Protein AF-A0A2H0Z2I2-F1 (afdb_monomer_lite)

Structure (mmCIF, N/CA/C/O backbone):
data_AF-A0A2H0Z2I2-F1
#
_entry.id   AF-A0A2H0Z2I2-F1
#
loop_
_atom_site.group_PDB
_atom_site.id
_atom_site.type_symbol
_atom_site.label_atom_id
_atom_site.label_alt_id
_atom_site.label_comp_id
_atom_site.label_asym_id
_atom_site.label_entity_id
_atom_site.label_seq_id
_atom_site.pdbx_PDB_ins_code
_atom_site.Cartn_x
_atom_site.Cartn_y
_atom_site.Cartn_z
_atom_site.occupancy
_atom_site.B_iso_or_equiv
_atom_site.auth_seq_id
_atom_site.auth_comp_id
_atom_site.auth_asym_id
_atom_site.auth_atom_id
_atom_site.pdbx_PDB_model_num
ATOM 1 N N . MET A 1 1 ? 8.230 -16.805 -38.084 1.00 57.56 1 MET A N 1
ATOM 2 C CA . MET A 1 1 ? 7.730 -15.436 -37.828 1.00 57.56 1 MET A CA 1
ATOM 3 C C . MET A 1 1 ? 6.564 -15.139 -38.763 1.00 57.56 1 MET A C 1
ATOM 5 O O . MET A 1 1 ? 5.533 -14.691 -38.282 1.00 57.56 1 MET A O 1
ATOM 9 N N . ASP A 1 2 ? 6.680 -15.523 -40.036 1.00 61.84 2 ASP A N 1
ATOM 10 C CA . ASP A 1 2 ? 5.637 -15.368 -41.064 1.00 61.84 2 ASP A CA 1
ATOM 11 C C . ASP A 1 2 ? 4.289 -16.029 -40.704 1.00 61.84 2 ASP A C 1
ATOM 13 O O . ASP A 1 2 ? 3.257 -15.368 -40.790 1.00 61.84 2 ASP A O 1
ATOM 17 N N . ASP A 1 3 ? 4.288 -17.252 -40.155 1.00 79.00 3 ASP A N 1
ATOM 18 C CA . ASP A 1 3 ? 3.048 -17.941 -39.735 1.00 79.00 3 ASP A CA 1
ATOM 19 C C . ASP A 1 3 ? 2.265 -17.202 -38.631 1.00 79.00 3 ASP A C 1
ATOM 21 O O . ASP A 1 3 ? 1.038 -17.275 -38.559 1.00 79.00 3 ASP A O 1
ATOM 25 N N . VAL A 1 4 ? 2.961 -16.487 -37.739 1.00 82.44 4 VAL A N 1
ATOM 26 C CA . VAL A 1 4 ? 2.320 -15.754 -36.632 1.00 82.44 4 VAL A CA 1
ATOM 27 C C . VAL A 1 4 ? 1.636 -14.499 -37.162 1.00 82.44 4 VAL A C 1
ATOM 29 O O . VAL A 1 4 ? 0.484 -14.239 -36.816 1.00 82.44 4 VAL A O 1
ATOM 32 N N . LEU A 1 5 ? 2.317 -13.757 -38.038 1.00 84.19 5 LEU A N 1
ATOM 33 C CA . LEU A 1 5 ? 1.756 -12.565 -38.666 1.00 84.19 5 LEU A CA 1
ATOM 34 C C . LEU A 1 5 ? 0.582 -12.918 -39.589 1.00 84.19 5 LEU A C 1
ATOM 36 O O . LEU A 1 5 ? -0.425 -12.216 -39.592 1.00 84.19 5 LEU A O 1
ATOM 40 N N . GLU A 1 6 ? 0.657 -14.039 -40.312 1.00 90.19 6 GLU A N 1
ATOM 41 C CA . GLU A 1 6 ? -0.457 -14.523 -41.133 1.00 90.19 6 GLU A CA 1
ATOM 42 C C . GLU A 1 6 ? -1.693 -14.864 -40.283 1.00 90.19 6 GLU A C 1
ATOM 44 O O . GLU A 1 6 ? -2.816 -14.493 -40.635 1.00 90.19 6 GLU A O 1
ATOM 49 N N . ASN A 1 7 ? -1.502 -15.517 -39.132 1.00 89.50 7 ASN A N 1
ATOM 50 C CA . ASN A 1 7 ? -2.591 -15.814 -38.200 1.00 89.50 7 ASN A CA 1
ATOM 51 C C . ASN A 1 7 ? -3.211 -14.544 -37.601 1.00 89.50 7 ASN A C 1
ATOM 53 O O . ASN A 1 7 ? -4.435 -14.467 -37.478 1.00 89.50 7 ASN A O 1
ATOM 57 N N . ILE A 1 8 ? -2.394 -13.539 -37.277 1.00 93.31 8 ILE A N 1
ATOM 58 C CA . ILE A 1 8 ? -2.864 -12.236 -36.786 1.00 93.31 8 ILE A CA 1
ATOM 59 C C . ILE A 1 8 ? -3.647 -11.493 -37.871 1.00 93.31 8 ILE A C 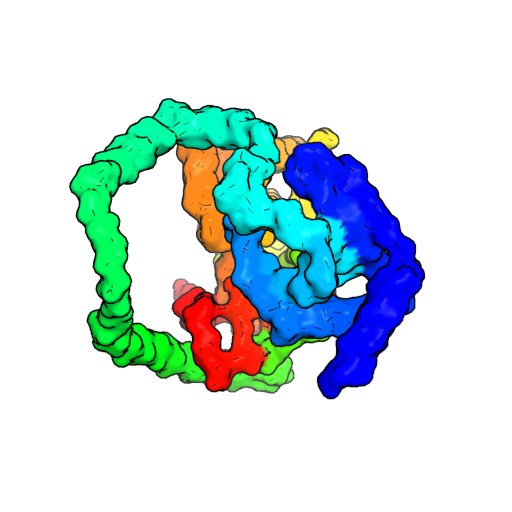1
ATOM 61 O O . ILE A 1 8 ? -4.743 -11.014 -37.597 1.00 93.31 8 ILE A O 1
ATOM 65 N N . ASN A 1 9 ? -3.161 -11.458 -39.113 1.00 93.56 9 ASN A N 1
ATOM 66 C CA . ASN A 1 9 ? -3.873 -10.811 -40.219 1.00 93.56 9 ASN A CA 1
ATOM 67 C C . ASN A 1 9 ? -5.239 -11.466 -40.468 1.00 93.56 9 ASN A C 1
ATOM 69 O O . ASN A 1 9 ? -6.260 -10.779 -40.496 1.00 93.56 9 ASN A O 1
ATOM 73 N N . LYS A 1 10 ? -5.293 -12.805 -40.518 1.00 94.44 10 LYS A N 1
ATOM 74 C CA . LYS A 1 10 ? -6.561 -13.552 -40.625 1.00 94.44 10 LYS A CA 1
ATOM 75 C C . LYS A 1 10 ? -7.501 -13.277 -39.450 1.00 94.44 10 LYS A C 1
ATOM 77 O O . LYS A 1 10 ? -8.719 -13.292 -39.622 1.00 94.44 10 LYS A O 1
ATOM 82 N N . PHE A 1 11 ? -6.958 -13.072 -38.252 1.00 95.69 11 PHE A N 1
ATOM 83 C CA . PHE A 1 11 ? -7.739 -12.721 -37.071 1.00 95.69 11 PHE A CA 1
ATOM 84 C C . PHE A 1 11 ? -8.314 -11.302 -37.173 1.00 95.69 11 PHE A C 1
ATOM 86 O O . PHE A 1 11 ? -9.513 -11.127 -36.959 1.00 95.69 11 PHE A O 1
ATOM 93 N N . ILE A 1 12 ? -7.500 -10.317 -37.566 1.00 96.31 12 ILE A N 1
ATOM 94 C CA . ILE A 1 12 ? -7.907 -8.916 -37.753 1.00 96.31 12 ILE A CA 1
ATOM 95 C C . ILE A 1 12 ? -9.049 -8.811 -38.770 1.00 96.31 12 ILE A C 1
ATOM 97 O O . ILE A 1 12 ? -10.032 -8.118 -38.501 1.00 96.31 12 ILE A O 1
ATOM 101 N N . GLU A 1 13 ? -8.938 -9.518 -39.899 1.00 94.44 13 GLU A N 1
ATOM 102 C CA . GLU A 1 13 ? -9.933 -9.521 -40.980 1.00 94.44 13 GLU A CA 1
ATOM 103 C C . GLU A 1 13 ? -11.277 -10.131 -40.563 1.00 94.44 13 GLU A C 1
ATOM 105 O O . GLU A 1 13 ? -12.330 -9.698 -41.027 1.00 94.44 13 GLU A O 1
ATOM 110 N N . LYS A 1 14 ? -11.258 -11.138 -39.682 1.00 94.44 14 LYS A N 1
ATOM 111 C CA . LYS A 1 14 ? -12.471 -11.825 -39.206 1.00 94.44 14 LYS A CA 1
ATOM 112 C C . LYS A 1 14 ? -13.141 -11.134 -38.021 1.00 94.44 14 LYS A C 1
ATOM 114 O O . LYS A 1 14 ? -14.278 -11.470 -37.689 1.00 94.44 14 LYS A O 1
ATOM 119 N N . CYS A 1 15 ? -12.441 -10.228 -37.345 1.00 95.12 15 CYS A N 1
ATOM 120 C CA . CYS A 1 15 ? -12.962 -9.547 -36.170 1.00 95.12 15 CYS A CA 1
ATOM 121 C C . CYS A 1 15 ? -14.042 -8.523 -36.536 1.00 95.12 15 CYS A C 1
ATOM 123 O O . CYS A 1 15 ? -13.867 -7.690 -37.422 1.00 95.12 15 CYS A O 1
ATOM 125 N N . ASN A 1 16 ? -15.135 -8.525 -35.770 1.00 94.75 16 ASN A N 1
ATOM 126 C CA . ASN A 1 16 ? -16.123 -7.452 -35.810 1.00 94.75 16 ASN A CA 1
ATOM 127 C C . ASN A 1 16 ? -15.670 -6.317 -34.887 1.00 94.75 16 ASN A C 1
ATOM 129 O O . ASN A 1 16 ? -15.871 -6.365 -33.671 1.00 94.75 16 ASN A O 1
ATOM 133 N N . TRP A 1 17 ? -15.044 -5.305 -35.476 1.00 97.31 17 TRP A N 1
ATOM 134 C CA . TRP A 1 17 ? -14.553 -4.134 -34.760 1.00 97.31 17 TRP A CA 1
ATOM 135 C C . TRP A 1 17 ? -15.709 -3.226 -34.332 1.00 97.31 17 TRP A C 1
ATOM 137 O O . TRP A 1 17 ? -16.630 -2.947 -35.098 1.00 97.31 17 TRP A O 1
ATOM 147 N N . THR A 1 18 ? -15.685 -2.789 -33.074 1.00 96.81 18 THR A N 1
ATOM 148 C CA . THR A 1 18 ? -16.699 -1.892 -32.510 1.00 96.81 18 THR A CA 1
ATOM 149 C C . THR A 1 18 ? -16.160 -0.472 -32.492 1.00 96.81 18 THR A C 1
ATOM 151 O O . THR A 1 18 ? -15.160 -0.202 -31.835 1.00 96.81 18 THR A O 1
ATOM 154 N N . PHE A 1 19 ? -16.836 0.457 -33.164 1.00 96.62 19 PHE A N 1
ATOM 155 C CA . PHE A 1 19 ? -16.459 1.869 -33.124 1.00 96.62 19 PHE A CA 1
ATOM 156 C C . PHE A 1 19 ? -16.719 2.494 -31.741 1.00 96.62 19 PHE A C 1
ATOM 158 O O . PHE A 1 19 ? -17.823 2.391 -31.187 1.00 96.62 19 PHE A O 1
ATOM 165 N N . ALA A 1 20 ? -15.714 3.172 -31.184 1.00 91.75 20 ALA A N 1
ATOM 166 C CA . ALA A 1 20 ? -15.774 3.803 -29.871 1.00 91.75 20 ALA A CA 1
ATOM 167 C C . ALA A 1 20 ? -16.507 5.154 -29.919 1.00 91.75 20 ALA A C 1
ATOM 169 O O . ALA A 1 20 ? -15.898 6.219 -30.003 1.00 91.75 20 ALA A O 1
ATOM 170 N N . LYS A 1 21 ? -17.840 5.119 -29.802 1.00 84.75 21 LYS A N 1
ATOM 171 C CA . LYS A 1 21 ? -18.693 6.325 -29.858 1.00 84.75 21 LYS A CA 1
ATOM 172 C C . LYS A 1 21 ? -18.300 7.409 -28.849 1.00 84.75 21 LYS A C 1
ATOM 174 O O . LYS A 1 21 ? -18.393 8.585 -29.170 1.00 84.75 21 LYS A O 1
ATOM 179 N N . THR A 1 22 ? -17.843 7.017 -27.661 1.00 77.31 22 THR A N 1
ATOM 180 C CA . THR A 1 22 ? -17.443 7.941 -26.585 1.00 77.31 22 THR A CA 1
ATOM 181 C C . THR A 1 22 ? -16.285 8.858 -26.983 1.00 77.31 22 THR A C 1
ATOM 183 O O . THR A 1 22 ? -16.185 9.964 -26.467 1.00 77.31 22 THR A O 1
ATOM 186 N N . TYR A 1 23 ? -15.432 8.419 -27.912 1.00 81.62 23 TYR A N 1
ATOM 187 C CA . TYR A 1 23 ? -14.252 9.162 -28.356 1.00 81.62 23 TYR A CA 1
ATOM 188 C C . TYR A 1 23 ? -14.339 9.587 -29.824 1.00 81.62 23 TYR A C 1
ATOM 190 O O . TYR A 1 23 ? -13.349 10.052 -30.374 1.00 81.62 23 TYR A O 1
ATOM 198 N N . ALA A 1 24 ? -15.505 9.459 -30.464 1.00 84.44 24 ALA A N 1
ATOM 199 C CA . ALA A 1 24 ? -15.670 9.717 -31.894 1.00 84.44 24 ALA A CA 1
ATOM 200 C C . ALA A 1 24 ? -15.165 11.110 -32.318 1.00 84.44 24 ALA A C 1
ATOM 202 O O . ALA A 1 24 ? -14.480 11.232 -33.331 1.00 84.44 24 ALA A O 1
ATOM 203 N N . ASP A 1 25 ? -15.444 12.129 -31.501 1.00 79.12 25 ASP A N 1
ATOM 204 C CA . ASP A 1 25 ? -15.109 13.528 -31.796 1.00 79.12 25 ASP A CA 1
ATOM 205 C C . ASP A 1 25 ? -13.674 13.914 -31.400 1.00 79.12 25 ASP A C 1
ATOM 207 O O . ASP A 1 25 ? -13.161 14.945 -31.834 1.00 79.12 25 ASP A O 1
ATOM 211 N N . THR A 1 26 ? -13.010 13.107 -30.566 1.00 85.31 26 THR A N 1
ATOM 212 C CA . THR A 1 26 ? -11.693 13.440 -29.997 1.00 85.31 26 THR A CA 1
ATOM 213 C C . THR A 1 26 ? -10.606 12.480 -30.449 1.00 85.31 26 THR A C 1
ATOM 215 O O . THR A 1 26 ? -9.582 12.917 -30.960 1.00 85.31 26 THR A O 1
ATOM 218 N N . TRP A 1 27 ? -10.832 11.181 -30.324 1.00 90.88 27 TRP A N 1
ATOM 219 C CA . TRP A 1 27 ? -9.889 10.114 -30.636 1.00 90.88 27 TRP A CA 1
ATOM 220 C C . TRP A 1 27 ? -10.646 8.959 -31.300 1.00 90.88 27 TRP A C 1
ATOM 222 O O . TRP A 1 27 ? -10.923 7.959 -30.638 1.00 90.88 27 TRP A O 1
ATOM 232 N N . PRO A 1 28 ? -11.043 9.090 -32.578 1.00 91.94 28 PRO A N 1
ATOM 233 C CA . PRO A 1 28 ? -11.806 8.058 -33.265 1.00 91.94 28 PRO A CA 1
ATOM 234 C C . PRO A 1 28 ? -10.974 6.778 -33.373 1.00 91.94 28 PRO A C 1
ATOM 236 O O . PRO A 1 28 ? -9.885 6.760 -33.943 1.00 91.94 28 PRO A O 1
ATOM 239 N N . HIS A 1 29 ? -11.497 5.700 -32.803 1.00 95.56 29 HIS A N 1
ATOM 240 C CA . HIS A 1 29 ? -10.881 4.382 -32.844 1.00 95.56 29 HIS A CA 1
ATOM 241 C C . HIS A 1 29 ? -11.951 3.297 -32.805 1.00 95.56 29 HIS A C 1
ATOM 243 O O . HIS A 1 29 ? -13.120 3.534 -32.477 1.00 95.56 29 HIS A O 1
ATOM 249 N N . GLU A 1 30 ? -11.535 2.086 -33.134 1.00 97.81 30 GLU A N 1
ATOM 250 C CA . GLU A 1 30 ? -12.334 0.882 -32.994 1.00 97.81 30 GLU A CA 1
ATOM 251 C C . GLU A 1 30 ? -11.670 -0.070 -32.011 1.00 97.81 30 GLU A C 1
ATOM 253 O O . GLU A 1 30 ? -10.471 0.018 -31.758 1.00 97.81 30 GLU A O 1
ATOM 258 N N . TYR A 1 31 ? -12.442 -1.003 -31.469 1.00 97.81 31 TYR A N 1
ATOM 259 C CA . TYR A 1 31 ? -11.920 -1.979 -30.529 1.00 97.81 31 TYR A CA 1
ATOM 260 C C . TYR A 1 31 ? -12.603 -3.339 -30.636 1.00 97.81 31 TYR A C 1
ATOM 262 O O . TYR A 1 31 ? -13.731 -3.469 -31.120 1.00 97.81 31 TYR A O 1
ATOM 270 N N . ILE A 1 32 ? -11.910 -4.350 -30.123 1.00 97.81 32 ILE A N 1
ATOM 271 C CA . ILE A 1 32 ? -12.442 -5.679 -29.833 1.00 97.81 32 ILE A CA 1
ATOM 272 C C . ILE A 1 32 ? -12.259 -5.990 -28.350 1.00 97.81 32 ILE A C 1
ATOM 274 O O . ILE A 1 32 ? -11.279 -5.581 -27.731 1.00 97.81 32 ILE A O 1
ATOM 278 N N . VAL A 1 33 ? -13.214 -6.725 -27.783 1.00 96.25 33 VAL A N 1
ATOM 279 C CA . VAL A 1 33 ? -13.184 -7.173 -26.384 1.00 96.25 33 VAL A CA 1
ATOM 280 C C . VAL A 1 33 ? -12.886 -8.663 -26.369 1.00 96.25 33 VAL A C 1
ATOM 282 O O . VAL A 1 33 ? -13.541 -9.414 -27.092 1.00 96.25 33 VAL A O 1
ATOM 285 N N . GLN A 1 34 ? -11.943 -9.083 -25.531 1.00 94.62 34 GLN A N 1
ATOM 286 C CA . GLN A 1 34 ? -11.454 -10.460 -25.422 1.00 94.62 34 GLN A CA 1
ATOM 287 C C . GLN A 1 34 ? -12.578 -11.506 -25.342 1.00 94.62 34 GLN A C 1
ATOM 289 O O . GLN A 1 34 ? -12.537 -12.511 -26.042 1.00 94.62 34 GLN A O 1
ATOM 294 N N . GLU A 1 35 ? -13.625 -11.238 -24.559 1.00 92.38 35 GLU A N 1
ATOM 295 C CA . GLU A 1 35 ? -14.770 -12.144 -24.358 1.00 92.38 35 GLU A CA 1
ATOM 296 C C . GLU A 1 35 ? -15.647 -12.345 -25.606 1.00 92.38 35 GLU A C 1
ATOM 298 O O . GLU A 1 35 ? -16.458 -13.267 -25.656 1.00 92.38 35 GLU A O 1
ATOM 303 N N . LYS A 1 36 ? -15.519 -11.475 -26.615 1.00 92.88 36 LYS A N 1
ATOM 304 C CA . LYS A 1 36 ? -16.343 -11.485 -27.837 1.00 92.88 36 LYS A CA 1
ATOM 305 C C . LYS A 1 36 ? -15.618 -12.056 -29.052 1.00 92.88 36 LYS A C 1
ATOM 307 O O . LYS A 1 36 ? -16.183 -12.076 -30.145 1.00 92.88 36 LYS A O 1
ATOM 312 N N . VAL A 1 37 ? -14.374 -12.483 -28.882 1.00 94.50 37 VAL A N 1
ATOM 313 C CA . VAL A 1 37 ? -13.522 -13.007 -29.950 1.00 94.50 37 VAL A CA 1
ATOM 314 C C . VAL A 1 37 ? -12.870 -14.311 -29.501 1.00 94.50 37 VAL A C 1
ATOM 316 O O . VAL A 1 37 ? -13.000 -14.735 -28.355 1.00 94.50 37 VAL A O 1
ATOM 319 N N . GLN A 1 38 ? -12.165 -14.982 -30.409 1.00 93.69 38 GLN A N 1
ATOM 320 C CA . GLN A 1 38 ? -11.406 -16.173 -30.050 1.00 93.69 38 GLN A CA 1
ATOM 321 C C . GLN A 1 38 ? -10.244 -15.792 -29.121 1.00 93.69 38 GLN A C 1
ATOM 323 O O . GLN A 1 38 ? -9.275 -15.166 -29.551 1.00 93.69 38 GLN A O 1
ATOM 328 N N . ASN A 1 39 ? -10.352 -16.190 -27.853 1.00 93.31 39 ASN A N 1
ATOM 329 C CA . ASN A 1 39 ? -9.446 -15.782 -26.781 1.00 93.31 39 ASN A CA 1
ATOM 330 C C . ASN A 1 39 ? -7.962 -16.037 -27.093 1.00 93.31 39 ASN A C 1
ATOM 332 O O . ASN A 1 39 ? -7.133 -15.160 -26.878 1.00 93.31 39 ASN A O 1
ATOM 336 N N . ASP A 1 40 ? -7.627 -17.203 -27.646 1.00 92.81 40 ASP A N 1
ATOM 337 C CA . ASP A 1 40 ? -6.229 -17.563 -27.913 1.00 92.81 40 ASP A CA 1
ATOM 338 C C . ASP A 1 40 ? -5.588 -16.648 -28.964 1.00 92.81 40 ASP A C 1
ATOM 340 O O . ASP A 1 40 ? -4.429 -16.261 -28.828 1.00 92.81 40 ASP A O 1
ATOM 344 N N . LEU A 1 41 ? -6.357 -16.240 -29.980 1.00 94.06 41 LEU A N 1
ATOM 345 C CA . LEU A 1 41 ? -5.895 -15.302 -31.005 1.00 94.06 41 LEU A CA 1
ATOM 346 C C . LEU A 1 41 ? -5.824 -13.867 -30.473 1.00 94.06 41 LEU A C 1
ATOM 348 O O . LEU A 1 41 ? -4.912 -13.132 -30.842 1.00 94.06 41 LEU A O 1
ATOM 352 N N . PHE A 1 42 ? -6.730 -13.487 -29.567 1.00 97.12 42 PHE A N 1
ATOM 353 C CA . PHE A 1 42 ? -6.653 -12.205 -28.867 1.00 97.12 42 PHE A CA 1
ATOM 354 C C . PHE A 1 42 ? -5.369 -12.107 -28.036 1.00 97.12 42 PHE A C 1
ATOM 356 O O . PHE A 1 42 ? -4.618 -11.146 -28.178 1.00 97.12 42 PHE A O 1
ATOM 363 N N . VAL A 1 43 ? -5.093 -13.116 -27.203 1.00 94.81 43 VAL A N 1
ATOM 364 C CA . VAL A 1 43 ? -3.892 -13.158 -26.355 1.00 94.81 43 VAL A CA 1
ATOM 365 C C . VAL A 1 43 ? -2.627 -13.204 -27.211 1.00 94.81 43 VAL A C 1
ATOM 367 O O . VAL A 1 43 ? -1.669 -12.487 -26.925 1.00 94.81 43 VAL A O 1
ATOM 370 N N . LEU A 1 44 ? -2.629 -13.994 -28.291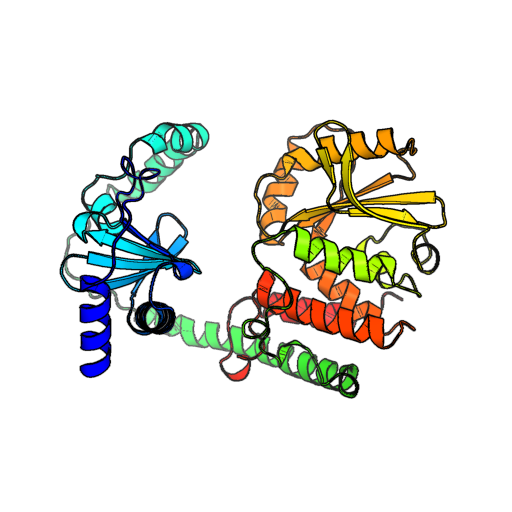 1.00 94.50 44 LEU A N 1
ATOM 371 C CA . LEU A 1 44 ? -1.533 -14.018 -29.259 1.00 94.50 44 LEU A CA 1
ATOM 372 C C . LEU A 1 44 ? -1.272 -12.623 -29.841 1.00 94.50 44 LEU A C 1
ATOM 374 O O . LEU A 1 44 ? -0.120 -12.201 -29.901 1.00 94.50 44 LEU A O 1
ATOM 378 N N . PHE A 1 45 ? -2.323 -11.903 -30.242 1.00 97.25 45 PHE A N 1
ATOM 379 C CA . PHE A 1 45 ? -2.181 -10.579 -30.839 1.00 97.25 45 PHE A CA 1
ATOM 380 C C . PHE A 1 45 ? -1.712 -9.526 -29.823 1.00 97.25 45 PHE A C 1
ATOM 382 O O . PHE A 1 45 ? -0.788 -8.776 -30.123 1.00 97.25 45 PHE A O 1
ATOM 389 N N . ALA A 1 46 ? -2.264 -9.511 -28.606 1.00 96.44 46 ALA A N 1
ATOM 390 C CA . ALA A 1 46 ? -1.819 -8.607 -27.540 1.00 96.44 46 ALA A CA 1
ATOM 391 C C . ALA A 1 46 ? -0.325 -8.796 -27.216 1.00 96.44 46 ALA A C 1
ATOM 393 O O . ALA A 1 46 ? 0.439 -7.834 -27.227 1.00 96.44 46 ALA A O 1
ATOM 394 N N . ASN A 1 47 ? 0.121 -10.047 -27.056 1.00 94.69 47 ASN A N 1
ATOM 395 C CA . ASN A 1 47 ? 1.538 -10.355 -26.840 1.00 94.69 47 ASN A CA 1
ATOM 396 C C . ASN A 1 47 ? 2.409 -9.944 -28.034 1.00 94.69 47 ASN A C 1
ATOM 398 O O . ASN A 1 47 ? 3.544 -9.503 -27.864 1.00 94.69 47 ASN A O 1
ATOM 402 N N . PHE A 1 48 ? 1.895 -10.093 -29.257 1.00 95.44 48 PHE A N 1
ATOM 403 C CA . PHE A 1 48 ? 2.618 -9.679 -30.453 1.00 95.44 48 PHE A CA 1
ATOM 404 C C . PHE A 1 48 ? 2.812 -8.156 -30.505 1.00 95.44 48 PHE A C 1
ATOM 406 O O . PHE A 1 48 ? 3.897 -7.717 -30.891 1.00 95.44 48 PHE A O 1
ATOM 413 N N . ILE A 1 49 ? 1.819 -7.371 -30.063 1.00 96.44 49 ILE A N 1
ATOM 414 C CA . ILE A 1 49 ? 1.932 -5.914 -29.877 1.00 96.44 49 ILE A CA 1
ATOM 415 C C . ILE A 1 49 ? 3.013 -5.591 -28.840 1.00 96.44 49 ILE A C 1
ATOM 417 O O . ILE A 1 49 ? 3.881 -4.774 -29.124 1.00 96.44 49 ILE A O 1
ATOM 421 N N . ASP A 1 50 ? 3.023 -6.258 -27.684 1.00 94.56 50 ASP A N 1
ATOM 422 C CA . ASP A 1 50 ? 4.016 -5.987 -26.631 1.00 94.56 50 ASP A CA 1
ATOM 423 C C . ASP A 1 50 ? 5.459 -6.273 -27.063 1.00 94.56 50 ASP A C 1
ATOM 425 O O . ASP A 1 50 ? 6.380 -5.555 -26.674 1.00 94.56 50 ASP A O 1
ATOM 429 N N . ILE A 1 51 ? 5.663 -7.326 -27.861 1.00 94.06 51 ILE A N 1
ATOM 430 C CA . ILE A 1 51 ? 6.996 -7.772 -28.288 1.00 94.06 51 ILE A CA 1
ATOM 431 C C . ILE A 1 51 ? 7.519 -6.957 -29.477 1.00 94.06 51 ILE A C 1
ATOM 433 O O . ILE A 1 51 ? 8.714 -6.671 -29.535 1.00 94.06 51 ILE A O 1
ATOM 437 N N . ASN A 1 52 ? 6.654 -6.623 -30.440 1.00 94.38 52 ASN A N 1
ATOM 438 C CA . ASN A 1 52 ? 7.068 -6.048 -31.728 1.00 94.38 52 ASN A CA 1
ATOM 439 C C . ASN A 1 52 ? 6.684 -4.575 -31.894 1.00 94.38 52 ASN A C 1
ATOM 441 O O . ASN A 1 52 ? 7.083 -3.949 -32.875 1.00 94.38 52 ASN A O 1
ATOM 445 N N . GLY A 1 53 ? 5.887 -4.032 -30.977 1.00 95.00 53 GLY A N 1
ATOM 446 C CA . GLY A 1 53 ? 5.469 -2.643 -31.007 1.00 95.00 53 GLY A CA 1
ATOM 447 C C . GLY A 1 53 ? 6.569 -1.671 -30.586 1.00 95.00 53 GLY A C 1
ATOM 448 O O . GLY A 1 53 ? 7.600 -2.036 -30.019 1.00 95.00 53 GLY A O 1
ATOM 449 N N . TYR A 1 54 ? 6.324 -0.392 -30.841 1.00 94.44 54 TYR A N 1
ATOM 450 C CA . TYR A 1 54 ? 7.154 0.719 -30.405 1.00 94.44 54 TYR A CA 1
ATOM 451 C C . TYR A 1 54 ? 6.444 1.513 -29.304 1.00 94.44 54 TYR A C 1
ATOM 453 O O . TYR A 1 54 ? 5.217 1.577 -29.239 1.00 94.44 54 TYR A O 1
ATOM 461 N N . LYS A 1 55 ? 7.222 2.109 -28.397 1.00 94.19 55 LYS A N 1
ATOM 462 C CA . LYS A 1 55 ? 6.693 2.920 -27.294 1.00 94.19 55 LYS A CA 1
ATOM 463 C C . LYS A 1 55 ? 6.537 4.366 -27.734 1.00 94.19 55 LYS A C 1
ATOM 465 O O . LYS A 1 55 ? 7.489 4.955 -28.237 1.00 94.19 55 LYS A O 1
ATOM 470 N N . GLU A 1 56 ? 5.381 4.950 -27.457 1.00 90.38 56 GLU A N 1
ATOM 471 C CA . GLU A 1 56 ? 5.123 6.363 -27.716 1.00 90.38 56 GLU A CA 1
ATOM 472 C C . GLU A 1 56 ? 4.202 6.969 -26.653 1.00 90.38 56 GLU A C 1
ATOM 474 O O . GLU A 1 56 ? 3.521 6.256 -25.913 1.00 90.38 56 GLU A O 1
ATOM 479 N N . LEU A 1 57 ? 4.202 8.296 -26.548 1.00 83.62 57 LEU A N 1
ATOM 480 C CA . LEU A 1 57 ? 3.351 9.018 -25.615 1.00 83.62 57 LEU A CA 1
ATOM 481 C C . LEU A 1 57 ? 1.949 9.228 -26.195 1.00 83.62 57 LEU A C 1
ATOM 483 O O . LEU A 1 57 ? 1.771 9.729 -27.302 1.00 83.62 57 LEU A O 1
ATOM 487 N N . PHE A 1 58 ? 0.944 8.899 -25.393 1.00 84.88 58 PHE A N 1
ATOM 488 C CA . PHE A 1 58 ? -0.413 9.406 -25.511 1.00 84.88 58 PHE A CA 1
ATOM 489 C C . PHE A 1 58 ? -0.634 10.398 -24.369 1.00 84.88 58 PHE A C 1
ATOM 491 O O . PHE A 1 58 ? -0.797 10.001 -23.209 1.00 84.88 58 PHE A O 1
ATOM 498 N N . TYR A 1 59 ? -0.576 11.695 -24.674 1.00 84.31 59 TYR A N 1
ATOM 499 C CA . TYR A 1 59 ? -0.389 12.747 -23.668 1.00 84.31 59 TYR A CA 1
ATOM 500 C C . TYR A 1 59 ? 0.842 12.470 -22.783 1.00 84.31 59 TYR A C 1
ATOM 502 O O . TYR A 1 59 ? 1.968 12.546 -23.254 1.00 84.31 59 TYR A O 1
ATOM 510 N N . GLN A 1 60 ? 0.646 12.143 -21.503 1.00 80.38 60 GLN A N 1
ATOM 511 C CA . GLN A 1 60 ? 1.725 11.847 -20.549 1.00 80.38 60 GLN A CA 1
ATOM 512 C C . GLN A 1 60 ? 1.922 10.341 -20.318 1.00 80.38 60 GLN A C 1
ATOM 514 O O . GLN A 1 60 ? 2.790 9.947 -19.544 1.00 80.38 60 GLN A O 1
ATOM 519 N N . LYS A 1 61 ? 1.111 9.486 -20.954 1.00 80.38 61 LYS A N 1
ATOM 520 C CA . LYS A 1 61 ? 1.142 8.036 -20.750 1.00 80.38 61 LYS A CA 1
ATOM 521 C C . LYS A 1 61 ? 1.896 7.356 -21.884 1.00 80.38 61 LYS A C 1
ATOM 523 O O . LYS A 1 61 ? 1.530 7.514 -23.042 1.00 80.38 61 LYS A O 1
ATOM 528 N N . THR A 1 62 ? 2.885 6.537 -21.551 1.00 91.25 62 THR A N 1
ATOM 529 C CA . THR A 1 62 ? 3.547 5.665 -22.528 1.00 91.25 62 THR A CA 1
ATOM 530 C C . THR A 1 62 ? 2.630 4.502 -22.904 1.00 91.25 62 THR A C 1
ATOM 532 O O . THR A 1 62 ? 2.123 3.795 -22.031 1.00 91.25 62 THR A O 1
ATOM 535 N N . VAL A 1 63 ? 2.427 4.296 -24.202 1.00 92.19 63 VAL A N 1
ATOM 536 C CA . VAL A 1 63 ? 1.629 3.216 -24.795 1.00 92.19 63 VAL A CA 1
ATOM 537 C C . VAL A 1 63 ? 2.499 2.471 -25.810 1.00 92.19 63 VAL A C 1
ATOM 539 O O . VAL A 1 63 ? 3.364 3.074 -26.444 1.00 92.19 63 VAL A O 1
ATOM 542 N N . VAL A 1 64 ? 2.306 1.155 -25.931 1.00 95.44 64 VAL A N 1
ATOM 543 C CA . VAL A 1 64 ? 2.956 0.336 -26.963 1.00 95.44 64 VAL A CA 1
ATOM 544 C C . VAL A 1 64 ? 2.028 0.256 -28.170 1.00 95.44 64 VAL A C 1
ATOM 546 O O . VAL A 1 64 ? 0.895 -0.215 -28.049 1.00 95.44 64 VAL A O 1
ATOM 549 N N . TYR A 1 65 ? 2.514 0.725 -29.313 1.00 96.12 65 TYR A N 1
ATOM 550 C CA . TYR A 1 65 ? 1.800 0.736 -30.581 1.00 96.12 65 TYR A CA 1
ATOM 551 C C . TYR A 1 65 ? 2.434 -0.234 -31.566 1.00 96.12 65 TYR A C 1
ATOM 553 O O . TYR A 1 65 ? 3.650 -0.389 -31.603 1.00 96.12 65 TYR A O 1
ATOM 561 N N . LEU A 1 66 ? 1.613 -0.870 -32.390 1.00 97.06 66 LEU A N 1
ATOM 562 C CA . LEU A 1 66 ? 2.063 -1.713 -33.487 1.00 97.06 66 LEU A CA 1
ATOM 563 C C . LEU A 1 66 ? 1.346 -1.301 -34.767 1.00 97.06 66 LEU A C 1
ATOM 565 O O . LEU A 1 66 ? 0.118 -1.310 -34.808 1.00 97.06 66 LEU A O 1
ATOM 569 N N . ASP A 1 67 ? 2.104 -1.007 -35.817 1.00 95.94 67 ASP A N 1
ATOM 570 C CA . ASP A 1 67 ? 1.549 -0.667 -37.124 1.00 95.94 67 ASP A CA 1
ATOM 571 C C . ASP A 1 67 ? 1.422 -1.919 -37.997 1.00 95.94 67 ASP A C 1
ATOM 573 O O . ASP A 1 67 ? 2.395 -2.644 -38.217 1.00 95.94 67 ASP A O 1
ATOM 577 N N . ILE A 1 68 ? 0.215 -2.177 -38.509 1.00 93.38 68 ILE A N 1
ATOM 578 C CA . ILE A 1 68 ? -0.054 -3.241 -39.484 1.00 93.38 68 ILE A CA 1
ATOM 579 C C . ILE A 1 68 ? -0.984 -2.684 -40.566 1.00 93.38 68 ILE A C 1
ATOM 581 O O . ILE A 1 68 ? -2.165 -2.420 -40.322 1.00 93.38 68 ILE A O 1
ATOM 585 N N . GLY A 1 69 ? -0.457 -2.539 -41.784 1.00 90.50 69 GLY A N 1
ATOM 586 C CA . GLY A 1 69 ? -1.182 -1.911 -42.890 1.00 90.50 69 GLY A CA 1
ATOM 587 C C . GLY A 1 69 ? -1.468 -0.436 -42.600 1.00 90.50 69 GLY A C 1
ATOM 588 O O . GLY A 1 69 ? -0.573 0.294 -42.186 1.00 90.50 69 GLY A O 1
ATOM 589 N N . ASP A 1 70 ? -2.717 -0.011 -42.793 1.00 93.25 70 ASP A N 1
ATOM 590 C CA . ASP A 1 70 ? -3.150 1.380 -42.573 1.00 93.25 70 ASP A CA 1
ATOM 591 C C . ASP A 1 70 ? -3.554 1.683 -41.117 1.00 93.25 70 ASP A C 1
ATOM 593 O O . ASP A 1 70 ? -3.974 2.802 -40.800 1.00 93.25 70 ASP A O 1
ATOM 597 N N . PHE A 1 71 ? -3.461 0.687 -40.230 1.00 96.94 71 PHE A N 1
ATOM 598 C CA . PHE A 1 71 ? -3.921 0.776 -38.850 1.00 96.94 71 PHE A CA 1
ATOM 599 C C . PHE A 1 71 ? -2.775 0.666 -37.848 1.00 96.94 71 PHE A C 1
ATOM 601 O O . PHE A 1 71 ? -1.863 -0.149 -37.999 1.00 96.94 71 PHE A O 1
ATOM 608 N N . THR A 1 72 ? -2.914 1.426 -36.769 1.00 97.69 72 THR A N 1
ATOM 609 C CA . THR A 1 72 ? -2.085 1.342 -35.570 1.00 97.69 72 THR A CA 1
ATOM 610 C C . THR A 1 72 ? -2.890 0.680 -34.457 1.00 97.69 72 THR A C 1
ATOM 612 O O . THR A 1 72 ? -4.022 1.087 -34.184 1.00 97.69 72 THR A O 1
ATOM 615 N N . TYR A 1 73 ? -2.310 -0.326 -33.805 1.00 98.06 73 TYR A N 1
ATOM 616 C CA . TYR A 1 73 ? -2.939 -1.151 -32.774 1.00 98.06 73 TYR A CA 1
ATOM 617 C C . TYR A 1 73 ? -2.286 -0.935 -31.412 1.00 98.06 73 TYR A C 1
ATOM 619 O O . TYR A 1 73 ? -1.071 -0.788 -31.317 1.00 98.06 73 TYR A O 1
ATOM 627 N N . TRP A 1 74 ? -3.086 -0.972 -30.350 1.00 98.06 74 TRP A N 1
ATOM 628 C CA . TRP A 1 74 ? -2.608 -1.005 -28.966 1.00 98.06 74 TRP A CA 1
ATOM 629 C C . TRP A 1 74 ? -3.602 -1.768 -28.101 1.00 98.06 74 TRP A C 1
ATOM 631 O O . TRP A 1 74 ? -4.796 -1.816 -28.408 1.00 98.06 74 TRP A O 1
ATOM 641 N N . HIS A 1 75 ? -3.148 -2.346 -26.994 1.00 96.31 75 HIS A N 1
ATOM 642 C CA . HIS A 1 75 ? -4.041 -3.051 -26.075 1.00 96.31 75 HIS A CA 1
ATOM 643 C C . HIS A 1 75 ? -4.039 -2.431 -24.682 1.00 96.31 75 HIS A C 1
ATOM 645 O O . HIS A 1 75 ? -3.094 -1.767 -24.258 1.00 96.31 75 HIS A O 1
ATOM 651 N N . MET A 1 76 ? -5.166 -2.594 -23.995 1.00 90.75 76 MET A N 1
ATOM 652 C CA . MET A 1 76 ? -5.369 -2.170 -22.616 1.00 90.75 76 MET A CA 1
ATOM 653 C C . MET A 1 76 ? -6.182 -3.246 -21.900 1.00 90.75 76 MET A C 1
ATOM 655 O O . MET A 1 76 ? -7.413 -3.247 -21.941 1.00 90.75 76 MET A O 1
ATOM 659 N N . GLY A 1 77 ? -5.489 -4.182 -21.252 1.00 92.31 77 GLY A N 1
ATOM 660 C CA . GLY A 1 77 ? -6.126 -5.273 -20.518 1.00 92.31 77 GLY A CA 1
ATOM 661 C C . GLY A 1 77 ? -6.860 -6.236 -21.453 1.00 92.31 77 GLY A C 1
ATOM 662 O O . GLY A 1 77 ? -6.235 -6.924 -22.249 1.00 92.31 77 GLY A O 1
ATOM 663 N N . ASN A 1 78 ? -8.188 -6.291 -21.351 1.00 94.31 78 ASN A N 1
ATOM 664 C CA . ASN A 1 78 ? -9.043 -7.190 -22.135 1.00 94.31 78 ASN A CA 1
ATOM 665 C C . ASN A 1 78 ? -9.573 -6.556 -23.438 1.00 94.31 78 ASN A C 1
ATOM 667 O O . ASN A 1 78 ? -10.541 -7.056 -24.019 1.00 94.31 78 ASN A O 1
ATOM 671 N N . ILE A 1 79 ? -8.969 -5.450 -23.891 1.00 96.50 79 ILE A N 1
ATOM 672 C CA . ILE A 1 79 ? -9.361 -4.723 -25.104 1.00 96.50 79 ILE A CA 1
ATOM 673 C C . ILE A 1 79 ? -8.148 -4.508 -26.013 1.00 96.50 79 ILE A C 1
ATOM 675 O O . ILE A 1 79 ? -7.112 -4.032 -25.554 1.00 96.50 79 ILE A O 1
ATOM 679 N N . ILE A 1 80 ? -8.307 -4.792 -27.309 1.00 98.12 80 ILE A N 1
ATOM 680 C CA . ILE A 1 80 ? -7.387 -4.343 -28.365 1.00 98.12 80 ILE A CA 1
ATOM 681 C C . ILE A 1 80 ? -8.094 -3.246 -29.149 1.00 98.12 80 ILE A C 1
ATOM 683 O O . ILE A 1 80 ? -9.212 -3.438 -29.625 1.00 98.12 80 ILE A O 1
ATOM 687 N N . ASN A 1 81 ? -7.434 -2.104 -29.274 1.00 98.06 81 ASN A N 1
ATOM 688 C CA . ASN A 1 81 ? -7.898 -0.941 -30.008 1.00 98.06 81 ASN A CA 1
ATOM 689 C C . ASN A 1 81 ? -7.127 -0.809 -31.323 1.00 98.06 81 ASN A C 1
ATOM 691 O O . ASN A 1 81 ? -5.990 -1.276 -31.432 1.00 98.06 81 ASN A O 1
ATOM 695 N N . ARG A 1 82 ? -7.733 -0.126 -32.293 1.00 97.69 82 ARG A N 1
ATOM 696 C CA . ARG A 1 82 ? -7.066 0.331 -33.508 1.00 97.69 82 ARG A CA 1
ATOM 697 C C . ARG A 1 82 ? -7.572 1.695 -33.956 1.00 97.69 82 ARG A C 1
ATOM 699 O O . ARG A 1 82 ? -8.759 1.993 -33.826 1.00 97.69 82 ARG A O 1
ATOM 706 N N . CYS A 1 83 ? -6.702 2.486 -34.561 1.00 96.69 83 CYS A N 1
ATOM 707 C CA . CYS A 1 83 ? -7.083 3.667 -35.330 1.00 96.69 83 CYS A CA 1
ATOM 708 C C . CYS A 1 83 ? -6.314 3.688 -36.648 1.00 96.69 83 CYS A C 1
ATOM 710 O O . CYS A 1 83 ? -5.359 2.933 -36.833 1.00 96.69 83 CYS A O 1
ATOM 712 N N . ILE A 1 84 ? -6.748 4.529 -37.581 1.00 95.12 84 ILE A N 1
ATOM 713 C CA . ILE A 1 84 ? -5.958 4.797 -38.782 1.00 95.12 84 ILE A CA 1
ATOM 714 C C . ILE A 1 84 ? -4.670 5.524 -38.389 1.00 95.12 84 ILE A C 1
ATOM 716 O O . ILE A 1 84 ? -4.687 6.363 -37.487 1.00 95.12 84 ILE A O 1
ATOM 720 N N . LEU A 1 85 ? -3.566 5.242 -39.083 1.00 89.94 85 LEU A N 1
ATOM 721 C CA . LEU A 1 85 ? -2.241 5.783 -38.746 1.00 89.94 85 LEU A CA 1
ATOM 722 C C . LEU A 1 85 ? -2.235 7.316 -38.610 1.00 89.94 85 LEU A C 1
ATOM 724 O O . LEU A 1 85 ? -1.574 7.876 -37.734 1.00 89.94 85 LEU A O 1
ATOM 728 N N . CYS A 1 86 ? -3.009 8.018 -39.445 1.00 89.00 86 CYS A N 1
ATOM 729 C CA . CYS A 1 86 ? -3.090 9.475 -39.389 1.00 89.00 86 CYS A CA 1
ATOM 730 C C . CYS A 1 86 ? -3.823 10.013 -38.149 1.00 89.00 86 CYS A C 1
ATOM 732 O O . CYS A 1 86 ? -3.704 11.198 -37.853 1.00 89.00 86 CYS A O 1
ATOM 734 N N . ASP A 1 87 ? -4.537 9.181 -37.397 1.00 90.62 87 ASP A N 1
ATOM 735 C CA . ASP A 1 87 ? -5.249 9.570 -36.178 1.00 90.62 87 ASP A CA 1
ATOM 736 C C . ASP A 1 87 ? -4.527 9.189 -34.884 1.00 90.62 87 ASP A C 1
ATOM 738 O O . ASP A 1 87 ? -5.047 9.417 -33.789 1.00 90.62 87 ASP A O 1
ATOM 742 N N . THR A 1 88 ? -3.299 8.688 -34.993 1.00 90.56 88 THR A N 1
ATOM 743 C CA . THR A 1 88 ? -2.392 8.546 -33.852 1.00 90.56 88 THR A CA 1
ATOM 744 C C . THR A 1 88 ? -2.077 9.906 -33.216 1.00 90.56 88 THR A C 1
ATOM 746 O O . THR A 1 88 ? -2.136 10.961 -33.860 1.00 90.56 88 THR A O 1
ATOM 749 N N . TYR A 1 89 ? -1.740 9.888 -31.922 1.00 87.69 89 TYR A N 1
ATOM 750 C CA . TYR A 1 89 ? -1.461 11.099 -31.145 1.00 87.69 89 TYR A CA 1
ATOM 751 C C . TYR A 1 89 ? -0.349 11.944 -31.767 1.00 87.69 89 TYR A C 1
ATOM 753 O O . TYR A 1 89 ? -0.573 13.119 -32.057 1.00 87.69 89 TYR A O 1
ATOM 761 N N . HIS A 1 90 ? 0.811 11.341 -32.036 1.00 85.94 90 HIS A N 1
ATOM 762 C CA . HIS A 1 90 ? 1.969 12.053 -32.575 1.00 85.94 90 HIS A CA 1
ATOM 763 C C . HIS A 1 90 ? 1.667 12.673 -33.939 1.00 85.94 90 HIS A C 1
ATOM 765 O O . HIS A 1 90 ? 2.121 13.777 -34.240 1.00 85.94 90 HIS A O 1
ATOM 771 N N . ARG A 1 91 ? 0.862 11.994 -34.770 1.00 88.94 91 ARG A N 1
ATOM 772 C CA . ARG A 1 91 ? 0.543 12.501 -36.098 1.00 88.94 91 ARG A CA 1
ATOM 773 C C . ARG A 1 91 ? -0.436 13.659 -36.034 1.00 88.94 91 ARG A C 1
ATOM 775 O O . ARG A 1 91 ? -0.246 14.658 -36.721 1.00 88.94 91 ARG A O 1
ATOM 782 N N . ARG A 1 92 ? -1.441 13.570 -35.163 1.00 89.06 92 ARG A N 1
ATOM 783 C CA . ARG A 1 92 ? -2.352 14.686 -34.890 1.00 89.06 92 ARG A CA 1
ATOM 784 C C . ARG A 1 92 ? -1.636 15.871 -34.257 1.00 89.06 92 ARG A C 1
ATOM 786 O O . ARG A 1 92 ? -1.961 17.000 -34.597 1.00 89.06 92 ARG A O 1
ATOM 793 N N . GLU A 1 93 ? -0.663 15.641 -33.386 1.00 86.88 93 GLU A N 1
ATOM 794 C CA . GLU A 1 93 ? 0.172 16.698 -32.813 1.00 86.88 93 GLU A CA 1
ATOM 795 C C . GLU A 1 93 ? 1.021 17.388 -33.887 1.00 86.88 93 GLU A C 1
ATOM 797 O O . GLU A 1 93 ? 0.950 18.609 -34.025 1.00 86.88 93 GLU A O 1
ATOM 802 N N . ALA A 1 94 ? 1.733 16.614 -34.711 1.00 84.75 94 ALA A N 1
ATOM 803 C CA . ALA A 1 94 ? 2.531 17.133 -35.821 1.00 84.75 94 ALA A CA 1
ATOM 804 C C . ALA A 1 94 ? 1.690 17.916 -36.846 1.00 84.75 94 ALA A C 1
ATOM 806 O O . ALA A 1 94 ? 2.154 18.915 -37.394 1.00 84.75 94 ALA A O 1
ATOM 807 N N . ASP A 1 95 ? 0.445 17.490 -37.072 1.00 86.69 95 ASP A N 1
ATOM 808 C CA . ASP A 1 95 ? -0.487 18.135 -37.998 1.00 86.69 95 ASP A CA 1
ATOM 809 C C . ASP A 1 95 ? -1.302 19.280 -37.350 1.00 86.69 95 ASP A C 1
ATOM 811 O O . ASP A 1 95 ? -2.120 19.906 -38.025 1.00 86.69 95 ASP A O 1
ATOM 815 N N . GLY A 1 96 ? -1.146 19.549 -36.046 1.00 86.12 96 GLY A N 1
ATOM 816 C CA . GLY A 1 96 ? -1.926 20.568 -35.328 1.00 86.12 96 GLY A CA 1
ATOM 817 C C . GLY A 1 96 ? -3.424 20.247 -35.186 1.00 86.12 96 GLY A C 1
ATOM 818 O O . GLY A 1 96 ? -4.249 21.152 -35.087 1.00 86.12 96 GLY A O 1
ATOM 819 N N . ARG A 1 97 ? -3.787 18.960 -35.184 1.00 86.75 97 ARG A N 1
ATOM 820 C CA . ARG A 1 97 ? -5.161 18.420 -35.147 1.00 86.75 97 ARG A CA 1
ATOM 821 C C . ARG A 1 97 ? -5.573 17.847 -33.784 1.00 86.75 97 ARG A C 1
ATOM 823 O O . ARG A 1 97 ? -6.476 17.012 -33.715 1.00 86.75 97 ARG A O 1
ATOM 830 N N . LEU A 1 98 ? -4.916 18.248 -32.695 1.00 85.38 98 LEU A N 1
ATOM 831 C CA . LEU A 1 98 ? -5.328 17.828 -31.351 1.00 85.38 98 LEU A CA 1
ATOM 832 C C . LEU A 1 98 ? -6.713 18.426 -30.989 1.00 85.38 98 LEU A C 1
ATOM 834 O O . LEU A 1 98 ? -6.968 19.587 -31.313 1.00 85.38 98 LEU A O 1
ATOM 838 N N . PRO A 1 99 ? -7.613 17.681 -30.313 1.00 79.25 99 PRO A N 1
ATOM 839 C CA . PRO A 1 99 ? -8.966 18.159 -29.997 1.00 79.25 99 PRO A CA 1
ATOM 840 C C . PRO A 1 99 ? -9.019 19.409 -29.095 1.00 79.25 99 PRO A C 1
ATOM 842 O O . PRO A 1 99 ? -8.234 19.565 -28.158 1.00 79.25 99 PRO A O 1
ATOM 845 N N . ILE A 1 100 ? -10.010 20.277 -29.343 1.00 60.59 100 ILE A N 1
ATOM 846 C CA . ILE A 1 100 ? -10.150 21.631 -28.760 1.00 60.59 100 ILE A CA 1
ATOM 847 C C . ILE A 1 100 ? -10.649 21.635 -27.295 1.00 60.59 100 ILE A C 1
ATOM 849 O O . ILE A 1 100 ? -10.448 22.626 -26.592 1.00 60.59 100 ILE A O 1
ATOM 853 N N . GLU A 1 101 ? -11.226 20.543 -26.764 1.00 50.97 101 GLU A N 1
ATOM 854 C CA . GLU A 1 101 ? -11.694 20.473 -25.353 1.00 50.97 101 GLU A CA 1
ATOM 855 C C . GLU A 1 101 ? -10.589 20.720 -24.310 1.00 50.97 101 GLU A C 1
ATOM 857 O O . GLU A 1 101 ? -10.857 21.049 -23.148 1.00 50.97 101 GLU A O 1
ATOM 862 N N . ASN A 1 102 ? -9.337 20.694 -24.756 1.00 49.59 102 ASN A N 1
ATOM 863 C CA . ASN A 1 102 ? -8.204 21.186 -24.006 1.00 49.59 102 ASN A CA 1
ATOM 864 C C . ASN A 1 102 ? -8.316 22.661 -23.594 1.00 49.59 102 ASN A C 1
ATOM 866 O O . ASN A 1 102 ? -7.682 23.013 -22.617 1.00 49.59 102 ASN A O 1
ATOM 870 N N . GLU A 1 103 ? -9.136 23.536 -24.184 1.00 39.97 103 GLU A N 1
ATOM 871 C CA . GLU A 1 103 ? -9.225 24.925 -23.698 1.00 39.97 103 GLU A CA 1
ATOM 872 C C . GLU A 1 103 ? -9.762 25.043 -22.260 1.00 39.97 103 GLU A C 1
ATOM 874 O O . GLU A 1 103 ? -9.350 25.949 -21.541 1.00 39.97 103 GLU A O 1
ATOM 879 N N . LYS A 1 104 ? -10.626 24.129 -21.793 1.00 39.72 104 LYS A N 1
ATOM 880 C CA . LYS A 1 104 ? -11.112 24.135 -20.397 1.00 39.72 104 LYS A CA 1
ATOM 881 C C . LYS A 1 104 ? -10.084 23.566 -19.414 1.00 39.72 104 LYS A C 1
ATOM 883 O O . LYS A 1 104 ? -9.976 24.084 -18.304 1.00 39.72 104 LYS A O 1
ATOM 888 N N . TYR A 1 105 ? -9.311 22.558 -19.821 1.00 41.38 105 TYR A N 1
ATOM 889 C CA . TYR A 1 105 ? -8.212 22.000 -19.021 1.00 41.38 105 TYR A CA 1
ATOM 890 C C . TYR A 1 105 ? -6.974 22.918 -19.022 1.00 41.38 105 TYR A C 1
ATOM 892 O O . TYR A 1 105 ? -6.394 23.184 -17.972 1.00 41.38 105 TYR A O 1
ATOM 900 N N . ILE A 1 106 ? -6.650 23.519 -20.169 1.00 42.78 106 ILE A N 1
ATOM 901 C CA . ILE A 1 106 ? -5.577 24.499 -20.369 1.00 42.78 106 ILE A CA 1
ATOM 902 C C . ILE A 1 106 ? -5.922 25.832 -19.689 1.00 42.78 106 ILE A C 1
ATOM 904 O O . ILE A 1 106 ? -5.062 26.361 -18.997 1.00 42.78 106 ILE A O 1
ATOM 908 N N . LYS A 1 107 ? -7.151 26.378 -19.771 1.00 40.81 107 LYS A N 1
ATOM 909 C CA . LYS A 1 107 ? -7.511 27.632 -19.057 1.00 40.81 107 LYS A CA 1
ATOM 910 C C . LYS A 1 107 ? -7.549 27.477 -17.537 1.00 40.81 107 LYS A C 1
ATOM 912 O O . LYS A 1 107 ? -7.280 28.450 -16.839 1.00 40.81 107 LYS A O 1
ATOM 917 N N . LYS A 1 108 ? -7.835 26.279 -17.013 1.00 40.88 108 LYS A N 1
ATOM 918 C CA . LYS A 1 108 ? -7.775 26.009 -15.566 1.00 40.88 108 LYS A CA 1
ATOM 919 C C . LYS A 1 108 ? -6.331 25.832 -15.061 1.00 40.88 108 LYS A C 1
ATOM 921 O O . LYS A 1 108 ? -6.083 26.091 -13.890 1.00 40.88 108 LYS A O 1
ATOM 926 N N . MET A 1 109 ? -5.385 25.476 -15.940 1.00 43.75 109 MET A N 1
ATOM 927 C CA . MET A 1 109 ? -3.941 25.423 -15.645 1.00 43.75 109 MET A CA 1
ATOM 928 C C . MET A 1 109 ? -3.174 26.720 -15.976 1.00 43.75 109 MET A C 1
ATOM 930 O O . MET A 1 109 ? -2.139 26.989 -15.374 1.00 43.75 109 MET A O 1
ATOM 934 N N . ASN A 1 110 ? -3.672 27.564 -16.885 1.00 41.28 110 ASN A N 1
ATOM 935 C CA . ASN A 1 110 ? -2.927 28.706 -17.432 1.00 41.28 110 ASN A CA 1
ATOM 936 C C . ASN A 1 110 ? -3.455 30.082 -17.013 1.00 41.28 110 ASN A C 1
ATOM 938 O O . ASN A 1 110 ? -3.529 31.002 -17.825 1.00 41.28 110 ASN A O 1
ATOM 942 N N . GLY A 1 111 ? -3.751 30.249 -15.724 1.00 40.88 111 GLY A N 1
ATOM 943 C CA . GLY A 1 111 ? -3.945 31.582 -15.145 1.00 40.88 111 GLY A CA 1
ATOM 944 C C . GLY A 1 111 ? -2.650 32.398 -15.054 1.00 40.88 111 GLY A C 1
ATOM 945 O O . GLY A 1 111 ? -2.702 33.610 -15.206 1.00 40.88 111 GLY A O 1
ATOM 946 N N . ASN A 1 112 ? -1.491 31.747 -14.876 1.00 44.56 112 ASN A N 1
ATOM 947 C CA . ASN A 1 112 ? -0.184 32.425 -14.801 1.00 44.56 112 ASN A CA 1
ATOM 948 C C . ASN A 1 112 ? 0.974 31.679 -15.502 1.00 44.56 112 ASN A C 1
ATOM 950 O O . ASN A 1 112 ? 1.950 32.314 -15.890 1.00 44.56 112 ASN A O 1
ATOM 954 N N . ILE A 1 113 ? 0.858 30.371 -15.764 1.00 44.72 113 ILE A N 1
ATOM 955 C CA . ILE A 1 113 ? 1.999 29.545 -16.203 1.00 44.72 113 ILE A CA 1
ATOM 956 C C . ILE A 1 113 ? 2.277 29.648 -17.717 1.00 44.72 113 ILE A C 1
ATOM 958 O O . ILE A 1 113 ? 3.430 29.786 -18.112 1.00 44.72 113 ILE A O 1
ATOM 962 N N . ALA A 1 114 ? 1.266 29.694 -18.595 1.00 40.31 114 ALA A N 1
ATOM 963 C CA . ALA A 1 114 ? 1.508 29.860 -20.043 1.00 40.31 114 ALA A CA 1
ATOM 964 C C . ALA A 1 114 ? 2.185 31.189 -20.417 1.00 40.31 114 ALA A C 1
ATOM 966 O O . ALA A 1 114 ? 2.864 31.279 -21.445 1.00 40.31 114 ALA A O 1
ATOM 967 N N . ARG A 1 115 ? 2.018 32.234 -19.596 1.00 40.38 115 ARG A N 1
ATOM 968 C CA . ARG A 1 115 ? 2.685 33.513 -19.839 1.00 40.38 115 ARG A CA 1
ATOM 969 C C . ARG A 1 115 ? 4.169 33.418 -19.482 1.00 40.38 115 ARG A C 1
ATOM 971 O O . ARG A 1 115 ? 4.977 33.890 -20.273 1.00 40.38 115 ARG A O 1
ATOM 978 N N . GLU A 1 116 ? 4.522 32.732 -18.394 1.00 42.31 116 GLU A N 1
ATOM 979 C CA . GLU A 1 116 ? 5.917 32.446 -18.029 1.00 42.31 116 GLU A CA 1
ATOM 980 C C . GLU A 1 116 ? 6.587 31.431 -18.961 1.00 42.31 116 GLU A C 1
ATOM 982 O O . GLU A 1 116 ? 7.715 31.671 -19.374 1.00 42.31 116 GLU A O 1
ATOM 987 N N . ILE A 1 117 ? 5.895 30.370 -19.390 1.00 44.81 117 ILE A N 1
ATOM 988 C CA . ILE A 1 117 ? 6.457 29.365 -20.306 1.00 44.81 117 ILE A CA 1
ATOM 989 C C . ILE A 1 117 ? 6.631 29.940 -21.721 1.00 44.81 117 ILE A C 1
ATOM 991 O O . ILE A 1 117 ? 7.687 29.778 -22.322 1.00 44.81 117 ILE A O 1
ATOM 995 N N . SER A 1 118 ? 5.666 30.689 -22.275 1.00 41.91 118 SER A N 1
ATOM 996 C CA . SER A 1 118 ? 5.896 31.307 -23.598 1.00 41.91 118 SER A CA 1
ATOM 997 C C . SER A 1 118 ? 6.945 32.428 -23.553 1.00 41.91 118 SER A C 1
ATOM 999 O O . SER A 1 118 ? 7.611 32.673 -24.554 1.00 41.91 118 SER A O 1
ATOM 1001 N N . LEU A 1 119 ? 7.149 33.083 -22.402 1.00 44.12 119 LEU A N 1
ATOM 1002 C CA . LEU A 1 119 ? 8.286 33.988 -22.189 1.00 44.12 119 LEU A CA 1
ATOM 1003 C C . LEU A 1 119 ? 9.608 33.224 -22.014 1.00 44.12 119 LEU A C 1
ATOM 1005 O O . LEU A 1 119 ? 10.632 33.709 -22.492 1.00 44.12 119 LEU A O 1
ATOM 1009 N N . SER A 1 120 ? 9.596 32.034 -21.403 1.00 46.94 120 SER A N 1
ATOM 1010 C CA . SER A 1 120 ? 10.794 31.206 -21.231 1.00 46.94 120 SER A CA 1
ATOM 1011 C C . SER A 1 120 ? 11.253 30.580 -22.544 1.00 46.94 120 SER A C 1
ATOM 1013 O O . SER A 1 120 ? 12.454 30.485 -22.765 1.00 46.94 120 SER A O 1
ATOM 1015 N N . TRP A 1 121 ? 10.335 30.213 -23.448 1.00 44.91 121 TRP A N 1
ATOM 1016 C CA . TRP A 1 121 ? 10.701 29.683 -24.768 1.00 44.91 121 TRP A CA 1
ATOM 1017 C C . TRP A 1 121 ? 11.045 30.772 -25.790 1.00 44.91 121 TRP A C 1
ATOM 1019 O O . TRP A 1 121 ? 11.884 30.540 -26.657 1.00 44.91 121 TRP A O 1
ATOM 1029 N N . LYS A 1 122 ? 10.537 32.001 -25.617 1.00 55.03 122 LYS A N 1
ATOM 1030 C CA . LYS A 1 122 ? 10.948 33.177 -26.411 1.00 55.03 122 LYS A CA 1
ATOM 1031 C C . LYS A 1 122 ? 12.437 33.511 -26.319 1.00 55.03 122 LYS A C 1
ATOM 1033 O O . LYS A 1 122 ? 12.956 34.231 -27.173 1.00 55.03 122 LYS A O 1
ATOM 1038 N N . ILE A 1 123 ? 13.141 33.007 -25.302 1.00 55.72 123 ILE A N 1
ATOM 1039 C CA . ILE A 1 123 ? 14.602 33.118 -25.225 1.00 55.72 123 ILE A CA 1
ATOM 1040 C C . ILE A 1 123 ? 15.286 32.315 -26.345 1.00 55.72 123 ILE A C 1
ATOM 1042 O O . ILE A 1 123 ? 16.335 32.727 -26.841 1.00 55.72 123 ILE A O 1
ATOM 1046 N N . PHE A 1 124 ? 14.657 31.222 -26.786 1.00 53.91 124 PHE A N 1
ATOM 1047 C CA . PHE A 1 124 ? 15.131 30.353 -27.860 1.00 53.91 124 PHE A CA 1
ATOM 1048 C C . PHE A 1 124 ? 14.630 30.795 -29.240 1.00 53.91 124 PHE A C 1
ATOM 1050 O O . PHE A 1 124 ? 15.231 30.418 -30.236 1.00 53.91 124 PHE A O 1
ATOM 1057 N N . ASP A 1 125 ? 13.628 31.675 -29.335 1.00 60.03 125 ASP A N 1
ATOM 1058 C CA . ASP A 1 125 ? 13.175 32.236 -30.624 1.00 60.03 125 ASP A CA 1
ATOM 1059 C C . ASP A 1 125 ? 14.269 33.054 -31.341 1.00 60.03 125 ASP A C 1
ATOM 1061 O O . ASP A 1 125 ? 14.211 33.272 -32.550 1.00 60.03 125 ASP A O 1
ATOM 1065 N N . ARG A 1 126 ? 15.295 33.513 -30.607 1.00 53.34 126 ARG A N 1
ATOM 1066 C CA . ARG A 1 126 ? 16.491 34.157 -31.183 1.00 53.34 126 ARG A CA 1
ATOM 1067 C C . ARG A 1 126 ? 17.619 33.178 -31.496 1.00 53.34 126 ARG A C 1
ATOM 1069 O O . ARG A 1 126 ? 18.632 33.592 -32.062 1.00 53.34 126 ARG A O 1
ATOM 1076 N N . TRP A 1 127 ? 17.486 31.904 -31.129 1.00 49.19 127 TRP A N 1
ATOM 1077 C CA . TRP A 1 127 ? 18.408 30.872 -31.581 1.00 49.19 127 TRP A CA 1
ATOM 1078 C C . TRP A 1 127 ? 18.110 30.589 -33.044 1.00 49.19 127 TRP A C 1
ATOM 1080 O O . TRP A 1 127 ? 17.262 29.781 -33.405 1.00 49.19 127 TRP A O 1
ATOM 1090 N N . ASN A 1 128 ? 18.840 31.288 -33.905 1.00 49.22 128 ASN A N 1
ATOM 1091 C CA . ASN A 1 128 ? 18.885 30.997 -35.323 1.00 49.22 128 ASN A CA 1
ATOM 1092 C C . ASN A 1 128 ? 19.651 29.674 -35.501 1.00 49.22 128 ASN A C 1
ATOM 1094 O O . ASN A 1 128 ? 20.860 29.666 -35.748 1.00 49.22 128 ASN A O 1
ATOM 1098 N N . ILE A 1 129 ? 18.974 28.543 -35.272 1.00 52.31 129 ILE A N 1
ATOM 1099 C CA . ILE A 1 129 ? 19.546 27.212 -35.471 1.00 52.31 129 ILE A CA 1
ATOM 1100 C C . ILE A 1 129 ? 19.689 27.026 -36.979 1.00 52.31 129 ILE A C 1
ATOM 1102 O O . ILE A 1 129 ? 18.786 26.569 -37.674 1.00 52.31 129 ILE A O 1
ATOM 1106 N N . SER A 1 130 ? 20.858 27.401 -37.497 1.00 52.12 130 SER A N 1
ATOM 1107 C CA . SER A 1 130 ? 21.310 26.953 -38.807 1.00 52.12 130 SER A CA 1
ATOM 1108 C C . SER A 1 130 ? 21.251 25.425 -38.781 1.00 52.12 130 SER A C 1
ATOM 1110 O O . SER A 1 130 ? 21.999 24.798 -38.026 1.00 52.12 130 SER A O 1
ATOM 1112 N N . THR A 1 131 ? 20.392 24.822 -39.599 1.00 48.28 131 THR A N 1
ATOM 1113 C CA . THR A 1 131 ? 20.281 23.370 -39.793 1.00 48.28 131 THR A CA 1
ATOM 1114 C C . THR A 1 131 ? 21.496 22.815 -40.542 1.00 48.28 131 THR A C 1
ATOM 1116 O O . THR A 1 131 ? 21.376 22.098 -41.535 1.00 48.28 131 THR A O 1
ATOM 1119 N N . LYS A 1 132 ? 22.709 23.124 -40.078 1.00 48.84 132 LYS A N 1
ATOM 1120 C CA . LYS A 1 132 ? 23.823 22.212 -40.283 1.00 48.84 132 LYS A CA 1
ATOM 1121 C C . LYS A 1 132 ? 23.491 20.994 -39.438 1.00 48.84 132 LYS A C 1
ATOM 1123 O O . LYS A 1 132 ? 23.318 21.128 -38.231 1.00 48.84 132 LYS A O 1
ATOM 1128 N N . LYS A 1 133 ? 23.386 19.825 -40.078 1.00 47.97 133 LYS A N 1
ATOM 1129 C CA . LYS A 1 133 ? 23.454 18.518 -39.413 1.00 47.97 133 LYS A CA 1
ATOM 1130 C C . LYS A 1 133 ? 24.764 18.460 -38.622 1.00 47.97 133 LYS A C 1
ATOM 1132 O O . LYS A 1 133 ? 25.773 17.960 -39.102 1.00 47.97 133 LYS A O 1
ATOM 1137 N N . SER A 1 134 ? 24.759 19.042 -37.433 1.00 50.59 134 SER A N 1
ATOM 1138 C CA . SER A 1 134 ? 25.674 18.691 -36.372 1.00 50.59 134 SER A CA 1
ATOM 1139 C C . SER A 1 134 ? 25.225 17.305 -35.946 1.00 50.59 134 SER A C 1
ATOM 1141 O O . SER A 1 134 ? 24.122 17.141 -35.426 1.00 50.59 134 SER A O 1
ATOM 1143 N N . SER A 1 135 ? 26.016 16.285 -36.272 1.00 49.16 135 SER A N 1
ATOM 1144 C CA . SER A 1 135 ? 25.909 15.003 -35.590 1.00 49.16 135 SER A CA 1
ATOM 1145 C C . SER A 1 135 ? 26.117 15.310 -34.114 1.00 49.16 135 SER A C 1
ATOM 1147 O O . SER A 1 135 ? 27.246 15.593 -33.719 1.00 49.16 135 SER A O 1
ATOM 1149 N N . SER A 1 136 ? 25.033 15.371 -33.338 1.00 55.94 136 SER A N 1
ATOM 1150 C CA . SER A 1 136 ? 25.134 15.612 -31.903 1.00 55.94 136 SER A CA 1
ATOM 1151 C C . SER A 1 136 ? 26.092 14.568 -31.346 1.00 55.94 136 SER A C 1
ATOM 1153 O O . SER A 1 136 ? 25.861 13.365 -31.490 1.00 55.94 136 SER A O 1
ATOM 1155 N N . VAL A 1 137 ? 27.233 15.025 -30.843 1.00 58.47 137 VAL A N 1
ATOM 1156 C CA . VAL A 1 137 ? 28.299 14.141 -30.398 1.00 58.47 137 VAL A CA 1
ATOM 1157 C C . VAL A 1 137 ? 27.890 13.686 -29.002 1.00 58.47 137 VAL A C 1
ATOM 1159 O O . VAL A 1 137 ? 28.124 14.381 -28.023 1.00 58.47 137 VAL A O 1
ATOM 1162 N N . TRP A 1 138 ? 27.232 12.529 -28.911 1.00 65.62 138 TRP A N 1
ATOM 1163 C CA . TRP A 1 138 ? 26.812 11.908 -27.645 1.00 65.62 138 TRP A CA 1
ATOM 1164 C C . TRP A 1 138 ? 27.981 11.573 -26.696 1.00 65.62 138 TR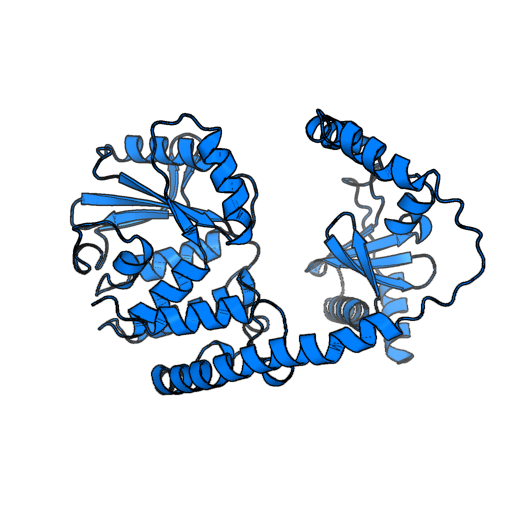P A C 1
ATOM 1166 O O . TRP A 1 138 ? 27.745 11.206 -25.551 1.00 65.62 138 TRP A O 1
ATOM 1176 N N . TYR A 1 139 ? 29.227 11.778 -27.135 1.00 67.69 139 TYR A N 1
ATOM 1177 C CA . TYR A 1 139 ? 30.456 11.555 -26.371 1.00 67.69 139 TYR A CA 1
ATOM 1178 C C . TYR A 1 139 ? 30.475 12.236 -24.996 1.00 67.69 139 TYR A C 1
ATOM 1180 O O . TYR A 1 139 ? 30.995 11.669 -24.037 1.00 67.69 139 TYR A O 1
ATOM 1188 N N . ASP A 1 140 ? 29.881 13.424 -24.862 1.00 65.56 140 ASP A N 1
ATOM 1189 C CA . ASP A 1 140 ? 29.818 14.106 -23.562 1.00 65.56 140 ASP A CA 1
ATOM 1190 C C . ASP A 1 140 ? 28.892 13.369 -22.573 1.00 65.56 140 ASP A C 1
ATOM 1192 O O . ASP A 1 140 ? 29.154 13.349 -21.371 1.00 65.56 140 ASP A O 1
ATOM 1196 N N . PHE A 1 141 ? 27.851 12.687 -23.069 1.00 70.12 141 PHE A N 1
ATOM 1197 C CA . PHE A 1 141 ? 26.999 11.808 -22.261 1.00 70.12 141 PHE A CA 1
ATOM 1198 C C . PHE A 1 141 ? 27.653 10.450 -21.997 1.00 70.12 141 PHE A C 1
ATOM 1200 O O . PHE A 1 141 ? 27.433 9.877 -20.930 1.00 70.12 141 PHE A O 1
ATOM 1207 N N . ASP A 1 142 ? 28.505 9.960 -22.903 1.00 76.19 142 ASP A N 1
ATOM 1208 C CA . ASP A 1 142 ? 29.268 8.724 -22.686 1.00 76.19 142 ASP A CA 1
ATOM 1209 C C . ASP A 1 142 ? 30.168 8.830 -21.445 1.00 76.19 142 ASP A C 1
ATOM 1211 O O . ASP A 1 142 ? 30.357 7.847 -20.730 1.00 76.19 142 ASP A O 1
ATOM 1215 N N . GLN A 1 143 ? 30.654 10.034 -21.118 1.00 78.38 143 GLN A N 1
ATOM 1216 C CA . GLN A 1 143 ? 31.411 10.275 -19.885 1.00 78.38 143 GLN A CA 1
ATOM 1217 C C . GLN A 1 143 ? 30.558 10.202 -18.613 1.00 78.38 143 GLN A C 1
ATOM 1219 O O . GLN A 1 143 ? 31.107 9.962 -17.540 1.00 78.38 143 GLN A O 1
ATOM 1224 N N . LEU A 1 144 ? 29.234 10.364 -18.704 1.00 79.00 144 LEU A N 1
ATOM 1225 C CA . LEU A 1 144 ? 28.320 10.237 -17.563 1.00 79.00 144 LEU A CA 1
ATOM 1226 C C . LEU A 1 144 ? 27.967 8.777 -17.261 1.00 79.00 144 LEU A C 1
ATOM 1228 O O . LEU A 1 144 ? 27.634 8.455 -16.120 1.00 79.00 144 LEU A O 1
ATOM 1232 N N . ILE A 1 145 ? 28.071 7.884 -18.251 1.00 79.69 145 ILE A N 1
ATOM 1233 C CA . ILE A 1 145 ? 27.719 6.466 -18.108 1.00 79.69 145 ILE A CA 1
ATOM 1234 C C . ILE A 1 145 ? 28.532 5.776 -16.995 1.00 79.69 145 ILE A C 1
ATOM 1236 O O . ILE A 1 145 ? 27.915 5.102 -16.169 1.00 79.69 145 ILE A O 1
ATOM 1240 N N . PRO A 1 146 ? 29.870 5.933 -16.889 1.00 82.56 146 PRO A N 1
ATOM 1241 C CA . PRO A 1 146 ? 30.644 5.341 -15.798 1.00 82.56 146 PRO A CA 1
ATOM 1242 C C . PRO A 1 146 ? 30.204 5.816 -14.411 1.00 82.56 146 PRO A C 1
ATOM 1244 O O . PRO A 1 146 ? 30.037 4.988 -13.518 1.00 82.56 146 PRO A O 1
ATOM 1247 N N . PHE A 1 147 ? 29.966 7.121 -14.233 1.00 83.44 147 PHE A N 1
ATOM 1248 C CA . PHE A 1 147 ? 29.507 7.675 -12.954 1.00 83.44 147 PHE A CA 1
ATOM 1249 C C . PHE A 1 147 ? 28.113 7.166 -12.595 1.00 83.44 147 PHE A C 1
ATOM 1251 O O . PHE A 1 147 ? 27.872 6.746 -11.466 1.00 83.44 147 PHE A O 1
ATOM 1258 N N . TYR A 1 148 ? 27.207 7.143 -13.571 1.00 79.25 148 TYR A N 1
ATOM 1259 C CA . TYR A 1 148 ? 25.871 6.597 -13.387 1.00 79.25 148 TYR A CA 1
ATOM 1260 C C . TYR A 1 148 ? 25.912 5.111 -13.004 1.00 79.25 148 TYR A C 1
ATOM 1262 O O . TYR A 1 148 ? 25.292 4.706 -12.022 1.00 79.25 148 TYR A O 1
ATOM 1270 N N . ASN A 1 149 ? 26.697 4.300 -13.720 1.00 81.12 149 ASN A N 1
ATOM 1271 C CA . ASN A 1 149 ? 26.876 2.883 -13.407 1.00 81.12 149 ASN A CA 1
ATOM 1272 C C . ASN A 1 149 ? 27.483 2.679 -12.016 1.00 81.12 149 ASN A C 1
ATOM 1274 O O . ASN A 1 149 ? 27.079 1.758 -11.316 1.00 81.12 149 ASN A O 1
ATOM 1278 N N . GLN A 1 150 ? 28.411 3.541 -11.594 1.00 85.88 150 GLN A N 1
ATOM 1279 C CA . GLN A 1 150 ? 28.981 3.498 -10.250 1.00 85.88 150 GLN A CA 1
ATOM 1280 C C . GLN A 1 150 ? 27.924 3.772 -9.170 1.00 85.88 150 GLN A C 1
ATOM 1282 O O . GLN A 1 150 ? 27.907 3.078 -8.154 1.00 85.88 150 GLN A O 1
ATOM 1287 N N . ILE A 1 151 ? 27.027 4.740 -9.387 1.00 85.06 151 ILE A N 1
ATOM 1288 C CA . ILE A 1 151 ? 25.910 5.015 -8.470 1.00 85.06 151 ILE A CA 1
ATOM 1289 C C . ILE A 1 151 ? 24.994 3.794 -8.378 1.00 85.06 151 ILE A C 1
ATOM 1291 O O . ILE A 1 151 ? 24.739 3.314 -7.272 1.00 85.06 151 ILE A O 1
ATOM 1295 N N . VAL A 1 152 ? 24.566 3.247 -9.519 1.00 81.75 152 VAL A N 1
ATOM 1296 C CA . VAL A 1 152 ? 23.713 2.050 -9.557 1.00 81.75 152 VAL A CA 1
ATOM 1297 C C . VAL A 1 152 ? 24.400 0.880 -8.849 1.00 81.75 152 VAL A C 1
ATOM 1299 O O . VAL A 1 152 ? 23.802 0.249 -7.981 1.00 81.75 152 VAL A O 1
ATOM 1302 N N . GLU A 1 153 ? 25.678 0.621 -9.135 1.00 85.56 153 GLU A N 1
ATOM 1303 C CA . GLU A 1 153 ? 26.425 -0.458 -8.484 1.00 85.56 153 GLU A CA 1
ATOM 1304 C C . GLU A 1 153 ? 26.481 -0.271 -6.967 1.00 85.56 153 GLU A C 1
ATOM 1306 O O . GLU A 1 153 ? 26.266 -1.223 -6.221 1.00 85.56 153 GLU A O 1
ATOM 1311 N N . SER A 1 154 ? 26.704 0.960 -6.501 1.00 88.94 154 SER A N 1
ATOM 1312 C CA . SER A 1 154 ? 26.743 1.261 -5.069 1.00 88.94 154 SER A CA 1
ATOM 1313 C C . SER A 1 154 ? 25.401 1.005 -4.371 1.00 88.94 154 SER A C 1
ATOM 1315 O O . SER A 1 154 ? 25.382 0.546 -3.230 1.00 88.94 154 SER A O 1
ATOM 1317 N N . GLN A 1 155 ? 24.274 1.245 -5.050 1.00 89.25 155 GLN A N 1
ATOM 1318 C CA . GLN A 1 155 ? 22.949 0.922 -4.521 1.00 89.25 155 GLN A CA 1
ATOM 1319 C C . GLN A 1 155 ? 22.755 -0.598 -4.441 1.00 89.25 155 GLN A C 1
ATOM 1321 O O . GLN A 1 155 ? 22.345 -1.111 -3.404 1.00 89.25 155 GLN A O 1
ATOM 1326 N N . PHE A 1 156 ? 23.129 -1.349 -5.480 1.00 89.06 156 PHE A N 1
ATOM 1327 C CA . PHE A 1 156 ? 23.035 -2.813 -5.462 1.00 89.06 156 PHE A CA 1
ATOM 1328 C C . PHE A 1 156 ? 23.964 -3.459 -4.422 1.00 89.06 156 PHE A C 1
ATOM 1330 O O . PHE A 1 156 ? 23.563 -4.413 -3.759 1.00 89.06 156 PHE A O 1
ATOM 1337 N N . GLN A 1 157 ? 25.156 -2.901 -4.195 1.00 91.44 157 GLN A N 1
ATOM 1338 C CA . GLN A 1 157 ? 26.053 -3.320 -3.110 1.00 91.44 157 GLN A CA 1
ATOM 1339 C C . GLN A 1 157 ? 25.426 -3.158 -1.719 1.00 91.44 157 GLN A C 1
ATOM 1341 O O . GLN A 1 157 ? 25.742 -3.938 -0.823 1.00 91.44 157 GLN A O 1
ATOM 1346 N N . LYS A 1 158 ? 24.524 -2.185 -1.534 1.00 94.38 158 LYS A N 1
ATOM 1347 C CA . LYS A 1 158 ? 23.727 -2.043 -0.305 1.00 94.38 158 LYS A CA 1
ATOM 1348 C C . LYS A 1 158 ? 22.520 -2.980 -0.285 1.00 94.38 158 LYS A C 1
ATOM 1350 O O . LYS A 1 158 ? 22.217 -3.569 0.747 1.00 94.38 158 LYS A O 1
ATOM 1355 N N . LEU A 1 159 ? 21.842 -3.134 -1.422 1.00 93.69 159 LEU A N 1
ATOM 1356 C CA . LEU A 1 159 ? 20.629 -3.938 -1.539 1.00 93.69 159 LEU A CA 1
ATOM 1357 C C . LEU A 1 159 ? 20.889 -5.433 -1.299 1.00 93.69 159 LEU A C 1
ATOM 1359 O O . LEU A 1 159 ? 20.115 -6.070 -0.586 1.00 93.69 159 LEU A O 1
ATOM 1363 N N . TYR A 1 160 ? 21.950 -6.006 -1.878 1.00 93.44 160 TYR A N 1
ATOM 1364 C CA . TYR A 1 160 ? 22.184 -7.454 -1.816 1.00 93.44 160 TYR A CA 1
ATOM 1365 C C . TYR A 1 160 ? 22.316 -7.998 -0.385 1.00 93.44 160 TYR A C 1
ATOM 1367 O O . TYR A 1 160 ? 21.585 -8.935 -0.062 1.00 93.44 160 TYR A O 1
ATOM 1375 N N . PRO A 1 161 ? 23.142 -7.410 0.507 1.00 96.00 161 PRO A N 1
ATOM 1376 C CA . PRO A 1 161 ? 23.220 -7.865 1.896 1.00 96.00 161 PRO A CA 1
ATOM 1377 C C . PRO A 1 161 ? 21.887 -7.755 2.645 1.00 96.00 161 PRO A C 1
ATOM 1379 O O . PRO A 1 161 ? 21.579 -8.591 3.494 1.00 96.00 161 PRO A O 1
ATOM 1382 N N . LEU A 1 162 ? 21.076 -6.735 2.337 1.00 97.06 162 LEU A N 1
ATOM 1383 C CA . LEU A 1 162 ? 19.753 -6.572 2.941 1.00 97.06 162 LEU A CA 1
ATOM 1384 C C . LEU A 1 162 ? 18.801 -7.680 2.490 1.00 97.06 162 LEU A C 1
ATOM 1386 O O . LEU A 1 162 ? 18.137 -8.281 3.332 1.00 97.06 162 LEU A O 1
ATOM 1390 N N . LEU A 1 163 ? 18.757 -7.983 1.190 1.00 95.25 163 LEU A N 1
ATOM 1391 C CA . LEU A 1 163 ? 17.947 -9.080 0.659 1.00 95.25 163 LEU A CA 1
ATOM 1392 C C . LEU A 1 163 ? 18.399 -10.435 1.205 1.00 95.25 163 LEU A C 1
ATOM 1394 O O . LEU A 1 163 ? 17.558 -11.238 1.591 1.00 95.25 163 LEU A O 1
ATOM 1398 N N . GLU A 1 164 ? 19.706 -10.684 1.299 1.00 95.31 164 GLU A N 1
ATOM 1399 C CA . GLU A 1 164 ? 20.245 -11.911 1.897 1.00 95.31 164 GLU A CA 1
ATOM 1400 C C . GLU A 1 164 ? 19.815 -12.054 3.363 1.00 95.31 164 GLU A C 1
ATOM 1402 O O . GLU A 1 164 ? 19.323 -13.106 3.779 1.00 95.31 164 GLU A O 1
ATOM 1407 N N . LYS A 1 165 ? 19.912 -10.970 4.137 1.00 97.50 165 LYS A N 1
ATOM 1408 C CA . LYS A 1 165 ? 19.468 -10.947 5.531 1.00 97.50 165 LYS A CA 1
ATOM 1409 C C . LYS A 1 165 ? 17.968 -11.217 5.657 1.00 97.50 165 LYS A C 1
ATOM 1411 O O . LYS A 1 165 ? 17.567 -12.014 6.504 1.00 97.50 165 LYS A O 1
ATOM 1416 N N . TRP A 1 166 ? 17.139 -10.592 4.824 1.00 97.19 166 TRP A N 1
ATOM 1417 C CA . TRP A 1 166 ? 15.695 -10.831 4.821 1.00 97.19 166 TRP A CA 1
ATOM 1418 C C . TRP A 1 166 ? 15.326 -12.238 4.345 1.00 97.19 166 TRP A C 1
ATOM 1420 O O . TRP A 1 166 ? 14.447 -12.856 4.939 1.00 97.19 166 TRP A O 1
ATOM 1430 N N . ASN A 1 167 ? 16.041 -12.793 3.365 1.00 96.50 167 ASN A N 1
ATOM 1431 C CA . ASN A 1 167 ? 15.898 -14.191 2.955 1.00 96.50 167 ASN A CA 1
ATOM 1432 C C . ASN A 1 167 ? 16.180 -15.148 4.112 1.00 96.50 167 ASN A C 1
ATOM 1434 O O . ASN A 1 167 ? 15.447 -16.115 4.297 1.00 96.50 167 ASN A O 1
ATOM 1438 N N . HIS A 1 168 ? 17.210 -14.869 4.913 1.00 96.94 168 HIS A N 1
ATOM 1439 C CA . HIS A 1 168 ? 17.506 -15.665 6.097 1.00 96.94 168 HIS A CA 1
ATOM 1440 C C . HIS A 1 168 ? 16.391 -15.557 7.149 1.00 96.94 168 HIS A C 1
ATOM 1442 O O . HIS A 1 168 ? 15.889 -16.582 7.611 1.00 96.94 168 HIS A O 1
ATOM 1448 N N . ILE A 1 169 ? 15.953 -14.331 7.472 1.00 95.81 169 ILE A N 1
ATOM 1449 C CA . ILE A 1 169 ? 14.865 -14.064 8.434 1.00 95.81 169 ILE A CA 1
ATOM 1450 C C . ILE A 1 169 ? 13.564 -14.761 8.019 1.00 95.81 169 ILE A C 1
ATOM 1452 O O . ILE A 1 169 ? 12.850 -15.292 8.864 1.00 95.81 169 ILE A O 1
ATOM 1456 N N . LEU A 1 170 ? 13.255 -14.766 6.722 1.00 96.56 170 LEU A N 1
ATOM 1457 C CA . LEU A 1 170 ? 12.006 -15.295 6.176 1.00 96.56 170 LEU A CA 1
ATOM 1458 C C . LEU A 1 170 ? 12.152 -16.707 5.599 1.00 96.56 170 LEU A C 1
ATOM 1460 O O . LEU A 1 170 ? 11.254 -17.178 4.907 1.00 96.56 170 LEU A O 1
ATOM 1464 N N . SER A 1 171 ? 13.255 -17.400 5.886 1.00 95.62 171 SER A N 1
ATOM 1465 C CA . SER A 1 171 ? 13.568 -18.710 5.300 1.00 95.62 171 SER A CA 1
ATOM 1466 C C . SER A 1 171 ? 12.492 -19.769 5.571 1.00 95.62 171 SER A C 1
ATOM 1468 O O . SER A 1 171 ? 12.137 -20.520 4.665 1.00 95.62 171 SER A O 1
ATOM 1470 N N . GLU A 1 172 ? 11.889 -19.769 6.764 1.00 94.00 172 GLU A N 1
ATOM 1471 C CA . GLU A 1 172 ? 10.766 -20.656 7.119 1.00 94.00 172 GLU A CA 1
ATOM 1472 C C . GLU A 1 172 ? 9.492 -20.401 6.291 1.00 94.00 172 GLU A C 1
ATOM 1474 O O . GLU A 1 172 ? 8.613 -21.259 6.221 1.00 94.00 172 GLU A O 1
ATOM 1479 N N . TYR A 1 173 ? 9.402 -19.240 5.637 1.00 93.56 173 TYR A N 1
ATOM 1480 C CA . TYR A 1 173 ? 8.286 -18.818 4.788 1.00 93.56 173 TYR A CA 1
ATOM 1481 C C . TYR A 1 173 ? 8.631 -18.845 3.290 1.00 93.56 173 TYR A C 1
ATOM 1483 O O . TYR A 1 173 ? 7.829 -18.391 2.479 1.00 93.56 173 TYR A O 1
ATOM 1491 N N . GLY A 1 174 ? 9.806 -19.366 2.916 1.00 93.06 174 GLY A N 1
ATOM 1492 C CA . GLY A 1 174 ? 10.283 -19.402 1.528 1.00 93.06 174 GLY A CA 1
ATOM 1493 C C . GLY A 1 174 ? 11.208 -18.246 1.125 1.00 93.06 174 GLY A C 1
ATOM 1494 O O . GLY A 1 174 ? 11.624 -18.185 -0.027 1.00 93.06 174 GLY A O 1
ATOM 1495 N N . GLY A 1 175 ? 11.585 -17.367 2.059 1.00 94.81 175 GLY A N 1
ATOM 1496 C CA . GLY A 1 175 ? 12.482 -16.231 1.821 1.00 94.81 175 GLY A CA 1
ATOM 1497 C C . GLY A 1 175 ? 11.754 -14.896 1.638 1.00 94.81 175 GLY A C 1
ATOM 1498 O O . GLY A 1 175 ? 10.560 -14.771 1.906 1.00 94.81 175 GLY A O 1
ATOM 1499 N N . ASP A 1 176 ? 12.492 -13.861 1.230 1.00 95.88 176 ASP A N 1
ATOM 1500 C CA . ASP A 1 176 ? 11.920 -12.535 0.999 1.00 95.88 176 ASP A CA 1
ATOM 1501 C C . ASP A 1 176 ? 11.008 -12.548 -0.243 1.00 95.88 176 ASP A C 1
ATOM 1503 O O . ASP A 1 176 ? 11.402 -13.075 -1.291 1.00 95.88 176 ASP A O 1
ATOM 1507 N N . PRO A 1 177 ? 9.807 -11.937 -0.172 1.00 93.38 177 PRO A N 1
ATOM 1508 C CA . PRO A 1 177 ? 8.830 -11.970 -1.262 1.00 93.38 177 PRO A CA 1
ATOM 1509 C C . PRO A 1 177 ? 9.308 -11.263 -2.540 1.00 93.38 177 PRO A C 1
ATOM 1511 O O . PRO A 1 177 ? 8.680 -11.410 -3.586 1.00 93.38 177 PRO A O 1
ATOM 1514 N N . THR A 1 178 ? 10.424 -10.530 -2.479 1.00 90.69 178 THR A N 1
ATOM 1515 C CA . THR A 1 178 ? 11.138 -9.967 -3.634 1.00 90.69 178 THR A CA 1
ATOM 1516 C C . THR A 1 178 ? 11.514 -11.020 -4.673 1.00 90.69 178 THR A C 1
ATOM 1518 O O . THR A 1 178 ? 11.549 -10.700 -5.857 1.00 90.69 178 THR A O 1
ATOM 1521 N N . ASN A 1 179 ? 11.806 -12.256 -4.259 1.00 88.00 179 ASN A N 1
ATOM 1522 C CA . ASN A 1 179 ? 12.285 -13.293 -5.180 1.00 88.00 179 ASN A CA 1
ATOM 1523 C C . ASN A 1 179 ? 11.169 -13.896 -6.046 1.00 88.00 179 ASN A C 1
ATOM 1525 O O . ASN A 1 179 ? 11.457 -14.540 -7.052 1.00 88.00 179 ASN A O 1
ATOM 1529 N N . GLU A 1 180 ? 9.909 -13.682 -5.671 1.00 87.94 180 GLU A N 1
ATOM 1530 C CA . GLU A 1 180 ? 8.749 -14.199 -6.392 1.00 87.94 180 GLU A CA 1
ATOM 1531 C C . GLU A 1 180 ? 8.214 -13.172 -7.390 1.00 87.94 180 GLU A C 1
ATOM 1533 O O . GLU A 1 180 ? 8.303 -11.968 -7.163 1.00 87.94 180 GLU A O 1
ATOM 1538 N N . ASN A 1 181 ? 7.635 -13.631 -8.502 1.00 86.25 181 ASN A N 1
ATOM 1539 C CA . ASN A 1 181 ? 7.002 -12.746 -9.482 1.00 86.25 181 ASN A CA 1
ATOM 1540 C C . ASN A 1 181 ? 5.501 -12.595 -9.184 1.00 86.25 181 ASN A C 1
ATOM 1542 O O . ASN A 1 181 ? 4.685 -13.425 -9.599 1.00 86.25 181 ASN A O 1
ATOM 1546 N N . TRP A 1 182 ? 5.139 -11.494 -8.524 1.00 84.44 182 TRP A N 1
ATOM 1547 C CA . TRP A 1 182 ? 3.751 -11.182 -8.162 1.00 84.44 182 TRP A CA 1
ATOM 1548 C C . TRP A 1 182 ? 2.931 -10.577 -9.310 1.00 84.44 182 TRP A C 1
ATOM 1550 O O . TRP A 1 182 ? 1.738 -10.351 -9.161 1.00 84.44 182 TRP A O 1
ATOM 1560 N N . GLU A 1 183 ? 3.511 -10.339 -10.487 1.00 75.88 183 GLU A N 1
ATOM 1561 C CA . GLU A 1 183 ? 2.737 -9.924 -11.668 1.00 75.88 183 GLU A CA 1
ATOM 1562 C C . GLU A 1 183 ? 2.052 -11.123 -12.337 1.00 75.88 183 GLU A C 1
ATOM 1564 O O . GLU A 1 183 ? 0.963 -10.999 -12.910 1.00 75.88 183 GLU A O 1
ATOM 1569 N N . LYS A 1 184 ? 2.685 -12.301 -12.243 1.00 79.00 184 LYS A N 1
ATOM 1570 C CA . LYS A 1 184 ? 2.164 -13.572 -12.773 1.00 79.00 184 LYS A CA 1
ATOM 1571 C C . LYS A 1 184 ? 1.130 -14.223 -11.860 1.00 79.00 184 LYS A C 1
ATOM 1573 O O . LYS A 1 184 ? 0.343 -15.045 -12.325 1.00 79.00 184 LYS A O 1
ATOM 1578 N N . PHE A 1 185 ? 1.114 -13.851 -10.585 1.00 73.88 185 PHE A N 1
ATOM 1579 C CA . PHE A 1 185 ? 0.129 -14.295 -9.610 1.00 73.88 185 PHE A CA 1
ATOM 1580 C C . PHE A 1 185 ? -0.681 -13.089 -9.146 1.00 73.88 185 PHE A C 1
ATOM 1582 O O . PHE A 1 185 ? -0.144 -12.208 -8.494 1.00 73.88 185 PHE A O 1
ATOM 1589 N N . ARG A 1 186 ? -1.974 -13.031 -9.483 1.00 67.50 186 ARG A N 1
ATOM 1590 C CA . ARG A 1 186 ? -2.847 -11.893 -9.152 1.00 67.50 186 ARG A CA 1
ATOM 1591 C C . ARG A 1 186 ? -3.772 -12.239 -7.982 1.00 67.50 186 ARG A C 1
ATOM 1593 O O . ARG A 1 186 ? -4.914 -12.624 -8.230 1.00 67.50 186 ARG A O 1
ATOM 1600 N N . PRO A 1 187 ? -3.319 -12.117 -6.719 1.00 65.75 187 PRO A N 1
ATOM 1601 C CA . PRO A 1 187 ? -4.191 -12.333 -5.566 1.00 65.75 187 PRO A CA 1
ATOM 1602 C C . PRO A 1 187 ? -5.240 -11.218 -5.413 1.00 65.75 187 PRO A C 1
ATOM 1604 O O . PRO A 1 187 ? -6.252 -11.424 -4.750 1.00 65.75 187 PRO A O 1
ATOM 1607 N N . LEU A 1 188 ? -5.005 -10.057 -6.041 1.00 75.12 188 LEU A N 1
ATOM 1608 C CA . LEU A 1 188 ? -5.835 -8.852 -6.000 1.00 75.12 188 LEU A CA 1
ATOM 1609 C C . LEU A 1 188 ? -6.232 -8.426 -7.418 1.00 75.12 188 LEU A C 1
ATOM 1611 O O . LEU A 1 188 ? -5.432 -8.538 -8.356 1.00 75.12 188 LEU A O 1
ATOM 1615 N N . ARG A 1 189 ? -7.427 -7.848 -7.590 1.00 74.75 189 ARG A N 1
ATOM 1616 C CA . ARG A 1 189 ? -7.749 -7.074 -8.795 1.00 74.75 189 ARG A CA 1
ATOM 1617 C C . ARG A 1 189 ? -7.105 -5.702 -8.655 1.00 74.75 189 ARG A C 1
ATOM 1619 O O . ARG A 1 189 ? -7.680 -4.787 -8.083 1.00 74.75 189 ARG A O 1
ATOM 1626 N N . LEU A 1 190 ? -5.914 -5.565 -9.234 1.00 70.94 190 LEU A N 1
ATOM 1627 C CA . LEU A 1 190 ? -5.046 -4.386 -9.095 1.00 70.94 190 LEU A CA 1
ATOM 1628 C C . LEU A 1 190 ? -5.716 -3.048 -9.438 1.00 70.94 190 LEU A C 1
ATOM 1630 O O . LEU A 1 190 ? -5.285 -2.012 -8.953 1.00 70.94 190 LEU A O 1
ATOM 1634 N N . SER A 1 191 ? -6.770 -3.065 -10.258 1.00 68.69 191 SER A N 1
ATOM 1635 C CA . SER A 1 191 ? -7.525 -1.875 -10.654 1.00 68.69 191 SER A CA 1
ATOM 1636 C C . SER A 1 191 ? -8.541 -1.387 -9.614 1.00 68.69 191 SER A C 1
ATOM 1638 O O . SER A 1 191 ? -9.229 -0.406 -9.886 1.00 68.69 191 SER A O 1
ATOM 1640 N N . ARG A 1 192 ? -8.721 -2.089 -8.489 1.00 79.31 192 ARG A N 1
ATOM 1641 C CA . ARG A 1 192 ? -9.715 -1.756 -7.463 1.00 79.31 192 ARG A CA 1
ATOM 1642 C C . ARG A 1 192 ? -9.033 -1.398 -6.152 1.00 79.31 192 ARG A C 1
ATOM 1644 O O . ARG A 1 192 ? -8.424 -2.259 -5.527 1.00 79.31 192 ARG A O 1
ATOM 1651 N N . GLU A 1 193 ? -9.195 -0.151 -5.716 1.00 84.31 193 GLU A N 1
ATOM 1652 C CA . GLU A 1 193 ? -8.722 0.313 -4.401 1.00 84.31 193 GLU A CA 1
ATOM 1653 C C . GLU A 1 193 ? -9.316 -0.533 -3.259 1.00 84.31 193 GLU A C 1
ATOM 1655 O O . GLU A 1 193 ? -8.639 -0.796 -2.269 1.00 84.31 193 GLU A O 1
ATOM 1660 N N . GLU A 1 194 ? -10.540 -1.048 -3.431 1.00 87.56 194 GLU A N 1
ATOM 1661 C CA . GLU A 1 194 ? -11.221 -1.873 -2.425 1.00 87.56 194 GLU A CA 1
ATOM 1662 C C . GLU A 1 194 ? -10.476 -3.172 -2.086 1.00 87.56 194 GLU A C 1
ATOM 1664 O O . GLU A 1 194 ? -10.400 -3.548 -0.920 1.00 87.56 194 GLU A O 1
ATOM 1669 N N . ASP A 1 195 ? -9.871 -3.828 -3.079 1.00 90.44 195 ASP A N 1
ATOM 1670 C CA . ASP A 1 195 ? -9.155 -5.090 -2.870 1.00 90.44 195 ASP A CA 1
ATOM 1671 C C . ASP A 1 195 ? -7.909 -4.868 -1.974 1.00 90.44 195 ASP A C 1
ATOM 1673 O O . ASP A 1 195 ? -7.558 -5.715 -1.147 1.00 90.44 195 ASP A O 1
ATOM 1677 N N . TRP A 1 196 ? -7.266 -3.699 -2.083 1.00 93.44 196 TRP A N 1
ATOM 1678 C CA . TRP A 1 196 ? -6.148 -3.296 -1.222 1.00 93.44 196 TRP A CA 1
ATOM 1679 C C . TRP A 1 196 ? -6.610 -2.956 0.199 1.00 93.44 196 TRP A C 1
ATOM 1681 O O . TRP A 1 196 ? -5.962 -3.345 1.178 1.00 93.44 196 TRP A O 1
ATOM 1691 N N . SER A 1 197 ? -7.752 -2.274 0.314 1.00 94.56 197 SER A N 1
ATOM 1692 C CA . SER A 1 197 ? -8.398 -1.979 1.595 1.00 94.56 197 SER A CA 1
ATOM 1693 C C . SER A 1 197 ? -8.792 -3.253 2.341 1.00 94.56 197 SER A C 1
ATOM 1695 O O . SER A 1 197 ? -8.554 -3.350 3.546 1.00 94.56 197 SER A O 1
ATOM 1697 N N . ASP A 1 198 ? -9.322 -4.259 1.640 1.00 94.12 198 ASP A N 1
ATOM 1698 C CA . ASP A 1 198 ? -9.716 -5.545 2.219 1.00 94.12 198 ASP A CA 1
ATOM 1699 C C . ASP A 1 198 ? -8.540 -6.249 2.902 1.00 94.12 198 ASP A C 1
ATOM 1701 O O . ASP A 1 198 ? -8.674 -6.721 4.038 1.00 94.12 198 ASP A O 1
ATOM 1705 N N . TRP A 1 199 ? -7.381 -6.275 2.241 1.00 95.38 199 TRP A N 1
ATOM 1706 C CA . TRP A 1 199 ? -6.162 -6.896 2.762 1.00 95.38 199 TRP A CA 1
ATOM 1707 C C . TRP A 1 199 ? -5.581 -6.148 3.951 1.00 95.38 199 TRP A C 1
ATOM 1709 O O . TRP A 1 199 ? -5.267 -6.762 4.976 1.00 95.38 199 TRP A O 1
ATOM 1719 N N . LEU A 1 200 ? -5.489 -4.821 3.847 1.00 97.62 200 LEU A N 1
ATOM 1720 C CA . LEU A 1 200 ? -5.038 -3.984 4.951 1.00 97.62 200 LEU A CA 1
ATOM 1721 C C . LEU A 1 200 ? -5.941 -4.179 6.176 1.00 97.62 200 LEU A C 1
ATOM 1723 O O . LEU A 1 200 ? -5.457 -4.454 7.277 1.00 97.62 200 LEU A O 1
ATOM 1727 N N . ALA A 1 201 ? -7.256 -4.1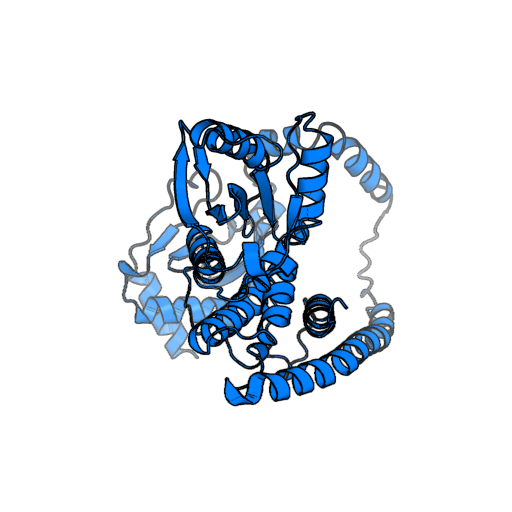11 5.976 1.00 97.69 201 ALA A N 1
ATOM 1728 C CA . ALA A 1 201 ? -8.235 -4.321 7.028 1.00 97.69 201 ALA A CA 1
ATOM 1729 C C . ALA A 1 201 ? -8.166 -5.744 7.601 1.00 97.69 201 ALA A C 1
ATOM 1731 O O . ALA A 1 201 ? -8.250 -5.901 8.814 1.00 97.69 201 ALA A O 1
ATOM 1732 N N . PHE A 1 202 ? -7.961 -6.780 6.776 1.00 96.94 202 PHE A N 1
ATOM 1733 C CA . PHE A 1 202 ? -7.812 -8.162 7.250 1.00 96.94 202 PHE A CA 1
ATOM 1734 C C . PHE A 1 202 ? -6.622 -8.309 8.205 1.00 96.94 202 PHE A C 1
ATOM 1736 O O . PHE A 1 202 ? -6.761 -8.916 9.271 1.00 96.94 202 PHE A O 1
ATOM 1743 N N . LEU A 1 203 ? -5.470 -7.728 7.860 1.00 98.19 203 LEU A N 1
ATOM 1744 C CA . LEU A 1 203 ? -4.269 -7.783 8.695 1.00 98.19 203 LEU A CA 1
ATOM 1745 C C . LEU A 1 203 ? -4.438 -6.986 9.995 1.00 98.19 203 LEU A C 1
ATOM 1747 O O . LEU A 1 203 ? -4.006 -7.454 11.049 1.00 98.19 203 LEU A O 1
ATOM 1751 N N . LEU A 1 204 ? -5.103 -5.829 9.955 1.00 98.25 204 LEU A N 1
ATOM 1752 C CA . LEU A 1 204 ? -5.413 -5.041 11.155 1.00 98.25 204 LEU A CA 1
ATOM 1753 C C . LEU A 1 204 ? -6.411 -5.768 12.072 1.00 98.25 204 LEU A C 1
ATOM 1755 O O . LEU A 1 204 ? -6.210 -5.830 13.282 1.00 98.25 204 LEU A O 1
ATOM 1759 N N . GLU A 1 205 ? -7.450 -6.370 11.496 1.00 97.75 205 GLU A N 1
ATOM 1760 C CA . GLU A 1 205 ? -8.499 -7.106 12.207 1.00 97.75 205 GLU A CA 1
ATOM 1761 C C . GLU A 1 205 ? -7.966 -8.364 12.907 1.00 97.75 205 GLU A C 1
ATOM 1763 O O . GLU A 1 205 ? -8.321 -8.655 14.051 1.00 97.75 205 GLU A O 1
ATOM 1768 N N . ASN A 1 206 ? -7.079 -9.102 12.234 1.00 97.31 206 ASN A N 1
ATOM 1769 C CA . ASN A 1 206 ? -6.590 -10.398 12.706 1.00 97.31 206 ASN A CA 1
ATOM 1770 C C . ASN A 1 206 ? -5.278 -10.324 13.500 1.00 97.31 206 ASN A C 1
ATOM 1772 O O . ASN A 1 206 ? -4.805 -11.360 13.977 1.00 97.31 206 ASN A O 1
ATOM 1776 N N . SER A 1 207 ? -4.704 -9.131 13.671 1.00 97.25 207 SER A N 1
ATOM 1777 C CA . SER A 1 207 ? -3.497 -8.930 14.478 1.00 97.25 207 SER A CA 1
ATOM 1778 C C . SER A 1 207 ? -3.762 -9.237 15.958 1.00 97.25 207 SER A C 1
ATOM 1780 O O . SER A 1 207 ? -4.675 -8.689 16.584 1.00 97.25 207 SER A O 1
ATOM 1782 N N . LYS A 1 208 ? -2.956 -10.126 16.547 1.00 96.69 208 LYS A N 1
ATOM 1783 C CA . LYS A 1 208 ? -3.016 -10.493 17.971 1.00 96.69 208 LYS A CA 1
ATOM 1784 C C . LYS A 1 208 ? -2.096 -9.654 18.847 1.00 96.69 208 LYS A C 1
ATOM 1786 O O . LYS A 1 208 ? -2.354 -9.562 20.044 1.00 96.69 208 LYS A O 1
ATOM 1791 N N . THR A 1 209 ? -1.047 -9.068 18.282 1.00 97.00 209 THR A N 1
ATOM 1792 C CA . THR A 1 209 ? -0.071 -8.265 19.032 1.00 97.00 209 THR A CA 1
ATOM 1793 C C . THR A 1 209 ? -0.404 -6.777 18.967 1.00 97.00 209 THR A C 1
ATOM 1795 O O . THR A 1 209 ? -0.097 -6.035 19.897 1.00 97.00 209 THR A O 1
ATOM 1798 N N . GLY A 1 210 ? -1.057 -6.339 17.883 1.00 96.62 210 GLY A N 1
ATOM 1799 C CA . GLY A 1 210 ? -1.290 -4.929 17.576 1.00 96.62 210 GLY A CA 1
ATOM 1800 C C . GLY A 1 210 ? -0.021 -4.171 17.164 1.00 96.62 210 GLY A C 1
ATOM 1801 O O . GLY A 1 210 ? -0.064 -2.955 16.967 1.00 96.62 210 GLY A O 1
ATOM 1802 N N . THR A 1 211 ? 1.108 -4.873 17.000 1.00 96.88 211 THR A N 1
ATOM 1803 C CA . THR A 1 211 ? 2.401 -4.299 16.597 1.00 96.88 211 THR A CA 1
ATOM 1804 C C . THR A 1 211 ? 2.313 -3.615 15.234 1.00 96.88 211 THR A C 1
ATOM 1806 O O . THR A 1 211 ? 2.845 -2.517 15.068 1.00 96.88 211 THR A O 1
ATOM 1809 N N . PHE A 1 212 ? 1.564 -4.196 14.292 1.00 97.88 212 PHE A N 1
ATOM 1810 C CA . PHE A 1 212 ? 1.378 -3.617 12.961 1.00 97.88 212 PHE A CA 1
ATOM 1811 C C . PHE A 1 212 ? 0.715 -2.244 13.011 1.00 97.88 212 PHE A C 1
ATOM 1813 O O . PHE A 1 212 ? 1.288 -1.260 12.545 1.00 97.88 212 PHE A O 1
ATOM 1820 N N . ALA A 1 213 ? -0.448 -2.154 13.653 1.00 97.75 213 ALA A N 1
ATOM 1821 C CA . ALA A 1 213 ? -1.157 -0.893 13.823 1.00 97.75 213 ALA A CA 1
ATOM 1822 C C . ALA A 1 213 ? -0.336 0.131 14.628 1.00 97.75 213 ALA A C 1
ATOM 1824 O O . ALA A 1 213 ? -0.339 1.318 14.301 1.00 97.75 213 ALA A O 1
ATOM 1825 N N . LYS A 1 214 ? 0.416 -0.313 15.647 1.00 96.62 214 LYS A N 1
ATOM 1826 C CA . LYS A 1 214 ? 1.285 0.570 16.436 1.00 96.62 214 LYS A CA 1
ATOM 1827 C C . LYS A 1 214 ? 2.364 1.230 15.576 1.00 96.62 214 LYS A C 1
ATOM 1829 O O . LYS A 1 214 ? 2.558 2.441 15.701 1.00 96.62 214 LYS A O 1
ATOM 1834 N N . HIS A 1 215 ? 3.038 0.461 14.720 1.00 96.88 215 HIS A N 1
ATOM 1835 C CA . HIS A 1 215 ? 4.057 0.993 13.813 1.00 96.88 215 HIS A CA 1
ATOM 1836 C C . HIS A 1 215 ? 3.467 1.842 12.690 1.00 96.88 215 HIS A C 1
ATOM 1838 O O . HIS A 1 215 ? 4.079 2.846 12.330 1.00 96.88 215 HIS A O 1
ATOM 1844 N N . LEU A 1 216 ? 2.284 1.483 12.187 1.00 97.88 216 LEU A N 1
ATOM 1845 C CA . LEU A 1 216 ? 1.646 2.199 11.088 1.00 97.88 216 LEU A CA 1
ATOM 1846 C C . LEU A 1 216 ? 1.093 3.559 11.529 1.00 97.88 216 LEU A C 1
ATOM 1848 O O . LEU A 1 216 ? 1.375 4.580 10.911 1.00 97.88 216 LEU A O 1
ATOM 1852 N N . PHE A 1 217 ? 0.325 3.595 12.620 1.00 96.50 217 PHE A N 1
ATOM 1853 C CA . PHE A 1 217 ? -0.399 4.804 13.022 1.00 96.50 217 PHE A CA 1
ATOM 1854 C C . PHE A 1 217 ? 0.407 5.723 13.942 1.00 96.50 217 PHE A C 1
ATOM 1856 O O . PHE A 1 217 ? 0.130 6.925 13.995 1.00 96.50 217 PHE A O 1
ATOM 1863 N N . LYS A 1 218 ? 1.389 5.180 14.677 1.00 93.69 218 LYS A N 1
ATOM 1864 C CA . LYS A 1 218 ? 2.298 5.922 15.575 1.00 93.69 218 LYS A CA 1
ATOM 1865 C C . LYS A 1 218 ? 1.584 6.898 16.518 1.00 93.69 218 LYS A C 1
ATOM 1867 O O . LYS A 1 218 ? 2.119 7.947 16.876 1.00 93.69 218 LYS A O 1
ATOM 1872 N N . ILE A 1 219 ? 0.366 6.563 16.949 1.00 89.88 219 ILE A N 1
ATOM 1873 C CA . ILE A 1 219 ? -0.349 7.384 17.925 1.00 89.88 219 ILE A CA 1
ATOM 1874 C C . ILE A 1 219 ? 0.397 7.285 19.264 1.00 89.88 219 ILE A C 1
ATOM 1876 O O . ILE A 1 219 ? 0.733 6.192 19.749 1.00 89.88 219 ILE A O 1
ATOM 1880 N N . GLN A 1 220 ? 0.705 8.452 19.828 1.00 88.31 220 GLN A N 1
ATOM 1881 C CA . GLN A 1 220 ? 1.451 8.579 21.073 1.00 88.31 220 GLN A CA 1
ATOM 1882 C C . GLN A 1 220 ? 0.654 8.001 22.244 1.00 88.31 220 GLN A C 1
ATOM 1884 O O . GLN A 1 220 ? -0.572 8.047 22.255 1.00 88.31 220 GLN A O 1
ATOM 1889 N N . ASN A 1 221 ? 1.363 7.464 23.238 1.00 87.81 221 ASN A N 1
ATOM 1890 C CA . ASN A 1 221 ? 0.791 6.972 24.498 1.00 87.81 221 ASN A CA 1
ATOM 1891 C C . ASN A 1 221 ? -0.239 5.830 24.373 1.00 87.81 221 ASN A C 1
ATOM 1893 O O . ASN A 1 221 ? -0.942 5.537 25.334 1.00 87.81 221 ASN A O 1
ATOM 1897 N N . ILE A 1 222 ? -0.318 5.156 23.222 1.00 89.44 222 ILE A N 1
ATOM 1898 C CA . ILE A 1 222 ? -1.129 3.942 23.054 1.00 89.44 222 ILE A CA 1
ATOM 1899 C C . ILE A 1 222 ? -0.208 2.732 22.960 1.00 89.44 222 ILE A C 1
ATOM 1901 O O . ILE A 1 222 ? 0.624 2.654 22.056 1.00 89.44 222 ILE A O 1
ATOM 1905 N N . GLU A 1 223 ? -0.354 1.775 23.868 1.00 92.56 223 GLU A N 1
ATOM 1906 C CA . GLU A 1 223 ? 0.387 0.510 23.809 1.00 92.56 223 GLU A CA 1
ATOM 1907 C C . GLU A 1 223 ? -0.096 -0.376 22.655 1.00 92.56 223 GLU A C 1
ATOM 1909 O O . GLU A 1 223 ? -1.282 -0.358 22.320 1.00 92.56 223 GLU A O 1
ATOM 1914 N N . ALA A 1 224 ? 0.800 -1.193 22.088 1.00 93.44 224 ALA A N 1
ATOM 1915 C CA . ALA A 1 224 ? 0.489 -2.077 20.960 1.00 93.44 224 ALA A CA 1
ATOM 1916 C C . ALA A 1 224 ? -0.727 -2.980 21.229 1.00 93.44 224 ALA A C 1
ATOM 1918 O O . ALA A 1 224 ? -1.602 -3.104 20.376 1.00 93.44 224 ALA A O 1
ATOM 1919 N N . LEU A 1 225 ? -0.854 -3.511 22.449 1.00 94.19 225 LEU A N 1
ATOM 1920 C CA . LEU A 1 225 ? -1.942 -4.414 22.823 1.00 94.19 225 LEU A CA 1
ATOM 1921 C C . LEU A 1 225 ? -3.339 -3.783 22.676 1.00 94.19 225 LEU A C 1
ATOM 1923 O O . LEU A 1 225 ? -4.304 -4.508 22.429 1.00 94.19 225 LEU A O 1
ATOM 1927 N N . ASN A 1 226 ? -3.465 -2.454 22.751 1.00 94.38 226 ASN A N 1
ATOM 1928 C CA . ASN A 1 226 ? -4.743 -1.768 22.516 1.00 94.38 226 ASN A CA 1
ATOM 1929 C C . ASN A 1 226 ? -5.229 -1.894 21.067 1.00 94.38 226 ASN A C 1
ATOM 1931 O O . ASN A 1 226 ? -6.434 -1.835 20.821 1.00 94.38 226 ASN A O 1
ATOM 1935 N N . TYR A 1 227 ? -4.307 -2.112 20.127 1.00 95.56 227 TYR A N 1
ATOM 1936 C CA . TYR A 1 227 ? -4.623 -2.386 18.730 1.00 95.56 227 TYR A CA 1
ATOM 1937 C C . TYR A 1 227 ? -4.861 -3.870 18.439 1.00 95.56 227 TYR A C 1
ATOM 1939 O O . TYR A 1 227 ? -5.290 -4.221 17.344 1.00 95.56 227 TYR A O 1
ATOM 1947 N N . SER A 1 228 ? -4.581 -4.768 19.388 1.00 94.94 228 SER A N 1
ATOM 1948 C CA . SER A 1 228 ? -4.801 -6.198 19.172 1.00 94.94 228 SER A CA 1
ATOM 1949 C C . SER A 1 228 ? -6.291 -6.505 19.041 1.00 94.94 228 SER A C 1
ATOM 1951 O O . SER A 1 228 ? -7.075 -6.120 19.915 1.00 94.94 228 SER A O 1
ATOM 1953 N N . LYS A 1 229 ? -6.673 -7.272 18.012 1.00 92.94 229 LYS A N 1
ATOM 1954 C CA . LYS A 1 229 ? -8.046 -7.737 17.753 1.00 92.94 229 LYS A CA 1
ATOM 1955 C C . LYS A 1 229 ? -9.084 -6.632 18.009 1.00 92.94 229 LYS A C 1
ATOM 1957 O O . LYS A 1 229 ? -9.736 -6.678 19.059 1.00 92.94 229 LYS A O 1
ATOM 1962 N N . PRO A 1 230 ? -9.188 -5.621 17.131 1.00 96.06 230 PRO A N 1
ATOM 1963 C CA . PRO A 1 230 ? -10.148 -4.530 17.286 1.00 96.06 230 PRO A CA 1
ATOM 1964 C C . PRO A 1 230 ? -11.561 -5.033 17.609 1.00 96.06 230 PRO A C 1
ATOM 1966 O O . PRO A 1 230 ? -11.937 -6.150 17.257 1.00 96.06 230 PRO A O 1
ATOM 1969 N N . ALA A 1 231 ? -12.345 -4.198 18.293 1.00 94.94 231 ALA A N 1
ATOM 1970 C CA . ALA A 1 231 ? -13.721 -4.519 18.660 1.00 94.94 231 ALA A CA 1
ATOM 1971 C C . ALA A 1 231 ? -14.586 -4.772 17.417 1.00 94.94 231 ALA A C 1
ATOM 1973 O O . ALA A 1 231 ? -15.419 -5.674 17.430 1.00 94.94 231 ALA A O 1
ATOM 1974 N N . TYR A 1 232 ? -14.362 -3.999 16.352 1.00 94.62 232 TYR A N 1
ATOM 1975 C CA . TYR A 1 232 ? -14.795 -4.342 15.002 1.00 94.62 232 TYR A CA 1
ATOM 1976 C C . TYR A 1 232 ? -13.993 -3.560 13.952 1.00 94.62 232 TYR A C 1
ATOM 1978 O O . TYR A 1 232 ? -13.407 -2.513 14.247 1.00 94.62 232 TYR A O 1
ATOM 1986 N N . VAL A 1 233 ? -14.017 -4.065 12.718 1.00 96.75 233 VAL A N 1
ATOM 1987 C CA . VAL A 1 233 ? -13.498 -3.400 11.517 1.00 96.75 233 VAL A CA 1
ATOM 1988 C C . VAL A 1 233 ? -14.604 -3.385 10.469 1.00 96.75 233 VAL A C 1
ATOM 1990 O O . VAL A 1 233 ? -15.137 -4.438 10.122 1.00 96.75 233 VAL A O 1
ATOM 1993 N N . THR A 1 234 ? -14.970 -2.206 9.973 1.00 95.75 234 THR A N 1
ATOM 1994 C CA . THR A 1 234 ? -15.886 -2.054 8.837 1.00 95.75 234 THR A CA 1
ATOM 1995 C C . THR A 1 234 ? -15.120 -1.627 7.595 1.00 95.75 234 THR A C 1
ATOM 1997 O O . THR A 1 234 ? -14.115 -0.918 7.660 1.00 95.75 234 THR A O 1
ATOM 2000 N N . ARG A 1 235 ? -15.611 -2.106 6.452 1.00 94.38 235 ARG A N 1
ATOM 2001 C CA . ARG A 1 235 ? -15.103 -1.813 5.113 1.00 94.38 235 ARG A CA 1
ATOM 2002 C C . ARG A 1 235 ? -16.266 -1.304 4.278 1.00 94.38 235 ARG A C 1
ATOM 2004 O O . ARG A 1 235 ? -17.386 -1.778 4.475 1.00 94.38 235 ARG A O 1
ATOM 2011 N N . GLU A 1 236 ? -16.011 -0.343 3.397 1.00 90.69 236 GLU A N 1
ATOM 2012 C CA . GLU A 1 236 ? -17.034 0.254 2.523 1.00 90.69 236 GLU A CA 1
ATOM 2013 C C . GLU A 1 236 ? -18.299 0.724 3.272 1.00 90.69 236 GLU A C 1
ATOM 2015 O O . GLU A 1 236 ? -19.420 0.659 2.760 1.00 90.69 236 GLU A O 1
ATOM 2020 N N . GLU A 1 237 ? -18.144 1.189 4.515 1.00 91.62 237 GLU A N 1
ATOM 2021 C CA . GLU A 1 237 ? -19.275 1.667 5.305 1.00 91.62 237 GLU A CA 1
ATOM 2022 C C . GLU A 1 237 ? -19.874 2.912 4.638 1.00 91.62 237 GLU A C 1
ATOM 2024 O O . GLU A 1 237 ? -19.143 3.738 4.099 1.00 91.62 237 GLU A O 1
ATOM 2029 N N . ILE A 1 238 ? -21.203 3.060 4.664 1.00 91.00 238 ILE A N 1
ATOM 2030 C CA . ILE A 1 238 ? -21.910 4.192 4.046 1.00 91.00 238 ILE A CA 1
ATOM 2031 C C . ILE A 1 238 ? -22.476 5.112 5.134 1.00 91.00 238 ILE A C 1
ATOM 2033 O O . ILE A 1 238 ? -23.105 4.649 6.092 1.00 91.00 238 ILE A O 1
ATOM 2037 N N . SER A 1 239 ? -22.277 6.422 4.987 1.00 88.81 239 SER A N 1
ATOM 2038 C CA . SER A 1 239 ? -22.837 7.468 5.847 1.00 88.81 239 SER A CA 1
ATOM 2039 C C . SER A 1 239 ? -23.301 8.645 4.997 1.00 88.81 239 SER A C 1
ATOM 2041 O O . SER A 1 239 ? -22.497 9.316 4.349 1.00 88.81 239 SER A O 1
ATOM 2043 N N . SER A 1 240 ? -24.606 8.919 5.005 1.00 86.12 240 SER A N 1
ATOM 2044 C CA . SER A 1 240 ? -25.228 9.942 4.156 1.00 86.12 240 SER A CA 1
ATOM 2045 C C . SER A 1 240 ? -24.874 9.741 2.671 1.00 86.12 240 SER A C 1
ATOM 2047 O O . SER A 1 240 ? -25.382 8.810 2.057 1.00 86.12 240 SER A O 1
ATOM 2049 N N . ASN A 1 241 ? -23.987 10.575 2.112 1.00 87.88 241 ASN A N 1
ATOM 2050 C CA . ASN A 1 241 ? -23.534 10.519 0.715 1.00 87.88 241 ASN A CA 1
ATOM 2051 C C . ASN A 1 241 ? -22.068 10.065 0.576 1.00 87.88 241 ASN A C 1
ATOM 2053 O O . ASN A 1 241 ? -21.488 10.199 -0.499 1.00 87.88 241 ASN A O 1
ATOM 2057 N N . TYR A 1 242 ? -21.456 9.581 1.659 1.00 88.81 242 TYR A N 1
ATOM 2058 C CA . TYR A 1 242 ? -20.050 9.189 1.705 1.00 88.81 242 TYR A CA 1
ATOM 2059 C C . TYR A 1 242 ? -19.910 7.689 1.951 1.00 88.81 242 TYR A C 1
ATOM 2061 O O . TYR A 1 242 ? -20.718 7.086 2.663 1.00 88.81 242 TYR A O 1
ATOM 2069 N N . ARG A 1 243 ? -18.853 7.111 1.383 1.00 90.12 243 ARG A N 1
ATOM 2070 C CA . ARG A 1 243 ? -18.383 5.748 1.641 1.00 90.12 243 ARG A CA 1
ATOM 2071 C C . ARG A 1 243 ? -16.990 5.858 2.255 1.00 90.12 243 ARG A C 1
ATOM 2073 O O . ARG A 1 243 ? -16.174 6.584 1.699 1.00 90.12 243 ARG A O 1
ATOM 2080 N N . SER A 1 244 ? -16.740 5.195 3.379 1.00 92.19 244 SER A N 1
ATOM 2081 C CA . SER A 1 244 ? -15.393 5.077 3.952 1.00 92.19 244 SER A CA 1
ATOM 2082 C C . SER A 1 244 ? -14.745 3.779 3.498 1.00 92.19 244 SER A C 1
ATOM 2084 O O . SER A 1 244 ? -15.420 2.748 3.505 1.00 92.19 244 SER A O 1
ATOM 2086 N N . ASP A 1 245 ? -13.445 3.792 3.224 1.00 94.38 245 ASP A N 1
ATOM 2087 C CA . ASP A 1 245 ? -12.735 2.562 2.868 1.00 94.38 245 ASP A CA 1
ATOM 2088 C C . ASP A 1 245 ? -12.561 1.648 4.084 1.00 94.38 245 ASP A C 1
ATOM 2090 O O . ASP A 1 245 ? -12.972 0.489 4.033 1.00 94.38 245 ASP A O 1
ATOM 2094 N N . ILE A 1 246 ? -12.021 2.167 5.198 1.00 97.50 246 ILE A N 1
ATOM 2095 C CA . ILE A 1 246 ? -11.830 1.397 6.436 1.00 97.50 246 ILE A CA 1
ATOM 2096 C C . ILE A 1 246 ? -12.163 2.249 7.668 1.00 97.50 246 ILE A C 1
ATOM 2098 O O . ILE A 1 246 ? -11.648 3.358 7.839 1.00 97.50 246 ILE A O 1
ATOM 2102 N N . ILE A 1 247 ? -12.965 1.693 8.581 1.00 97.56 247 ILE A N 1
ATOM 2103 C CA . ILE A 1 247 ? -13.146 2.211 9.944 1.00 97.56 247 ILE A CA 1
ATOM 2104 C C . ILE A 1 247 ? -12.847 1.096 10.938 1.00 97.56 247 ILE A C 1
ATOM 2106 O O . ILE A 1 247 ? -13.320 -0.032 10.813 1.00 97.56 247 ILE A O 1
ATOM 2110 N N . ILE A 1 248 ? -12.058 1.423 11.955 1.00 97.88 248 ILE A N 1
ATOM 2111 C CA . ILE A 1 248 ? -11.647 0.486 12.994 1.00 97.88 248 ILE A CA 1
ATOM 2112 C C . ILE A 1 248 ? -12.053 1.051 14.340 1.00 97.88 248 ILE A C 1
ATOM 2114 O O . ILE A 1 248 ? -11.644 2.159 14.686 1.00 97.88 248 ILE A O 1
ATOM 2118 N N . LYS A 1 249 ? -12.801 0.265 15.117 1.00 97.25 249 LYS A N 1
ATOM 2119 C CA . LYS A 1 249 ? -13.011 0.520 16.540 1.00 97.25 249 LYS A CA 1
ATOM 2120 C C . LYS A 1 249 ? -12.049 -0.342 17.350 1.00 97.25 249 LYS A C 1
ATOM 2122 O O . LYS A 1 249 ? -12.181 -1.566 17.392 1.00 97.25 249 LYS A O 1
ATOM 2127 N N . TRP A 1 250 ? -11.109 0.288 18.040 1.00 96.50 250 TRP A N 1
ATOM 2128 C CA . TRP A 1 250 ? -10.185 -0.382 18.952 1.00 96.50 250 TRP A CA 1
ATOM 2129 C C . TRP A 1 250 ? -10.841 -0.667 20.309 1.00 96.50 250 TRP A C 1
ATOM 2131 O O . TRP A 1 250 ? -11.868 -0.088 20.668 1.00 96.50 250 TRP A O 1
ATOM 2141 N N . LYS A 1 251 ? -10.242 -1.568 21.098 1.00 92.31 251 LYS A N 1
ATOM 2142 C CA . LYS A 1 251 ? -10.792 -1.986 22.404 1.00 92.31 251 LYS A CA 1
ATOM 2143 C C . LYS A 1 251 ? -10.807 -0.878 23.456 1.00 92.31 251 LYS A C 1
ATOM 2145 O O . LYS A 1 251 ? -11.575 -0.952 24.406 1.00 92.31 251 LYS A O 1
ATOM 2150 N N . ASN A 1 252 ? -9.953 0.126 23.299 1.00 90.75 252 ASN A N 1
ATOM 2151 C CA . ASN A 1 252 ? -9.864 1.286 24.183 1.00 90.75 252 ASN A CA 1
ATOM 2152 C C . ASN A 1 252 ? -10.784 2.441 23.744 1.00 90.75 252 ASN A C 1
ATOM 2154 O O . ASN A 1 252 ? -10.537 3.585 24.115 1.00 90.75 252 ASN A O 1
ATOM 2158 N N . GLU A 1 253 ? -11.821 2.152 22.947 1.00 91.62 253 GLU A N 1
ATOM 2159 C CA . GLU A 1 253 ? -12.799 3.124 22.429 1.00 91.62 253 GLU A CA 1
ATOM 2160 C C . GLU A 1 253 ? -12.211 4.195 21.493 1.00 91.62 253 GLU A C 1
ATOM 2162 O O . GLU A 1 253 ? -12.868 5.191 21.181 1.00 91.62 253 GLU A O 1
ATOM 2167 N N . ILE A 1 254 ? -10.987 3.980 21.006 1.00 94.62 254 ILE A N 1
ATOM 2168 C CA . ILE A 1 254 ? -10.388 4.791 19.950 1.00 94.62 254 ILE A CA 1
ATOM 2169 C C . ILE A 1 254 ? -10.870 4.292 18.594 1.00 94.62 254 ILE A C 1
ATOM 2171 O O . ILE A 1 254 ? -11.056 3.095 18.379 1.00 94.62 254 ILE A O 1
ATOM 2175 N N . TYR A 1 255 ? -11.029 5.229 17.671 1.00 96.88 255 TYR A N 1
ATOM 2176 C CA . TYR A 1 255 ? -11.391 4.980 16.294 1.00 96.88 255 TYR A CA 1
ATOM 2177 C C . TYR A 1 255 ? -10.280 5.420 15.355 1.00 96.88 255 TYR A C 1
ATOM 2179 O O . TYR A 1 255 ? -9.664 6.475 15.536 1.00 96.88 255 TYR A O 1
ATOM 2187 N N . THR A 1 256 ? -10.068 4.617 14.321 1.00 97.50 256 THR A N 1
ATOM 2188 C CA . THR A 1 256 ? -9.204 4.957 13.197 1.00 97.50 256 THR A CA 1
ATOM 2189 C C . THR A 1 256 ? -10.011 4.880 11.912 1.00 97.50 256 THR A C 1
ATOM 2191 O O . THR A 1 256 ? -10.594 3.844 11.608 1.00 97.50 256 THR A O 1
ATOM 2194 N N . HIS A 1 257 ? -10.034 5.980 11.169 1.00 97.38 257 HIS A N 1
ATOM 2195 C CA . HIS A 1 257 ? -10.570 6.059 9.817 1.00 97.38 257 HIS A CA 1
ATOM 2196 C C . HIS A 1 257 ? -9.409 6.117 8.827 1.00 97.38 257 HIS A C 1
ATOM 2198 O O . HIS A 1 257 ? -8.486 6.912 9.022 1.00 97.38 257 HIS A O 1
ATOM 2204 N N . ILE A 1 258 ? -9.459 5.290 7.786 1.00 97.31 258 ILE A N 1
ATOM 2205 C CA . ILE A 1 258 ? -8.437 5.226 6.741 1.00 97.31 258 ILE A CA 1
ATOM 2206 C C . ILE A 1 258 ? -9.136 5.358 5.395 1.00 97.31 258 ILE A C 1
ATOM 2208 O O . ILE A 1 258 ? -9.973 4.527 5.047 1.00 97.31 258 ILE A O 1
ATOM 2212 N N . GLU A 1 259 ? -8.766 6.391 4.650 1.00 95.81 259 GLU A N 1
ATOM 2213 C CA . GLU A 1 259 ? -9.069 6.511 3.225 1.00 95.81 259 GLU A CA 1
ATOM 2214 C C . GLU A 1 259 ? -7.885 5.952 2.436 1.00 95.81 259 GLU A C 1
ATOM 2216 O O . GLU A 1 259 ? -6.743 6.338 2.691 1.00 95.81 259 GLU A O 1
ATOM 2221 N N . VAL A 1 260 ? -8.135 5.055 1.491 1.00 95.12 260 VAL A N 1
ATOM 2222 C CA . VAL A 1 260 ? -7.106 4.367 0.713 1.00 95.12 260 VAL A CA 1
ATOM 2223 C C . VAL A 1 260 ? -7.063 4.936 -0.699 1.00 95.12 260 VAL A C 1
ATOM 2225 O O . VAL A 1 260 ? -8.091 5.153 -1.339 1.00 95.12 260 VAL A O 1
ATOM 2228 N N . LYS A 1 261 ? -5.848 5.200 -1.186 1.00 92.81 261 LYS A N 1
ATOM 2229 C CA . LYS A 1 261 ? -5.583 5.625 -2.559 1.00 92.81 261 LYS A CA 1
ATOM 2230 C C . LYS A 1 261 ? -4.446 4.807 -3.149 1.00 92.81 261 LYS A C 1
ATOM 2232 O O . LYS A 1 261 ? -3.393 4.636 -2.533 1.00 92.81 261 LYS A O 1
ATOM 2237 N N . THR A 1 262 ? -4.644 4.338 -4.375 1.00 89.56 262 THR A N 1
ATOM 2238 C CA . THR A 1 262 ? -3.606 3.647 -5.163 1.00 89.56 262 THR A CA 1
ATOM 2239 C C . THR A 1 262 ? -3.255 4.419 -6.435 1.00 89.56 262 THR A C 1
ATOM 2241 O O . THR A 1 262 ? -2.797 3.833 -7.413 1.00 89.56 262 THR A O 1
ATOM 2244 N N . GLY A 1 263 ? -3.504 5.736 -6.442 1.00 81.00 263 GLY A N 1
ATOM 2245 C CA . GLY A 1 263 ? -3.204 6.636 -7.560 1.00 81.00 263 GLY A CA 1
ATOM 2246 C C . GLY A 1 263 ? -4.319 7.619 -7.946 1.00 81.00 263 GLY A C 1
ATOM 2247 O O . GLY A 1 263 ? -4.098 8.431 -8.843 1.00 81.00 263 GLY A O 1
ATOM 2248 N N . ASP A 1 264 ? -5.498 7.588 -7.307 1.00 77.81 264 ASP A N 1
ATOM 2249 C CA . ASP A 1 264 ? -6.551 8.590 -7.555 1.00 77.81 264 ASP A CA 1
ATOM 2250 C C . ASP A 1 264 ? -6.142 9.981 -7.031 1.00 77.81 264 ASP A C 1
ATOM 2252 O O . ASP A 1 264 ? -5.689 10.139 -5.899 1.00 77.81 264 ASP A O 1
ATOM 2256 N N . MET A 1 265 ? -6.336 11.007 -7.862 1.00 75.62 265 MET A N 1
ATOM 2257 C CA . MET A 1 265 ? -6.038 12.412 -7.572 1.00 75.62 265 MET A CA 1
ATOM 2258 C C . MET A 1 265 ? -7.159 13.125 -6.792 1.00 75.62 265 MET A C 1
ATOM 2260 O O . MET A 1 265 ? -7.001 14.281 -6.390 1.00 75.62 265 MET A O 1
ATOM 2264 N N . SER A 1 266 ? -8.315 12.487 -6.577 1.00 81.19 266 SER A N 1
ATOM 2265 C CA . SER A 1 266 ? -9.457 13.064 -5.856 1.00 81.19 266 SER A CA 1
ATOM 2266 C C . SER A 1 266 ? -9.288 13.005 -4.329 1.00 81.19 266 SER A C 1
ATOM 2268 O O . SER A 1 266 ? -10.052 12.355 -3.622 1.00 81.19 266 SER A O 1
ATOM 2270 N N . LEU A 1 267 ? -8.301 13.727 -3.790 1.00 85.31 267 LEU A N 1
ATOM 2271 C CA . LEU A 1 267 ? -7.946 13.646 -2.363 1.00 85.31 267 LEU A CA 1
ATOM 2272 C C . LEU A 1 267 ? -8.811 14.531 -1.438 1.00 85.31 267 LEU A C 1
ATOM 2274 O O . LEU A 1 267 ? -8.856 14.327 -0.230 1.00 85.31 267 LEU A O 1
ATOM 2278 N N . SER A 1 268 ? -9.510 15.541 -1.965 1.00 82.69 268 SER A N 1
ATOM 2279 C CA . SER A 1 268 ? -10.187 16.557 -1.134 1.00 82.69 268 SER A CA 1
ATOM 2280 C C . SER A 1 268 ? -11.441 16.060 -0.401 1.00 82.69 268 SER A C 1
ATOM 2282 O O . SER A 1 268 ? -11.851 16.665 0.595 1.00 82.69 268 SER A O 1
ATOM 2284 N N . LYS A 1 269 ? -12.051 14.960 -0.861 1.00 83.44 269 LYS A N 1
ATOM 2285 C CA . LYS A 1 269 ? -13.285 14.399 -0.278 1.00 83.44 269 LYS A CA 1
ATOM 2286 C C . LYS A 1 269 ? -13.065 13.785 1.108 1.00 83.44 269 LYS A C 1
ATOM 2288 O O . LYS A 1 269 ? -13.996 13.756 1.912 1.00 83.44 269 LYS A O 1
ATOM 2293 N N . THR A 1 270 ? -11.833 13.391 1.428 1.00 84.12 270 THR A N 1
ATOM 2294 C CA . THR A 1 270 ? -11.460 12.690 2.666 1.00 84.12 270 THR A CA 1
ATOM 2295 C C . THR A 1 270 ? -11.889 13.428 3.938 1.00 84.12 270 THR A C 1
ATOM 2297 O O . THR A 1 270 ? -12.314 12.810 4.913 1.00 84.12 270 THR A O 1
ATOM 2300 N N . PHE A 1 271 ? -11.849 14.763 3.931 1.00 89.25 271 PHE A N 1
ATOM 2301 C CA . PHE A 1 271 ? -12.242 15.572 5.088 1.00 89.25 271 PHE A CA 1
ATOM 2302 C C . PHE A 1 271 ? -13.737 15.498 5.413 1.00 89.25 271 PHE A C 1
ATOM 2304 O O . PHE A 1 271 ? -14.118 15.497 6.582 1.00 89.25 271 PHE A O 1
ATOM 2311 N N . GLU A 1 272 ? -14.595 15.480 4.394 1.00 87.44 272 GLU A N 1
ATOM 2312 C CA . GLU A 1 272 ? -16.048 15.426 4.590 1.00 87.44 272 GLU A CA 1
ATOM 2313 C C . GLU A 1 272 ? -16.505 14.020 4.970 1.00 87.44 272 GLU A C 1
ATOM 2315 O O . GLU A 1 272 ? -17.325 13.872 5.881 1.00 87.44 272 GLU A O 1
ATOM 2320 N N . THR A 1 273 ? -15.905 13.000 4.346 1.00 87.38 273 THR A N 1
ATOM 2321 C CA . THR A 1 273 ? -16.075 11.594 4.728 1.00 87.38 273 THR A CA 1
ATOM 2322 C C . THR A 1 273 ? -15.745 11.406 6.212 1.00 87.38 273 THR A C 1
ATOM 2324 O O . THR A 1 273 ? -16.588 10.936 6.976 1.00 87.38 273 THR A O 1
ATOM 2327 N N . SER A 1 274 ? -14.570 11.871 6.650 1.00 89.00 274 SER A N 1
ATOM 2328 C CA . SER A 1 274 ? -14.102 11.772 8.039 1.00 89.00 274 SER A CA 1
ATOM 2329 C C . SER A 1 274 ? -15.116 12.300 9.068 1.00 89.00 274 SER A C 1
ATOM 2331 O O . SER A 1 274 ? -15.527 11.568 9.973 1.00 89.00 274 SER A O 1
ATOM 2333 N N . GLU A 1 275 ? -15.572 13.549 8.928 1.00 89.88 275 GLU A N 1
ATOM 2334 C CA . GLU A 1 275 ? -16.531 14.128 9.880 1.00 89.88 275 GLU A CA 1
ATOM 2335 C C . GLU A 1 275 ? -17.897 13.446 9.818 1.00 89.88 275 GLU A C 1
ATOM 2337 O O . GLU A 1 275 ? -18.552 13.299 10.853 1.00 89.88 275 GLU A O 1
ATOM 2342 N N . SER A 1 276 ? -18.332 13.008 8.630 1.00 91.88 276 SER A N 1
ATOM 2343 C CA . SER A 1 276 ? -19.586 12.268 8.483 1.00 91.88 276 SER A CA 1
ATOM 2344 C C . SER A 1 276 ? -19.583 11.003 9.342 1.00 91.88 276 SER A C 1
ATOM 2346 O O . SER A 1 276 ? -20.515 10.789 10.121 1.00 91.88 276 SER A O 1
ATOM 2348 N N . PHE A 1 277 ? -18.515 10.205 9.268 1.00 94.00 277 PHE A N 1
ATOM 2349 C CA . PHE A 1 277 ? -18.414 8.959 10.027 1.00 94.00 277 PHE A CA 1
ATOM 2350 C C . PHE A 1 277 ? -18.155 9.175 11.514 1.00 94.00 277 PHE A C 1
ATOM 2352 O O . PHE A 1 277 ? -18.769 8.487 12.332 1.00 94.00 277 PHE A O 1
ATOM 2359 N N . ARG A 1 278 ? -17.349 10.175 11.893 1.00 94.50 278 ARG A N 1
ATOM 2360 C CA . ARG A 1 278 ? -17.175 10.537 13.308 1.00 94.50 278 ARG A CA 1
ATOM 2361 C C . ARG A 1 278 ? -18.517 10.862 13.969 1.00 94.50 278 ARG A C 1
ATOM 2363 O O . ARG A 1 278 ? -18.787 10.410 15.083 1.00 94.50 278 ARG A O 1
ATOM 2370 N N . ASN A 1 279 ? -19.368 11.623 13.275 1.00 93.00 279 ASN A N 1
ATOM 2371 C CA . ASN A 1 279 ? -20.704 11.972 13.758 1.00 93.00 279 ASN A CA 1
ATOM 2372 C C . ASN A 1 279 ? -21.642 10.755 13.770 1.00 93.00 279 ASN A C 1
ATOM 2374 O O . ASN A 1 279 ? -22.344 10.558 14.760 1.00 93.00 279 ASN A O 1
ATOM 2378 N N . LYS A 1 280 ? -21.617 9.908 12.730 1.00 94.31 280 LYS A N 1
ATOM 2379 C CA . LYS A 1 280 ? -22.399 8.659 12.676 1.00 94.31 280 LYS A CA 1
ATOM 2380 C C . LYS A 1 280 ? -22.112 7.750 13.875 1.00 94.31 280 LYS A C 1
ATOM 2382 O O . LYS A 1 280 ? -23.042 7.238 14.491 1.00 94.31 280 LYS A O 1
ATOM 2387 N N . HIS A 1 281 ? -20.839 7.597 14.233 1.00 93.56 281 HIS A N 1
ATOM 2388 C CA . HIS A 1 281 ? -20.401 6.776 15.366 1.00 93.56 281 HIS A CA 1
ATOM 2389 C C . HIS A 1 281 ? -20.457 7.505 16.718 1.00 93.56 281 HIS A C 1
ATOM 2391 O O . HIS A 1 281 ? -20.142 6.915 17.747 1.00 93.56 281 HIS A O 1
ATOM 2397 N N . SER A 1 282 ? -20.882 8.776 16.743 1.00 94.44 282 SER A N 1
ATOM 2398 C CA . SER A 1 282 ? -20.976 9.606 17.955 1.00 94.44 282 SER A CA 1
ATOM 2399 C C . SER A 1 282 ? -19.664 9.684 18.757 1.00 94.44 282 SER A C 1
ATOM 2401 O O . SER A 1 282 ? -19.670 9.678 19.988 1.00 94.44 282 SER A O 1
ATOM 2403 N N . VAL A 1 283 ? -18.522 9.764 18.062 1.00 94.19 283 VAL A N 1
ATOM 2404 C CA . VAL A 1 283 ? -17.183 9.714 18.676 1.00 94.19 283 VAL A CA 1
ATOM 2405 C C . VAL A 1 283 ? -16.627 11.120 18.916 1.00 94.19 283 VAL A C 1
ATOM 2407 O O . VAL A 1 283 ? -16.711 12.020 18.068 1.00 94.19 283 VAL A O 1
ATOM 2410 N N . ASN A 1 284 ? -16.019 11.321 20.087 1.00 92.81 284 ASN A N 1
ATOM 2411 C CA . ASN A 1 284 ? -15.295 12.552 20.398 1.00 92.81 284 ASN A CA 1
ATOM 2412 C C . ASN A 1 284 ? -14.072 12.702 19.473 1.00 92.81 284 ASN A C 1
ATOM 2414 O O . ASN A 1 284 ? -13.380 11.725 19.204 1.00 92.81 284 ASN A O 1
ATOM 2418 N N . LYS A 1 285 ? -13.764 13.930 19.035 1.00 91.06 285 LYS A N 1
ATOM 2419 C CA . LYS A 1 285 ? -12.593 14.234 18.193 1.00 91.06 285 LYS A CA 1
ATOM 2420 C C . LYS A 1 285 ? -11.280 13.670 18.748 1.00 91.06 285 LYS A C 1
ATOM 2422 O O . LYS A 1 285 ? -10.481 13.163 17.977 1.00 91.06 285 LYS A O 1
ATOM 2427 N N . ASN A 1 286 ? -11.091 13.679 20.068 1.00 91.44 286 ASN A N 1
ATOM 2428 C CA . ASN A 1 286 ? -9.864 13.172 20.698 1.00 91.44 286 ASN A CA 1
ATOM 2429 C C . ASN A 1 286 ? -9.695 11.649 20.581 1.00 91.44 286 ASN A C 1
ATOM 2431 O O . ASN A 1 286 ? -8.589 11.147 20.750 1.00 91.44 286 ASN A O 1
ATOM 2435 N N . ASN A 1 287 ? -10.777 10.927 20.284 1.00 94.25 287 ASN A N 1
ATOM 2436 C CA . ASN A 1 287 ? -10.777 9.477 20.111 1.00 94.25 287 ASN A CA 1
ATOM 2437 C C . ASN A 1 287 ? -10.940 9.081 18.637 1.00 94.25 287 ASN A C 1
ATOM 2439 O O . ASN A 1 287 ? -11.174 7.910 18.359 1.00 94.25 287 ASN A O 1
ATOM 2443 N N . TRP A 1 288 ? -10.860 10.028 17.697 1.00 95.75 288 TRP A N 1
ATOM 2444 C CA . TRP A 1 288 ? -11.064 9.783 16.272 1.00 95.75 288 TRP A CA 1
ATOM 2445 C C . TRP A 1 288 ? -9.834 10.217 15.475 1.00 95.75 288 TRP A C 1
ATOM 2447 O O . TRP A 1 288 ? -9.597 11.408 15.274 1.00 95.75 288 TRP A O 1
ATOM 2457 N N . TYR A 1 289 ? -9.057 9.244 15.006 1.00 96.50 289 TYR A N 1
ATOM 2458 C CA . TYR A 1 289 ? -7.837 9.481 14.240 1.00 96.50 289 TYR A CA 1
ATOM 2459 C C . TYR A 1 289 ? -8.072 9.216 12.758 1.00 96.50 289 TYR A C 1
ATOM 2461 O O . TYR A 1 289 ? -8.576 8.159 12.379 1.00 96.50 289 TYR A O 1
ATOM 2469 N N . ASN A 1 290 ? -7.674 10.168 11.919 1.00 96.25 290 ASN A N 1
ATOM 2470 C CA . ASN A 1 290 ? -7.854 10.084 10.477 1.00 96.25 290 ASN A CA 1
ATOM 2471 C C . ASN A 1 290 ? -6.528 9.878 9.769 1.00 96.25 290 ASN A C 1
ATOM 2473 O O . ASN A 1 290 ? -5.574 10.625 10.002 1.00 96.25 290 ASN A O 1
ATOM 2477 N N . TYR A 1 291 ? -6.528 8.928 8.845 1.00 97.31 291 TYR A N 1
ATOM 2478 C CA . TYR A 1 291 ? -5.416 8.656 7.961 1.00 97.31 291 TYR A CA 1
ATOM 2479 C C . TYR A 1 291 ? -5.873 8.676 6.509 1.00 97.31 291 TYR A C 1
ATOM 2481 O O . TYR A 1 291 ? -6.993 8.276 6.186 1.00 97.31 291 TYR A O 1
ATOM 2489 N N . ILE A 1 292 ? -4.982 9.134 5.640 1.00 96.38 292 ILE A N 1
ATOM 2490 C CA . ILE A 1 292 ? -5.076 8.922 4.201 1.00 96.38 292 ILE A CA 1
ATOM 2491 C C . ILE A 1 292 ? -3.845 8.130 3.765 1.00 96.38 292 ILE A C 1
ATOM 2493 O O . ILE A 1 292 ? -2.714 8.530 4.045 1.00 96.38 292 ILE A O 1
ATOM 2497 N N . LEU A 1 293 ? -4.073 6.978 3.144 1.00 97.44 293 LEU A N 1
ATOM 2498 C CA . LEU A 1 293 ? -3.040 6.105 2.607 1.00 97.44 293 LEU A CA 1
ATOM 2499 C C . LEU A 1 293 ? -2.825 6.432 1.134 1.00 97.44 293 LEU A C 1
ATOM 2501 O O . LEU A 1 293 ? -3.758 6.341 0.342 1.00 97.44 293 LEU A O 1
ATOM 2505 N N . LEU A 1 294 ? -1.604 6.831 0.791 1.00 96.12 294 LEU A N 1
ATOM 2506 C CA . LEU A 1 294 ? -1.246 7.388 -0.509 1.00 96.12 294 LEU A CA 1
ATOM 2507 C C . LEU A 1 294 ? -0.060 6.654 -1.141 1.00 96.12 294 LEU A C 1
ATOM 2509 O O . LEU A 1 294 ? 0.744 6.011 -0.464 1.00 96.12 294 LEU A O 1
ATOM 2513 N N . MET A 1 295 ? 0.110 6.834 -2.449 1.00 94.38 295 MET A N 1
ATOM 2514 C CA . MET A 1 295 ? 1.414 6.648 -3.084 1.00 94.38 295 MET A CA 1
ATOM 2515 C C . MET A 1 295 ? 2.350 7.804 -2.686 1.00 94.38 295 MET A C 1
ATOM 2517 O O . MET A 1 295 ? 1.906 8.950 -2.600 1.00 94.38 295 MET A O 1
ATOM 2521 N N . SER A 1 296 ? 3.651 7.551 -2.488 1.00 93.00 296 SER A N 1
ATOM 2522 C CA . SER A 1 296 ? 4.611 8.601 -2.083 1.00 93.00 296 SER A CA 1
ATOM 2523 C C . SER A 1 296 ? 4.646 9.810 -3.021 1.00 93.00 296 SER A C 1
ATOM 2525 O O . SER A 1 296 ? 4.800 10.946 -2.577 1.00 93.00 296 SER A O 1
ATOM 2527 N N . ASN A 1 297 ? 4.443 9.595 -4.323 1.00 90.56 297 ASN A N 1
ATOM 2528 C CA . ASN A 1 297 ? 4.385 10.675 -5.310 1.00 90.56 297 ASN A CA 1
ATOM 2529 C C . ASN A 1 297 ? 3.149 11.587 -5.166 1.00 90.56 297 ASN A C 1
ATOM 2531 O O . ASN A 1 297 ? 3.145 12.669 -5.746 1.00 90.56 297 ASN A O 1
ATOM 2535 N N . GLN A 1 298 ? 2.129 11.188 -4.398 1.00 92.69 298 GLN A N 1
ATOM 2536 C CA . GLN A 1 298 ? 0.927 11.986 -4.134 1.00 92.69 298 GLN A CA 1
ATOM 2537 C C . GLN A 1 298 ? 1.061 12.878 -2.891 1.00 92.69 298 GLN A C 1
ATOM 2539 O O . GLN A 1 298 ? 0.230 13.767 -2.703 1.00 92.69 298 GLN A O 1
ATOM 2544 N N . ILE A 1 299 ? 2.094 12.686 -2.054 1.00 93.44 299 ILE A N 1
ATOM 2545 C CA . ILE A 1 299 ? 2.321 13.508 -0.851 1.00 93.44 299 ILE A CA 1
ATOM 2546 C C . ILE A 1 299 ? 2.353 15.010 -1.181 1.00 93.44 299 ILE A C 1
ATOM 2548 O O . ILE A 1 299 ? 1.610 15.749 -0.536 1.00 93.44 299 ILE A O 1
ATOM 2552 N N . PRO A 1 300 ? 3.104 15.493 -2.194 1.00 93.06 300 PRO A N 1
ATOM 2553 C CA . PRO A 1 300 ? 3.168 16.930 -2.469 1.00 93.06 300 PRO A CA 1
ATOM 2554 C C . PRO A 1 300 ? 1.816 17.539 -2.858 1.00 93.06 300 PRO A C 1
ATOM 2556 O O . PRO A 1 300 ? 1.557 18.714 -2.606 1.00 93.06 300 PRO A O 1
ATOM 2559 N N . ASP A 1 301 ? 0.937 16.764 -3.495 1.00 91.31 301 ASP A N 1
ATOM 2560 C CA . ASP A 1 301 ? -0.402 17.233 -3.853 1.00 91.31 301 ASP A CA 1
ATOM 2561 C C . ASP A 1 301 ? -1.348 17.207 -2.652 1.00 91.31 301 ASP A C 1
ATOM 2563 O O . ASP A 1 301 ? -2.177 18.107 -2.497 1.00 91.31 301 ASP A O 1
ATOM 2567 N N . TRP A 1 302 ? -1.184 16.230 -1.760 1.00 92.62 302 TRP A N 1
ATOM 2568 C CA . TRP A 1 302 ? -1.877 16.196 -0.480 1.00 92.62 302 TRP A CA 1
ATOM 2569 C C . TRP A 1 302 ? -1.497 17.376 0.426 1.00 92.62 302 TRP A C 1
ATOM 2571 O O . TRP A 1 302 ? -2.382 18.024 0.986 1.00 92.62 302 TRP A O 1
ATOM 2581 N N . GLU A 1 303 ? -0.211 17.715 0.515 1.00 91.75 303 GLU A N 1
ATOM 2582 C CA . GLU A 1 303 ? 0.284 18.860 1.290 1.00 91.75 303 GLU A CA 1
ATOM 2583 C C . GLU A 1 303 ? -0.335 20.178 0.807 1.00 91.75 303 GLU A C 1
ATOM 2585 O O . GLU A 1 303 ? -0.881 20.932 1.612 1.00 91.75 303 GLU A O 1
ATOM 2590 N N . LYS A 1 304 ? -0.386 20.407 -0.514 1.00 90.38 304 LYS A N 1
ATOM 2591 C CA . LYS A 1 304 ? -1.080 21.575 -1.093 1.00 90.38 304 LYS A CA 1
ATOM 2592 C C . LYS A 1 304 ? -2.557 21.612 -0.713 1.00 90.38 304 LYS A C 1
ATOM 2594 O O . LYS A 1 304 ? -3.110 22.681 -0.458 1.00 90.38 304 LYS A O 1
ATOM 2599 N N . ILE A 1 305 ? -3.229 20.460 -0.701 1.00 89.31 305 ILE A N 1
ATOM 2600 C CA . ILE A 1 305 ? -4.638 20.387 -0.306 1.00 89.31 305 ILE A CA 1
ATOM 2601 C C . ILE A 1 305 ? -4.792 20.758 1.165 1.00 89.31 305 ILE A C 1
ATOM 2603 O O . ILE A 1 305 ? -5.698 21.530 1.470 1.00 89.31 305 ILE A O 1
ATOM 2607 N N . ILE A 1 306 ? -3.923 20.272 2.056 1.00 89.75 306 ILE A N 1
ATOM 2608 C CA . ILE A 1 306 ? -3.931 20.661 3.473 1.00 89.75 306 ILE A CA 1
ATOM 2609 C C . ILE A 1 306 ? -3.737 22.173 3.616 1.00 89.75 306 ILE A C 1
ATOM 2611 O O . ILE A 1 306 ? -4.529 22.815 4.302 1.00 89.75 306 ILE A O 1
ATOM 2615 N N . GLU A 1 307 ? -2.747 22.756 2.938 1.00 87.00 307 GLU A N 1
ATOM 2616 C CA . GLU A 1 307 ? -2.465 24.197 3.004 1.00 87.00 307 GLU A CA 1
ATOM 2617 C C . GLU A 1 307 ? -3.660 25.055 2.563 1.00 87.00 307 GLU A C 1
ATOM 2619 O O . GLU A 1 307 ? -3.960 26.084 3.170 1.00 87.00 307 GLU A O 1
ATOM 2624 N N . LEU A 1 308 ? -4.375 24.621 1.522 1.00 84.12 308 LEU A N 1
ATOM 2625 C CA . LEU A 1 308 ? -5.558 25.315 1.005 1.00 84.12 308 LEU A CA 1
ATOM 2626 C C . LEU A 1 308 ? -6.816 25.065 1.844 1.00 84.12 308 LEU A C 1
ATOM 2628 O O . LEU A 1 308 ? -7.772 25.846 1.800 1.00 84.12 308 LEU A O 1
ATOM 2632 N N . THR A 1 309 ? -6.848 23.965 2.588 1.00 79.31 309 THR A N 1
ATOM 2633 C CA . THR A 1 309 ? -8.027 23.511 3.313 1.00 79.31 309 THR A CA 1
ATOM 2634 C C . THR A 1 309 ? -7.928 23.972 4.762 1.00 79.31 309 THR A C 1
ATOM 2636 O O . THR A 1 309 ? -7.403 23.272 5.619 1.00 79.31 309 THR A O 1
ATOM 2639 N N . ALA A 1 310 ? -8.509 25.135 5.069 1.00 62.31 310 ALA A N 1
ATOM 2640 C CA . ALA A 1 310 ? -8.642 25.671 6.432 1.00 62.31 310 ALA A CA 1
ATOM 2641 C C . ALA A 1 310 ? -9.631 24.864 7.315 1.00 62.31 310 ALA A C 1
ATOM 2643 O O . ALA A 1 310 ? -10.476 25.435 8.008 1.00 62.31 310 ALA A O 1
ATOM 2644 N N . LYS A 1 311 ? -9.597 23.525 7.259 1.00 66.38 311 LYS A N 1
ATOM 2645 C CA . LYS A 1 311 ? -10.478 22.646 8.041 1.00 66.38 311 LYS A CA 1
ATOM 2646 C C . LYS A 1 311 ? -9.842 22.336 9.396 1.00 66.38 311 LYS A C 1
ATOM 2648 O O . LYS A 1 311 ? -8.654 22.071 9.509 1.00 66.38 311 LYS A O 1
ATOM 2653 N N . SER A 1 312 ? -10.674 22.297 10.435 1.00 74.75 312 SER A N 1
ATOM 2654 C CA . SER A 1 312 ? -10.286 21.974 11.816 1.00 74.75 312 SER A CA 1
ATOM 2655 C C . SER A 1 312 ? -10.000 20.481 12.059 1.00 74.75 312 SER A C 1
ATOM 2657 O O . SER A 1 312 ? -10.107 20.025 13.196 1.00 74.75 312 SER A O 1
ATOM 2659 N N . ILE A 1 313 ? -9.809 19.690 11.004 1.00 83.62 313 ILE A N 1
ATOM 2660 C CA . ILE A 1 313 ? -9.728 18.228 11.073 1.00 83.62 313 ILE A CA 1
ATOM 2661 C C . ILE A 1 313 ? -8.301 17.844 10.724 1.00 83.62 313 ILE A C 1
ATOM 2663 O O . ILE A 1 313 ? -7.838 18.123 9.620 1.00 83.62 313 ILE A O 1
ATOM 2667 N N . GLU A 1 314 ? -7.623 17.191 11.658 1.00 90.44 314 GLU A N 1
ATOM 2668 C CA . GLU A 1 314 ? -6.302 16.627 11.415 1.00 90.44 314 GLU A CA 1
ATOM 2669 C C . GLU A 1 314 ? -6.454 15.289 10.678 1.00 90.44 314 GLU A C 1
ATOM 2671 O O . GLU A 1 314 ? -7.153 14.385 11.149 1.00 90.44 314 GLU A O 1
ATOM 2676 N N . ILE A 1 315 ? -5.815 15.179 9.511 1.00 93.75 315 ILE A N 1
ATOM 2677 C CA . ILE A 1 315 ? -5.721 13.949 8.718 1.00 93.75 315 ILE A CA 1
ATOM 2678 C C . ILE A 1 315 ? -4.248 13.711 8.415 1.00 93.75 315 ILE A C 1
ATOM 2680 O O . ILE A 1 315 ? -3.601 14.543 7.780 1.00 93.75 315 ILE A O 1
ATOM 2684 N N . LYS A 1 316 ? -3.719 12.580 8.877 1.00 95.50 316 LYS A N 1
ATOM 2685 C CA . LYS A 1 316 ? -2.312 12.214 8.698 1.00 95.50 316 LYS A CA 1
ATOM 2686 C C . LYS A 1 316 ? -2.143 11.414 7.414 1.00 95.50 316 LYS A C 1
ATOM 2688 O O . LYS A 1 316 ? -2.866 10.446 7.193 1.00 95.50 316 LYS A O 1
ATOM 2693 N N . SER A 1 317 ? -1.186 11.788 6.577 1.00 95.94 317 SER A N 1
ATOM 2694 C CA . SER A 1 317 ? -0.788 10.945 5.451 1.00 95.94 317 SER A CA 1
ATOM 2695 C C . SER A 1 317 ? 0.120 9.815 5.924 1.00 95.94 317 SER A C 1
ATOM 2697 O O . SER A 1 317 ? 1.029 10.041 6.722 1.00 95.94 317 SER A O 1
ATOM 2699 N N . ILE A 1 318 ? -0.126 8.622 5.402 1.00 98.00 318 ILE A N 1
ATOM 2700 C CA . ILE A 1 318 ? 0.768 7.460 5.445 1.00 98.00 318 ILE A CA 1
ATOM 2701 C C . ILE A 1 318 ? 0.937 6.947 4.017 1.00 98.00 318 ILE A C 1
ATOM 2703 O O . ILE A 1 318 ? 0.076 7.199 3.168 1.00 98.00 318 ILE A O 1
ATOM 2707 N N . THR A 1 319 ? 2.021 6.232 3.738 1.00 98.00 319 THR A N 1
ATOM 2708 C CA . THR A 1 319 ? 2.257 5.679 2.399 1.00 98.00 319 THR A CA 1
ATOM 2709 C C . THR A 1 319 ? 2.235 4.159 2.353 1.00 98.00 319 THR A C 1
ATOM 2711 O O . THR A 1 319 ? 2.270 3.468 3.373 1.00 98.00 319 THR A O 1
ATOM 2714 N N . TRP A 1 320 ? 2.186 3.609 1.143 1.00 97.88 320 TRP A N 1
ATOM 2715 C CA . TRP A 1 320 ? 2.331 2.170 0.932 1.00 97.88 320 TRP A CA 1
ATOM 2716 C C . TRP A 1 320 ? 3.708 1.636 1.370 1.00 97.88 320 TRP A C 1
ATOM 2718 O O . TRP A 1 320 ? 3.812 0.499 1.831 1.00 97.88 320 TRP A O 1
ATOM 2728 N N . GLU A 1 321 ? 4.749 2.466 1.332 1.00 98.06 321 GLU A N 1
ATOM 2729 C CA . GLU A 1 321 ? 6.056 2.197 1.933 1.00 98.06 321 GLU A CA 1
ATOM 2730 C C . GLU A 1 321 ? 5.950 2.112 3.461 1.00 98.06 321 GLU A C 1
ATOM 2732 O O . GLU A 1 321 ? 6.471 1.159 4.040 1.00 98.06 321 GLU A O 1
ATOM 2737 N N . ASP A 1 322 ? 5.222 3.028 4.118 1.00 98.44 322 ASP A N 1
ATOM 2738 C CA . ASP A 1 322 ? 4.966 2.947 5.565 1.00 98.44 322 ASP A CA 1
ATOM 2739 C C . ASP A 1 322 ? 4.230 1.654 5.938 1.00 98.44 322 ASP A C 1
ATOM 2741 O O . ASP A 1 322 ? 4.550 1.029 6.956 1.00 98.44 322 ASP A O 1
ATOM 2745 N N . VAL A 1 323 ? 3.271 1.221 5.110 1.00 98.62 323 VAL A N 1
ATOM 2746 C CA . VAL A 1 323 ? 2.575 -0.063 5.277 1.00 98.62 323 VAL A CA 1
ATOM 2747 C C . VAL A 1 323 ? 3.565 -1.221 5.165 1.00 98.62 323 VAL A C 1
ATOM 2749 O O . VAL A 1 323 ? 3.613 -2.050 6.076 1.00 98.62 323 VAL A O 1
ATOM 2752 N N . SER A 1 324 ? 4.393 -1.265 4.114 1.00 98.31 324 SER A N 1
ATOM 2753 C CA . SER A 1 324 ? 5.380 -2.339 3.937 1.00 98.31 324 SER A CA 1
ATOM 2754 C C . SER A 1 324 ? 6.391 -2.385 5.090 1.00 98.31 324 SER A C 1
ATOM 2756 O O . SER A 1 324 ? 6.613 -3.441 5.688 1.00 98.31 324 SER A O 1
ATOM 2758 N N . ILE A 1 325 ? 6.939 -1.232 5.488 1.00 98.56 325 ILE A N 1
ATOM 2759 C CA . ILE A 1 325 ? 7.862 -1.110 6.625 1.00 98.56 325 ILE A CA 1
ATOM 2760 C C . ILE A 1 325 ? 7.199 -1.611 7.911 1.00 98.56 325 ILE A C 1
ATOM 2762 O O . ILE A 1 325 ? 7.795 -2.390 8.656 1.00 98.56 325 ILE A O 1
ATOM 2766 N N . SER A 1 326 ? 5.959 -1.196 8.175 1.00 98.44 326 SER A N 1
ATOM 2767 C CA . SER A 1 326 ? 5.230 -1.578 9.389 1.00 98.44 326 SER A CA 1
ATOM 2768 C C . SER A 1 326 ? 4.911 -3.073 9.423 1.00 98.44 326 SER A C 1
ATOM 2770 O O . SER A 1 326 ? 5.031 -3.700 10.480 1.00 98.44 326 SER A O 1
ATOM 2772 N N . LEU A 1 327 ? 4.557 -3.674 8.283 1.00 98.50 327 LEU A N 1
ATOM 2773 C CA . LEU A 1 327 ? 4.375 -5.122 8.168 1.00 98.50 327 LEU A CA 1
ATOM 2774 C C . LEU A 1 327 ? 5.691 -5.858 8.415 1.00 98.50 327 LEU A C 1
ATOM 2776 O O . LEU A 1 327 ? 5.717 -6.764 9.244 1.00 98.50 327 LEU A O 1
ATOM 2780 N N . ARG A 1 328 ? 6.789 -5.425 7.782 1.00 98.06 328 ARG A N 1
ATOM 2781 C CA . ARG A 1 328 ? 8.131 -6.001 7.967 1.00 98.06 328 ARG A CA 1
ATOM 2782 C C . ARG A 1 328 ? 8.570 -5.977 9.430 1.00 98.06 328 ARG A C 1
ATOM 2784 O O . ARG A 1 328 ? 8.955 -7.020 9.951 1.00 98.06 328 ARG A O 1
ATOM 2791 N N . LYS A 1 329 ? 8.414 -4.84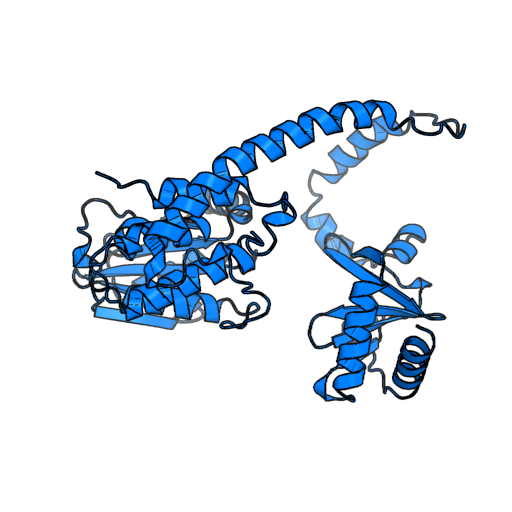3 10.126 1.00 97.56 329 LYS A N 1
ATOM 2792 C CA . LYS A 1 329 ? 8.665 -4.750 11.579 1.00 97.56 329 LYS A CA 1
ATOM 2793 C C . LYS A 1 329 ? 7.804 -5.736 12.376 1.00 97.56 329 LYS A C 1
ATOM 2795 O O . LYS A 1 329 ? 8.264 -6.348 13.336 1.00 97.56 329 LYS A O 1
ATOM 2800 N N . SER A 1 330 ? 6.558 -5.936 11.957 1.00 97.06 330 SER A N 1
ATOM 2801 C CA . SER A 1 330 ? 5.608 -6.818 12.646 1.00 97.06 330 SER A CA 1
ATOM 2802 C C . SER A 1 330 ? 5.905 -8.306 12.475 1.00 97.06 330 SER A C 1
ATOM 2804 O O . SER A 1 330 ? 5.442 -9.101 13.295 1.00 97.06 330 SER A O 1
ATOM 2806 N N . LEU A 1 331 ? 6.706 -8.707 11.482 1.00 97.00 331 LEU A N 1
ATOM 2807 C CA . LEU A 1 331 ? 7.107 -10.109 11.294 1.00 97.00 331 LEU A CA 1
ATOM 2808 C C . LEU A 1 331 ? 7.951 -10.645 12.464 1.00 97.00 331 LEU A C 1
ATOM 2810 O O . LEU A 1 331 ? 7.925 -11.850 12.729 1.00 97.00 331 LEU A O 1
ATOM 2814 N N . PHE A 1 332 ? 8.614 -9.758 13.212 1.00 95.69 332 PHE A N 1
ATOM 2815 C CA . PHE A 1 332 ? 9.350 -10.094 14.436 1.00 95.69 332 PHE A CA 1
ATOM 2816 C C . PHE A 1 332 ? 8.465 -10.256 15.676 1.00 95.69 332 PHE A C 1
ATOM 2818 O O . PHE A 1 332 ? 8.944 -10.709 16.710 1.00 95.69 332 PHE A O 1
ATOM 2825 N N . SER A 1 333 ? 7.187 -9.884 15.603 1.00 95.44 333 SER A N 1
ATOM 2826 C CA . SER A 1 333 ? 6.267 -10.032 16.731 1.00 95.44 333 SER A CA 1
ATOM 2827 C C . SER A 1 333 ? 5.712 -11.458 16.841 1.00 95.44 333 SER A C 1
ATOM 2829 O O . SER A 1 333 ? 5.834 -12.271 15.921 1.00 95.44 333 SER A O 1
ATOM 2831 N N . GLU A 1 334 ? 5.033 -11.748 17.950 1.00 96.56 334 GLU A N 1
ATOM 2832 C CA . GLU A 1 334 ? 4.381 -13.037 18.242 1.00 96.56 334 GLU A CA 1
ATOM 2833 C C . GLU A 1 334 ? 3.056 -13.251 17.477 1.00 96.56 334 GLU A C 1
ATOM 2835 O O . GLU A 1 334 ? 2.109 -13.874 17.967 1.00 96.56 334 GLU A O 1
ATOM 2840 N N . GLU A 1 335 ? 2.946 -12.700 16.266 1.00 97.25 335 GLU A N 1
ATOM 2841 C CA . GLU A 1 335 ? 1.802 -12.952 15.391 1.00 97.25 335 GLU A CA 1
ATOM 2842 C C . GLU A 1 335 ? 1.739 -14.413 14.936 1.00 97.25 335 GLU A C 1
ATOM 2844 O O . GLU A 1 335 ? 2.747 -15.111 14.820 1.00 97.25 335 GLU A O 1
ATOM 2849 N N . SER A 1 336 ? 0.528 -14.888 14.642 1.00 96.81 336 SER A N 1
ATOM 2850 C CA . SER A 1 336 ? 0.348 -16.273 14.188 1.00 96.81 336 SER A CA 1
ATOM 2851 C C . SER A 1 336 ? 0.993 -16.530 12.822 1.00 96.81 336 SER A C 1
ATOM 2853 O O . SER A 1 336 ? 1.037 -15.629 11.986 1.00 96.81 336 SER A O 1
ATOM 2855 N N . ILE A 1 337 ? 1.379 -17.785 12.558 1.00 96.69 337 ILE A N 1
ATOM 2856 C CA . ILE A 1 337 ? 1.922 -18.214 11.258 1.00 96.69 337 ILE A CA 1
ATOM 2857 C C . ILE A 1 337 ? 1.022 -17.778 10.091 1.00 96.69 337 ILE A C 1
ATOM 2859 O O . ILE A 1 337 ? 1.505 -17.195 9.131 1.00 96.69 337 ILE A O 1
ATOM 2863 N N . VAL A 1 338 ? -0.300 -17.950 10.227 1.00 96.44 338 VAL A N 1
ATOM 2864 C CA . VAL A 1 338 ? -1.286 -17.558 9.208 1.00 96.44 338 VAL A CA 1
ATOM 2865 C C . VAL A 1 338 ? -1.227 -16.055 8.941 1.00 96.44 338 VAL A C 1
ATOM 2867 O O . VAL A 1 338 ? -1.194 -15.639 7.788 1.00 96.44 338 VAL A O 1
ATOM 2870 N N . TRP A 1 339 ? -1.172 -15.236 9.995 1.00 97.69 339 TRP A N 1
ATOM 2871 C CA . TRP A 1 339 ? -1.058 -13.783 9.858 1.00 97.69 339 TRP A CA 1
ATOM 2872 C C . TRP A 1 339 ? 0.248 -13.393 9.157 1.00 97.69 339 TRP A C 1
ATOM 2874 O O . TRP A 1 339 ? 0.220 -12.612 8.210 1.00 97.69 339 TRP A O 1
ATOM 2884 N N . LYS A 1 340 ? 1.379 -13.986 9.567 1.00 98.00 340 LYS A N 1
ATOM 2885 C CA . LYS A 1 340 ? 2.694 -13.718 8.965 1.00 98.00 340 LYS A CA 1
ATOM 2886 C C . LYS A 1 340 ? 2.734 -14.105 7.486 1.00 98.00 340 LYS A C 1
ATOM 2888 O O . LYS A 1 340 ? 3.234 -13.325 6.685 1.00 98.00 340 LYS A O 1
ATOM 2893 N N . THR A 1 341 ? 2.142 -15.237 7.099 1.00 96.06 341 THR A N 1
ATOM 2894 C CA . THR A 1 341 ? 2.032 -15.646 5.689 1.00 96.06 341 THR A CA 1
ATOM 2895 C C . THR A 1 341 ? 1.271 -14.613 4.856 1.00 96.06 341 THR A C 1
ATOM 2897 O O . THR A 1 341 ? 1.758 -14.202 3.801 1.00 96.06 341 THR A O 1
ATOM 2900 N N . TRP A 1 342 ? 0.114 -14.139 5.331 1.00 96.25 342 TRP A N 1
ATOM 2901 C CA . TRP A 1 342 ? -0.648 -13.100 4.629 1.00 96.25 342 TRP A CA 1
ATOM 2902 C C . TRP A 1 342 ? 0.094 -11.762 4.590 1.00 96.25 342 TRP A C 1
ATOM 2904 O O . TRP A 1 342 ? 0.092 -11.102 3.554 1.00 96.25 342 TRP A O 1
ATOM 2914 N N . ALA A 1 343 ? 0.784 -11.386 5.668 1.00 97.75 343 ALA A N 1
ATOM 2915 C CA . ALA A 1 343 ? 1.596 -10.174 5.709 1.00 97.75 343 ALA A CA 1
ATOM 2916 C C . ALA A 1 343 ? 2.748 -10.217 4.691 1.00 97.75 343 ALA A C 1
ATOM 2918 O O . ALA A 1 343 ? 2.921 -9.265 3.940 1.00 97.75 343 ALA A O 1
ATOM 2919 N N . ILE A 1 344 ? 3.492 -11.326 4.609 1.00 96.75 344 ILE A N 1
ATOM 2920 C CA . ILE A 1 344 ? 4.583 -11.520 3.633 1.00 96.75 344 ILE A CA 1
ATOM 2921 C C . ILE A 1 344 ? 4.052 -11.452 2.197 1.00 96.75 344 ILE A C 1
ATOM 2923 O O . ILE A 1 344 ? 4.628 -10.776 1.346 1.00 96.75 344 ILE A O 1
ATOM 2927 N N . THR A 1 345 ? 2.917 -12.103 1.950 1.00 94.56 345 THR A N 1
ATOM 2928 C CA . THR A 1 345 ? 2.217 -12.070 0.659 1.00 94.56 345 THR A CA 1
ATOM 2929 C C . THR A 1 345 ? 1.830 -10.632 0.290 1.00 94.56 345 THR A C 1
ATOM 2931 O O . THR A 1 345 ? 2.040 -10.197 -0.842 1.00 94.56 345 THR A O 1
ATOM 2934 N N . PHE A 1 346 ? 1.328 -9.855 1.255 1.00 96.00 346 PHE A N 1
ATOM 2935 C CA . PHE A 1 346 ? 0.927 -8.469 1.023 1.00 96.00 346 PHE A CA 1
ATOM 2936 C C . PHE A 1 346 ? 2.118 -7.540 0.798 1.00 96.00 346 PHE A C 1
ATOM 2938 O O . PHE A 1 346 ? 2.060 -6.689 -0.083 1.00 96.00 346 PHE A O 1
ATOM 2945 N N . ILE A 1 347 ? 3.214 -7.738 1.539 1.00 96.62 347 ILE A N 1
ATOM 2946 C CA . ILE A 1 347 ? 4.487 -7.037 1.324 1.00 96.62 347 ILE A CA 1
ATOM 2947 C C . ILE A 1 347 ? 4.944 -7.228 -0.127 1.00 96.62 347 ILE A C 1
ATOM 2949 O O . ILE A 1 347 ? 5.252 -6.246 -0.797 1.00 96.62 347 ILE A O 1
ATOM 2953 N N . GLY A 1 348 ? 4.932 -8.467 -0.632 1.00 93.81 348 GLY A N 1
ATOM 2954 C CA . GLY A 1 348 ? 5.268 -8.764 -2.027 1.00 93.81 348 GLY A CA 1
ATOM 2955 C C . GLY A 1 348 ? 4.378 -8.024 -3.024 1.00 93.81 348 GLY A C 1
ATOM 2956 O O . GLY A 1 348 ? 4.881 -7.368 -3.935 1.00 93.81 348 GLY A O 1
ATOM 2957 N N . ALA A 1 349 ? 3.060 -8.065 -2.814 1.00 92.94 349 ALA A N 1
ATOM 2958 C CA . ALA A 1 349 ? 2.105 -7.363 -3.667 1.00 92.94 349 ALA A CA 1
ATOM 2959 C C . ALA A 1 349 ? 2.319 -5.837 -3.659 1.00 92.94 349 ALA A C 1
ATOM 2961 O O . ALA A 1 349 ? 2.380 -5.231 -4.725 1.00 92.94 349 ALA A O 1
ATOM 2962 N N . ILE A 1 350 ? 2.476 -5.212 -2.487 1.00 94.38 350 ILE A N 1
ATOM 2963 C CA . ILE A 1 350 ? 2.703 -3.764 -2.366 1.00 94.38 350 ILE A CA 1
ATOM 2964 C C . ILE A 1 350 ? 4.002 -3.365 -3.071 1.00 94.38 350 ILE A C 1
ATOM 2966 O O . ILE A 1 350 ? 4.011 -2.461 -3.907 1.00 94.38 350 ILE A O 1
ATOM 2970 N N . GLU A 1 351 ? 5.104 -4.037 -2.744 1.00 94.12 351 GLU A N 1
ATOM 2971 C CA . GLU A 1 351 ? 6.429 -3.643 -3.220 1.00 94.12 351 GLU A CA 1
ATOM 2972 C C . GLU A 1 351 ? 6.591 -3.822 -4.729 1.00 94.12 351 GLU A C 1
ATOM 2974 O O . GLU A 1 351 ? 7.217 -2.983 -5.376 1.00 94.12 351 GLU A O 1
ATOM 2979 N N . GLN A 1 352 ? 6.002 -4.868 -5.310 1.00 90.94 352 GLN A N 1
ATOM 2980 C CA . GLN A 1 352 ? 6.129 -5.123 -6.745 1.00 90.94 352 GLN A CA 1
ATOM 2981 C C . GLN A 1 352 ? 5.060 -4.415 -7.578 1.00 90.94 352 GLN A C 1
ATOM 2983 O O . GLN A 1 352 ? 5.377 -3.932 -8.660 1.00 90.94 352 GLN A O 1
ATOM 2988 N N . LEU A 1 353 ? 3.812 -4.340 -7.099 1.00 88.81 353 LEU A N 1
ATOM 2989 C CA . LEU A 1 353 ? 2.676 -3.909 -7.926 1.00 88.81 353 LEU A CA 1
ATOM 2990 C C . LEU A 1 353 ? 2.266 -2.453 -7.697 1.00 88.81 353 LEU A C 1
ATOM 2992 O O . LEU A 1 353 ? 1.746 -1.836 -8.623 1.00 88.81 353 LEU A O 1
ATOM 2996 N N . LEU A 1 354 ? 2.486 -1.902 -6.498 1.00 90.19 354 LEU A N 1
ATOM 2997 C CA . LEU A 1 354 ? 2.235 -0.482 -6.225 1.00 90.19 354 LEU A CA 1
ATOM 2998 C C . LEU A 1 354 ? 3.522 0.325 -6.318 1.00 90.19 354 LEU A C 1
ATOM 3000 O O . LEU A 1 354 ? 3.599 1.275 -7.090 1.00 90.19 354 LEU A O 1
ATOM 3004 N N . ILE A 1 355 ? 4.542 -0.065 -5.553 1.00 91.19 355 ILE A N 1
ATOM 3005 C CA . ILE A 1 355 ? 5.814 0.664 -5.523 1.00 91.19 355 ILE A CA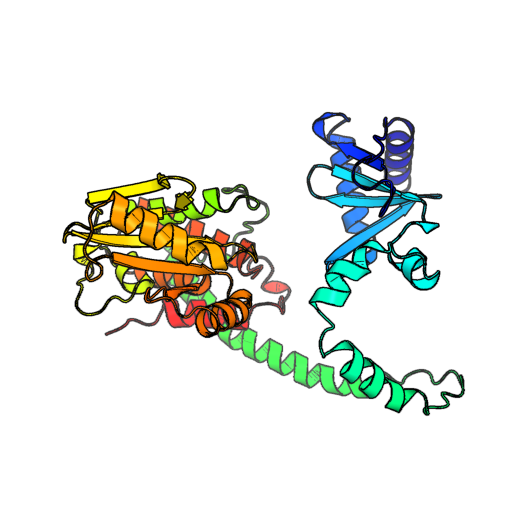 1
ATOM 3006 C C . ILE A 1 355 ? 6.567 0.471 -6.845 1.00 91.19 355 ILE A C 1
ATOM 3008 O O . ILE A 1 355 ? 7.172 1.417 -7.337 1.00 91.19 355 ILE A O 1
ATOM 3012 N N . GLY A 1 356 ? 6.483 -0.719 -7.451 1.00 87.50 356 GLY A N 1
ATOM 3013 C CA . GLY A 1 356 ? 7.076 -1.013 -8.760 1.00 87.50 356 GLY A CA 1
ATOM 3014 C C . GLY A 1 356 ? 8.480 -1.617 -8.696 1.00 87.50 356 GLY A C 1
ATOM 3015 O O . GLY A 1 356 ? 9.193 -1.630 -9.698 1.00 87.50 356 GLY A O 1
ATOM 3016 N N . PHE A 1 357 ? 8.913 -2.122 -7.538 1.00 86.88 357 PHE A N 1
ATOM 3017 C CA . PHE A 1 357 ? 10.200 -2.802 -7.425 1.00 86.88 357 PHE A CA 1
ATOM 3018 C C . PHE A 1 357 ? 10.094 -4.250 -7.925 1.00 86.88 357 PHE A C 1
ATOM 3020 O O . PHE A 1 357 ? 9.703 -5.149 -7.184 1.00 86.88 357 PHE A O 1
ATOM 3027 N N . GLN A 1 358 ? 10.480 -4.505 -9.177 1.00 82.06 358 GLN A N 1
ATOM 3028 C CA . GLN A 1 358 ? 10.451 -5.841 -9.792 1.00 82.06 358 GLN A CA 1
ATOM 3029 C C . GLN A 1 358 ? 11.622 -6.719 -9.319 1.00 82.06 358 GLN A C 1
ATOM 3031 O O . GLN A 1 358 ? 12.563 -7.025 -10.052 1.00 82.06 358 GLN A O 1
ATOM 3036 N N . GLY A 1 359 ? 11.549 -7.135 -8.058 1.00 69.19 359 GLY A N 1
ATOM 3037 C CA . GLY A 1 359 ? 12.554 -7.924 -7.353 1.00 69.19 359 GLY A CA 1
ATOM 3038 C C . GLY A 1 359 ? 13.024 -9.202 -8.045 1.00 69.19 359 GLY A C 1
ATOM 3039 O O . GLY A 1 359 ? 14.210 -9.526 -8.044 1.00 69.19 359 GLY A O 1
ATOM 3040 N N . TYR A 1 360 ? 12.110 -9.900 -8.711 1.00 68.56 360 TYR A N 1
ATOM 3041 C CA . TYR A 1 360 ? 12.414 -11.121 -9.454 1.00 68.56 360 TYR A CA 1
ATOM 3042 C C . TYR A 1 360 ? 13.362 -10.872 -10.646 1.00 68.56 360 TYR A C 1
ATOM 3044 O O . TYR A 1 360 ? 13.948 -11.809 -11.186 1.00 68.56 360 TYR A O 1
ATOM 3052 N N . LEU A 1 361 ? 13.544 -9.607 -11.046 1.00 68.00 361 LEU A N 1
ATOM 3053 C CA . LEU A 1 361 ? 14.506 -9.170 -12.053 1.00 68.00 361 LEU A CA 1
ATOM 3054 C C . LEU A 1 361 ? 15.793 -8.610 -11.445 1.00 68.00 361 LEU A C 1
ATOM 3056 O O . LEU A 1 361 ? 16.576 -8.037 -12.189 1.00 68.00 361 LEU A O 1
ATOM 3060 N N . VAL A 1 362 ? 16.068 -8.753 -10.143 1.00 67.69 362 VAL A N 1
ATOM 3061 C CA . VAL A 1 362 ? 17.263 -8.168 -9.492 1.00 67.69 362 VAL A CA 1
ATOM 3062 C C . VAL A 1 362 ? 18.575 -8.516 -10.216 1.00 67.69 362 VAL A C 1
ATOM 3064 O O . VAL A 1 362 ? 19.463 -7.670 -10.308 1.00 67.69 362 VAL A O 1
ATOM 3067 N N . LEU A 1 363 ? 18.668 -9.696 -10.842 1.00 61.53 363 LEU A N 1
ATOM 3068 C CA . LEU A 1 363 ? 19.803 -10.090 -11.693 1.00 61.53 363 LEU A CA 1
ATOM 3069 C C . LEU A 1 363 ? 20.017 -9.168 -12.912 1.00 61.53 363 LEU A C 1
ATOM 3071 O O . LEU A 1 363 ? 21.139 -9.029 -13.395 1.00 61.53 363 LEU A O 1
ATOM 3075 N N . HIS A 1 364 ? 18.962 -8.511 -13.391 1.00 63.22 364 HIS A N 1
ATOM 3076 C CA . HIS A 1 364 ? 18.977 -7.525 -14.473 1.00 63.22 364 HIS A CA 1
ATOM 3077 C C . HIS A 1 364 ? 19.250 -6.093 -13.991 1.00 63.22 364 HIS A C 1
ATOM 3079 O O . HIS A 1 364 ? 19.257 -5.174 -14.809 1.00 63.22 364 HIS A O 1
ATOM 3085 N N . LYS A 1 365 ? 19.491 -5.902 -12.686 1.00 61.38 365 LYS A N 1
ATOM 3086 C CA . LYS A 1 365 ? 19.741 -4.604 -12.047 1.00 61.38 365 LYS A CA 1
ATOM 3087 C C . LYS A 1 365 ? 18.693 -3.539 -12.434 1.00 61.38 365 LYS A C 1
ATOM 3089 O O . LYS A 1 365 ? 19.066 -2.504 -12.997 1.00 61.38 365 LYS A O 1
ATOM 3094 N N . PRO A 1 366 ? 17.387 -3.782 -12.182 1.00 65.12 366 PRO A N 1
ATOM 3095 C CA . PRO A 1 366 ? 16.343 -2.803 -12.454 1.00 65.12 366 PRO A CA 1
ATOM 3096 C C . PRO A 1 366 ? 16.659 -1.523 -11.684 1.00 65.12 366 PRO A C 1
ATOM 3098 O O . PRO A 1 366 ? 17.052 -1.565 -10.524 1.00 65.12 366 PRO A O 1
ATOM 3101 N N . ARG A 1 367 ? 16.571 -0.385 -12.367 1.00 69.62 367 ARG A N 1
ATOM 3102 C CA . ARG A 1 367 ? 17.102 0.894 -11.869 1.00 69.62 367 ARG A CA 1
ATOM 3103 C C . ARG A 1 367 ? 16.073 1.683 -11.068 1.00 69.62 367 ARG A C 1
ATOM 3105 O O . ARG A 1 367 ? 16.430 2.549 -10.278 1.00 69.62 367 ARG A O 1
ATOM 3112 N N . GLU A 1 368 ? 14.801 1.395 -11.293 1.00 73.50 368 GLU A N 1
ATOM 3113 C CA . GLU A 1 368 ? 13.689 2.097 -10.672 1.00 73.50 368 GLU A CA 1
ATOM 3114 C C . GLU A 1 368 ? 13.458 1.559 -9.258 1.00 73.50 368 GLU A C 1
ATOM 3116 O O . GLU A 1 368 ? 13.515 0.353 -9.016 1.00 73.50 368 GLU A O 1
ATOM 3121 N N . GLN A 1 369 ? 13.203 2.467 -8.314 1.00 85.50 369 GLN A N 1
ATOM 3122 C CA . GLN A 1 369 ? 12.769 2.146 -6.949 1.00 85.50 369 GLN A CA 1
ATOM 3123 C C . GLN A 1 369 ? 13.761 1.348 -6.085 1.00 85.50 369 GLN A C 1
ATOM 3125 O O . GLN A 1 369 ? 13.399 0.899 -4.998 1.00 85.50 369 GLN A O 1
ATOM 3130 N N . VAL A 1 370 ? 15.026 1.211 -6.506 1.00 89.19 370 VAL A N 1
ATOM 3131 C CA . VAL A 1 370 ? 16.077 0.542 -5.714 1.00 89.19 370 VAL A CA 1
ATOM 3132 C C . VAL A 1 370 ? 16.288 1.245 -4.375 1.00 89.19 370 VAL A C 1
ATOM 3134 O O . VAL A 1 370 ? 16.365 0.587 -3.342 1.00 89.19 370 VAL A O 1
ATOM 3137 N N . GLU A 1 371 ? 16.348 2.578 -4.371 1.00 91.44 371 GLU A N 1
ATOM 3138 C CA . GLU A 1 371 ? 16.525 3.358 -3.140 1.00 91.44 371 GLU A CA 1
ATOM 3139 C C . GLU A 1 371 ? 15.340 3.196 -2.187 1.00 91.44 371 GLU A C 1
ATOM 3141 O O . GLU A 1 371 ? 15.548 2.961 -0.999 1.00 91.44 371 GLU A O 1
ATOM 3146 N N . ILE A 1 372 ? 14.110 3.229 -2.715 1.00 93.50 372 ILE A N 1
ATOM 3147 C CA . ILE A 1 372 ? 12.896 2.975 -1.927 1.00 93.50 372 ILE A CA 1
ATOM 3148 C C . ILE A 1 372 ? 12.942 1.568 -1.331 1.00 93.50 372 ILE A C 1
ATOM 3150 O O . ILE A 1 372 ? 12.668 1.380 -0.147 1.00 93.50 372 ILE A O 1
ATOM 3154 N N . LYS A 1 373 ? 13.340 0.566 -2.121 1.00 95.19 373 LYS A N 1
ATOM 3155 C CA . LYS A 1 373 ? 13.474 -0.805 -1.633 1.00 95.19 373 LYS A CA 1
ATOM 3156 C C . LYS A 1 373 ? 14.513 -0.915 -0.519 1.00 95.19 373 LYS A C 1
ATOM 3158 O O . LYS A 1 373 ? 14.228 -1.551 0.492 1.00 95.19 373 LYS A O 1
ATOM 3163 N N . ILE A 1 374 ? 15.692 -0.312 -0.685 1.00 95.81 374 ILE A N 1
ATOM 3164 C CA . ILE A 1 374 ? 16.732 -0.278 0.354 1.00 95.81 374 ILE A CA 1
ATOM 3165 C C . ILE A 1 374 ? 16.159 0.330 1.636 1.00 95.81 374 ILE A C 1
ATOM 3167 O O . ILE A 1 374 ? 16.238 -0.308 2.683 1.00 95.81 374 ILE A O 1
ATOM 3171 N N . ASP A 1 375 ? 15.510 1.491 1.539 1.00 96.62 375 ASP A N 1
ATOM 3172 C CA . ASP A 1 375 ? 14.915 2.187 2.683 1.00 96.62 375 ASP A CA 1
ATOM 3173 C C . ASP A 1 375 ? 13.869 1.322 3.408 1.00 96.62 375 ASP A C 1
ATOM 3175 O O . ASP A 1 375 ? 13.905 1.198 4.635 1.00 96.62 375 ASP A O 1
ATOM 3179 N N . ILE A 1 376 ? 12.992 0.639 2.663 1.00 97.69 376 ILE A N 1
ATOM 3180 C CA . ILE A 1 376 ? 12.000 -0.285 3.229 1.00 97.69 376 ILE A CA 1
ATOM 3181 C C . ILE A 1 376 ? 12.673 -1.441 3.976 1.00 97.69 376 ILE A C 1
ATOM 3183 O O . ILE A 1 376 ? 12.277 -1.771 5.099 1.00 97.69 376 ILE A O 1
ATOM 3187 N N . LEU A 1 377 ? 13.683 -2.072 3.368 1.00 97.44 377 LEU A N 1
ATOM 3188 C CA . LEU A 1 377 ? 14.386 -3.200 3.977 1.00 97.44 377 LEU A CA 1
ATOM 3189 C C . LEU A 1 377 ? 15.168 -2.776 5.225 1.00 97.44 377 LEU A C 1
ATOM 3191 O O . LEU A 1 377 ? 15.148 -3.504 6.218 1.00 97.44 377 LEU A O 1
ATOM 3195 N N . GLU A 1 378 ? 15.841 -1.625 5.190 1.00 97.56 378 GLU A N 1
ATOM 3196 C CA . GLU A 1 378 ? 16.597 -1.076 6.320 1.00 97.56 378 GLU A CA 1
ATOM 3197 C C . GLU A 1 378 ? 15.663 -0.703 7.469 1.00 97.56 378 GLU A C 1
ATOM 3199 O O . GLU A 1 378 ? 15.816 -1.206 8.584 1.00 97.56 378 GLU A O 1
ATOM 3204 N N . LYS A 1 379 ? 14.637 0.114 7.204 1.00 97.31 379 LYS A N 1
ATOM 3205 C CA . LYS A 1 379 ? 13.675 0.536 8.230 1.00 97.31 379 LYS A CA 1
ATOM 3206 C C . LYS A 1 379 ? 12.871 -0.629 8.789 1.00 97.31 379 LYS A C 1
ATOM 3208 O O . LYS A 1 379 ? 12.528 -0.599 9.969 1.00 97.31 379 LYS A O 1
ATOM 3213 N N . GLY A 1 380 ? 12.594 -1.655 7.984 1.00 97.19 380 GLY A N 1
ATOM 3214 C CA . GLY A 1 380 ? 11.951 -2.884 8.445 1.00 97.19 380 GLY A CA 1
ATOM 3215 C C . GLY A 1 380 ? 12.789 -3.661 9.470 1.00 97.19 380 GLY A C 1
ATOM 3216 O O . GLY A 1 380 ? 12.220 -4.367 10.297 1.00 97.19 380 GLY A O 1
ATOM 3217 N N . LEU A 1 381 ? 14.121 -3.526 9.438 1.00 95.88 381 LEU A N 1
ATOM 3218 C CA . LEU A 1 381 ? 15.048 -4.145 10.398 1.00 95.88 381 LEU A CA 1
ATOM 3219 C C . LEU A 1 381 ? 15.274 -3.292 11.654 1.00 95.88 381 LEU A C 1
ATOM 3221 O O . LEU A 1 381 ? 15.777 -3.802 12.656 1.00 95.88 381 LEU A O 1
ATOM 3225 N N . CYS A 1 382 ? 14.946 -2.001 11.603 1.00 89.75 382 CYS A N 1
ATOM 3226 C CA . CYS A 1 382 ? 15.092 -1.094 12.733 1.00 89.75 382 CYS A CA 1
ATOM 3227 C C . CYS A 1 382 ? 14.004 -1.353 13.782 1.00 89.75 382 CYS A C 1
ATOM 3229 O O . CYS A 1 382 ? 12.830 -1.026 13.579 1.00 89.75 382 CYS A O 1
ATOM 3231 N N . TYR A 1 383 ? 14.413 -1.866 14.940 1.00 66.81 383 TYR A N 1
ATOM 3232 C CA . TYR A 1 383 ? 13.584 -1.851 16.139 1.00 66.81 383 TYR A CA 1
ATOM 3233 C C . TYR A 1 383 ? 13.524 -0.421 16.677 1.00 66.81 383 TYR A C 1
ATOM 3235 O O . TYR A 1 383 ? 14.557 0.204 16.911 1.00 66.81 383 TYR A O 1
ATOM 3243 N N . GLU A 1 384 ? 12.317 0.106 16.861 1.00 54.56 384 GLU A N 1
ATOM 3244 C CA . GLU A 1 384 ? 12.142 1.249 17.755 1.00 54.56 384 GLU A CA 1
ATOM 3245 C C . GLU A 1 384 ? 12.257 0.690 19.175 1.00 54.56 384 GLU A C 1
ATOM 3247 O O . GLU A 1 384 ? 11.392 -0.072 19.608 1.00 54.56 384 GLU A O 1
ATOM 3252 N N . SER A 1 385 ? 13.397 0.970 19.813 1.00 35.25 385 SER A N 1
ATOM 3253 C CA . SER A 1 385 ? 13.683 0.685 21.223 1.00 35.25 385 SER A CA 1
ATOM 3254 C C . SER A 1 385 ? 12.726 1.406 22.156 1.00 35.25 385 SER A C 1
ATOM 3256 O O . SER A 1 385 ? 12.504 2.613 21.894 1.00 35.25 385 SER A O 1
#

Foldseek 3Di:
DVVLVVLLVVQVVPDDWAWDPVCCQAQTKTKDFCVRGPNVSQVSVQVVQVVPFDWDDPPPDIFTWDDDPQWIWGDDVRMIMIDGPCRDPVNCVVVVNGDPVCVVVCVVVPPPVVVVVVVVCVVCVPVPPPPPPPVPPCVVVVVVVVVVVVVLVVLLVLLPVLQVVQQVLCVVVVGALLQDFCVVPDPAPLVDQLRLLVLLQVLQQQAQQQLLVCLLVVDPPDHSNQSGRFPDKDAQDDFDPDTFGIWTHTPVRAIEGEAEDLDDLPPLCQLVNQVRVCVVVVHDLVRYAAEYEDAPVCVVVVVVSVVVDPDPHDYYYDYLLSSLLSLLLCLPPPGDPVSNSSSSVSNSCSVCPRQNSNSSCVVVSDPGCSVSSSVSSVSSPDDPD

Sequence (385 aa):
MDDVLENINKFIEKCNWTFAKTYADTWPHEYIVQEKVQNDLFVLFANFIDINGYKELFYQKTVVYLDIGDFTYWHMGNIINRCILCDTYHRREADGRLPIENEKYIKKMNGNIAREISLSWKIFDRWNISTKKSSSVWYDFDQLIPFYNQIVESQFQKLYPLLEKWNHILSEYGGDPTNENWEKFRPLRLSREEDWSDWLAFLLENSKTGTFAKHLFKIQNIEALNYSKPAYVTREEISSNYRSDIIIKWKNEIYTHIEVKTGDMSLSKTFETSESFRNKHSVNKNNWYNYILLMSNQIPDWEKIIELTAKSIEIKSITWEDVSISLRKSLFSEESIVWKTWAITFIGAIEQLLIGFQGYLVLHKPREQVEIKIDILEKGLCYES

pLDDT: mean 85.88, std 15.5, range [35.25, 98.62]

Radius of gyration: 25.6 Å; chains: 1; bounding box: 57×55×67 Å

Secondary structure (DSSP, 8-state):
-HHHHHHHHHHHHH--PEE-GGGTTTS--EEEEGGGS-HHHHHHHHHHHHHH-EEEEETTEEEEEEEETTEEEEEETTEEEEEEGGGSHHHHHHTT---TTHHHHHHHHTTTHHHHHHHHHTTTTT-----------THHHHTHHHHHHHHHHHHHHHHHHHHHHHHHHTGGGTS-GGGS-TTTS-SS-TT-HHHHHHHHHHHHHH-SS-HHHHHHH--TT--GGGGSS-SEEEEEEEETTEEEEEEEE-TTS-EEEEEE-SS-S--TTHHHHHHHHHHHTT--GGGEEEEEEE-GGGHHHHHHHHHH---S--EEEEEHHHHHHHHHHHTTSS--HHHHHHHHHHHHHIIIIIS---GGGGGG---TTHHHHHHHHHHHH----